Protein AF-A0ABC8XV97-F1 (afdb_monomer)

Organism: NCBI:txid240449

Structure (mmCIF, N/CA/C/O backbone):
data_AF-A0ABC8XV97-F1
#
_entry.id   AF-A0ABC8XV97-F1
#
loop_
_atom_site.group_PDB
_atom_site.id
_atom_site.type_symbol
_atom_site.label_atom_id
_atom_site.label_alt_id
_atom_site.label_comp_id
_atom_site.label_asym_id
_atom_site.label_entity_id
_atom_site.label_seq_id
_atom_site.pdbx_PDB_ins_code
_atom_site.Cartn_x
_atom_site.Cartn_y
_atom_site.Cartn_z
_atom_site.occupancy
_atom_site.B_iso_or_equiv
_atom_site.auth_seq_id
_atom_site.auth_comp_id
_atom_site.auth_asym_id
_atom_site.auth_atom_id
_atom_site.pdbx_PDB_model_num
ATOM 1 N N . MET A 1 1 ? -16.401 -17.917 51.707 1.00 35.47 1 MET A N 1
ATOM 2 C CA . MET A 1 1 ? -15.691 -17.675 50.434 1.00 35.47 1 MET A CA 1
ATOM 3 C C . MET A 1 1 ? -16.451 -18.401 49.339 1.00 35.47 1 MET A C 1
ATOM 5 O O . MET A 1 1 ? -16.433 -19.623 49.323 1.00 35.47 1 MET A O 1
ATOM 9 N N . ALA A 1 2 ? -17.210 -17.682 48.513 1.00 39.12 2 ALA A N 1
ATOM 10 C CA . ALA A 1 2 ? -17.847 -18.282 47.347 1.00 39.12 2 ALA A CA 1
ATOM 11 C C . ALA A 1 2 ? -16.773 -18.433 46.264 1.00 39.12 2 ALA A C 1
ATOM 13 O O . ALA A 1 2 ? -16.242 -17.433 45.787 1.00 39.12 2 ALA A O 1
ATOM 14 N N . ALA A 1 3 ? -16.410 -19.672 45.934 1.00 42.53 3 ALA A N 1
ATOM 15 C CA . ALA A 1 3 ? -15.600 -19.957 44.761 1.00 42.53 3 ALA A CA 1
ATOM 16 C C . ALA A 1 3 ? -16.414 -19.532 43.531 1.00 42.53 3 ALA A C 1
ATOM 18 O O . ALA A 1 3 ? -17.452 -20.130 43.238 1.00 42.53 3 ALA A O 1
ATOM 19 N N . GLY A 1 4 ? -15.996 -18.455 42.865 1.00 43.88 4 GLY A N 1
ATOM 20 C CA . GLY A 1 4 ? -16.580 -18.062 41.589 1.00 43.88 4 GLY A CA 1
ATOM 21 C C . GLY A 1 4 ? -16.416 -19.222 40.612 1.00 43.88 4 GLY A C 1
ATOM 22 O O . GLY A 1 4 ? -15.297 -19.654 40.355 1.00 43.88 4 GLY A O 1
ATOM 23 N N . ARG A 1 5 ? -17.527 -19.781 40.122 1.00 54.81 5 ARG A N 1
ATOM 24 C CA . ARG A 1 5 ? -17.497 -20.788 39.058 1.00 54.81 5 ARG A CA 1
ATOM 25 C C . ARG A 1 5 ? -16.953 -20.119 37.798 1.00 54.81 5 ARG A C 1
ATOM 27 O O . ARG A 1 5 ? -17.676 -19.368 37.150 1.00 54.81 5 ARG A O 1
ATOM 34 N N . GLU A 1 6 ? -15.695 -20.381 37.467 1.00 70.75 6 GLU A N 1
ATOM 35 C CA . GLU A 1 6 ? -15.144 -20.014 36.167 1.00 70.75 6 GLU A CA 1
ATOM 36 C C . GLU A 1 6 ? -15.858 -20.822 35.077 1.00 70.75 6 GLU A C 1
ATOM 38 O O . GLU A 1 6 ? -16.036 -22.039 35.187 1.00 70.75 6 GLU A O 1
ATOM 43 N N . LEU A 1 7 ? -16.331 -20.127 34.043 1.00 75.81 7 LEU A N 1
ATOM 44 C CA . LEU A 1 7 ? -16.922 -20.766 32.873 1.00 75.81 7 LEU A CA 1
ATOM 45 C C . LEU A 1 7 ? -15.839 -21.573 32.131 1.00 75.81 7 LEU A C 1
ATOM 47 O O . LEU A 1 7 ? -14.761 -21.036 31.872 1.00 75.81 7 LEU A O 1
ATOM 51 N N . PRO A 1 8 ? -16.117 -22.830 31.742 1.00 87.94 8 PRO A N 1
ATOM 52 C CA . PRO A 1 8 ? -15.232 -23.616 30.892 1.00 87.94 8 PRO A CA 1
ATOM 53 C C . PRO A 1 8 ? -14.835 -22.882 29.606 1.00 87.94 8 PRO A C 1
ATOM 55 O O . PRO A 1 8 ? -15.667 -22.245 28.955 1.00 87.94 8 PRO A O 1
ATOM 58 N N . ALA A 1 9 ? -13.575 -23.046 29.202 1.00 84.31 9 ALA A N 1
ATOM 59 C CA . ALA A 1 9 ? -12.997 -22.454 27.997 1.00 84.31 9 ALA A CA 1
ATOM 60 C C . ALA A 1 9 ? -13.810 -22.733 26.717 1.00 84.31 9 ALA A C 1
ATOM 62 O O . ALA A 1 9 ? -13.950 -21.847 25.875 1.00 84.31 9 ALA A O 1
ATOM 63 N N . ASP A 1 10 ? -14.379 -23.936 26.588 1.00 86.94 10 ASP A N 1
ATOM 64 C CA . ASP A 1 10 ? -15.240 -24.316 25.462 1.00 86.94 10 ASP A CA 1
ATOM 65 C C . ASP A 1 10 ? -16.514 -23.471 25.388 1.00 86.94 10 ASP A C 1
ATOM 67 O O . ASP A 1 10 ? -16.865 -22.976 24.320 1.00 86.94 10 ASP A O 1
ATOM 71 N N . LEU A 1 11 ? -17.167 -23.236 26.530 1.00 88.50 11 LEU A N 1
ATOM 72 C CA . LEU A 1 11 ? -18.388 -22.432 26.588 1.00 88.50 11 LEU A CA 1
ATOM 73 C C . LEU A 1 11 ? -18.099 -20.960 26.294 1.00 88.50 11 LEU A C 1
ATOM 75 O O . LEU A 1 11 ? -18.878 -20.309 25.602 1.00 88.50 11 LEU A O 1
ATOM 79 N N . ILE A 1 12 ? -16.963 -20.440 26.767 1.00 88.31 12 ILE A N 1
ATOM 80 C CA . ILE A 1 12 ? -16.524 -19.080 26.432 1.00 88.31 12 ILE A CA 1
ATOM 81 C C . ILE A 1 12 ? -16.258 -18.977 24.925 1.00 88.31 12 ILE A C 1
ATOM 83 O O . ILE A 1 12 ? -16.740 -18.044 24.289 1.00 88.31 12 ILE A O 1
ATOM 87 N N . ALA A 1 13 ? -15.560 -19.946 24.327 1.00 87.75 13 ALA A N 1
ATOM 88 C CA . ALA A 1 13 ? -15.324 -19.969 22.884 1.00 87.75 13 ALA A CA 1
ATOM 89 C C . ALA A 1 13 ? -16.632 -20.051 22.073 1.00 87.75 13 ALA A C 1
ATOM 91 O O . ALA A 1 13 ? -16.756 -19.377 21.052 1.00 87.75 13 ALA A O 1
ATOM 92 N N . ASP A 1 14 ? -17.624 -20.814 22.540 1.00 89.00 14 ASP A N 1
ATOM 93 C CA . ASP A 1 14 ? -18.950 -20.908 21.916 1.00 89.00 14 ASP A CA 1
ATOM 94 C C . ASP A 1 14 ? -19.776 -19.622 22.011 1.00 89.00 14 ASP A C 1
ATOM 96 O O . ASP A 1 14 ? -20.594 -19.345 21.130 1.00 89.00 14 ASP A O 1
ATOM 100 N N . VAL A 1 15 ? -19.572 -18.820 23.056 1.00 90.25 15 VAL A N 1
ATOM 101 C CA . VAL A 1 15 ? -20.148 -17.473 23.144 1.00 90.25 15 VAL A CA 1
ATOM 102 C C . VAL A 1 15 ? -19.411 -16.534 22.191 1.00 90.25 15 VAL A C 1
ATOM 104 O O . VAL A 1 15 ? -20.047 -15.859 21.383 1.00 90.25 15 VAL A O 1
ATOM 107 N N . LEU A 1 16 ? -18.076 -16.539 22.226 1.00 89.69 16 LEU A N 1
ATOM 108 C CA . LEU A 1 16 ? -17.238 -15.682 21.388 1.00 89.69 16 LEU A CA 1
ATOM 109 C C . LEU A 1 16 ? -17.473 -15.923 19.893 1.00 89.69 16 LEU A C 1
ATOM 111 O O . LEU A 1 16 ? -17.592 -14.967 19.137 1.00 89.69 16 LEU A O 1
ATOM 115 N N . ARG A 1 17 ? -17.626 -17.177 19.450 1.00 88.00 17 ARG A N 1
ATOM 116 C CA . ARG A 1 17 ? -17.840 -17.504 18.028 1.00 88.00 17 ARG A CA 1
ATOM 117 C C . ARG A 1 17 ? -19.176 -17.014 17.458 1.00 88.00 17 ARG A C 1
ATOM 119 O O . ARG A 1 17 ? -19.369 -17.074 16.250 1.00 88.00 17 ARG A O 1
ATOM 126 N N . ARG A 1 18 ? -20.118 -16.607 18.316 1.00 88.31 18 ARG A N 1
ATOM 127 C CA . ARG A 1 18 ? -21.407 -16.020 17.909 1.00 88.31 18 ARG A CA 1
ATOM 128 C C . ARG A 1 18 ? -21.340 -14.503 17.782 1.00 88.31 18 ARG A C 1
ATOM 130 O O . ARG A 1 18 ? -22.296 -13.902 17.301 1.00 88.31 18 ARG A O 1
ATOM 137 N N . LEU A 1 19 ? -20.256 -13.888 18.251 1.00 84.62 19 LEU A N 1
ATOM 138 C CA . LEU A 1 19 ? -20.059 -12.457 18.116 1.00 84.62 19 LEU A CA 1
ATOM 139 C C . LEU A 1 19 ? -19.790 -12.103 16.648 1.00 84.62 19 LEU A C 1
ATOM 141 O O . LEU A 1 19 ? -19.096 -12.856 15.958 1.00 84.62 19 LEU A O 1
ATOM 145 N N . PRO A 1 20 ? -20.267 -10.937 16.179 1.00 80.25 20 PRO A N 1
ATOM 146 C CA . PRO A 1 20 ? -19.823 -10.376 14.913 1.00 80.25 20 PRO A CA 1
ATOM 147 C C . PRO A 1 20 ? -18.288 -10.274 14.859 1.00 80.25 20 PRO A C 1
ATOM 149 O O . PRO A 1 20 ? -17.658 -10.086 15.910 1.00 80.25 20 PRO A O 1
ATOM 152 N N . PRO A 1 21 ? -17.671 -10.335 13.661 1.00 79.75 21 PRO A N 1
ATOM 153 C CA . PRO A 1 21 ? -16.215 -10.355 13.495 1.00 79.75 21 PRO A CA 1
ATOM 154 C C . PRO A 1 21 ? -15.473 -9.285 14.297 1.00 79.75 21 PRO A C 1
ATOM 156 O O . PRO A 1 21 ? -14.428 -9.545 14.893 1.00 79.75 21 PRO A O 1
ATOM 159 N N . ARG A 1 22 ? -16.046 -8.086 14.389 1.00 73.06 22 ARG A N 1
ATOM 160 C CA . ARG A 1 22 ? -15.429 -6.975 15.099 1.00 73.06 22 ARG A CA 1
ATOM 161 C C . ARG A 1 22 ? -15.587 -7.043 16.613 1.00 73.06 22 ARG A C 1
ATOM 163 O O . ARG A 1 22 ? -14.611 -6.841 17.328 1.00 73.06 22 ARG A O 1
ATOM 170 N N . SER A 1 23 ? -16.767 -7.390 17.125 1.00 79.88 23 SER A N 1
ATOM 171 C CA . SER A 1 23 ? -16.952 -7.655 18.561 1.00 79.88 23 SER A CA 1
ATOM 172 C C . SER A 1 23 ? -16.039 -8.786 19.037 1.00 79.88 23 SER A C 1
ATOM 174 O O . SER A 1 23 ? -15.520 -8.743 20.153 1.00 79.88 23 SER A O 1
ATOM 176 N N . LEU A 1 24 ? -15.788 -9.767 18.172 1.00 83.00 24 LEU A N 1
ATOM 177 C CA . LEU A 1 24 ? -14.825 -10.832 18.404 1.00 83.00 24 LEU A CA 1
ATOM 178 C C . LEU A 1 24 ? -13.371 -10.325 18.404 1.00 83.00 24 LEU A C 1
ATOM 180 O O . LEU A 1 24 ? -12.596 -10.697 19.287 1.00 83.00 24 LEU A O 1
ATOM 184 N N . ALA A 1 25 ? -13.008 -9.432 17.478 1.00 79.06 25 ALA A N 1
ATOM 185 C CA . ALA A 1 25 ? -11.697 -8.782 17.456 1.00 79.06 25 ALA A CA 1
ATOM 186 C C . ALA A 1 25 ? -11.445 -7.918 18.708 1.00 79.06 25 ALA A C 1
ATOM 188 O O . ALA A 1 25 ? -10.379 -8.011 19.309 1.00 79.06 25 ALA A O 1
ATOM 189 N N . VAL A 1 26 ? -12.448 -7.168 19.175 1.00 78.31 26 VAL A N 1
ATOM 190 C CA . VAL A 1 26 ? -12.370 -6.399 20.431 1.00 78.31 26 VAL A CA 1
ATOM 191 C C . VAL A 1 26 ? -12.275 -7.335 21.640 1.00 78.31 26 VAL A C 1
ATOM 193 O O . VAL A 1 26 ? -11.476 -7.107 22.546 1.00 78.31 26 VAL A O 1
ATOM 196 N N . SER A 1 27 ? -13.026 -8.440 21.637 1.00 82.69 27 SER A N 1
ATOM 197 C CA . SER A 1 27 ? -12.974 -9.466 22.690 1.00 82.69 27 SER A CA 1
ATOM 198 C C . SER A 1 27 ? -11.577 -10.085 22.831 1.00 82.69 27 SER A C 1
ATOM 200 O O . SER A 1 27 ? -11.112 -10.334 23.943 1.00 82.69 27 SER A O 1
ATOM 202 N N . ARG A 1 28 ? -10.853 -10.254 21.718 1.00 81.94 28 ARG A N 1
ATOM 203 C CA . ARG A 1 28 ? -9.447 -10.699 21.689 1.00 81.94 28 ARG A CA 1
ATOM 204 C C . ARG A 1 28 ? -8.492 -9.728 22.412 1.00 81.94 28 ARG A C 1
ATOM 206 O O . ARG A 1 28 ? -7.406 -10.134 22.829 1.00 81.94 28 ARG A O 1
ATOM 213 N N . CYS A 1 29 ? -8.880 -8.468 22.605 1.00 79.50 29 CYS A N 1
ATOM 214 C CA . CYS A 1 29 ? -8.087 -7.457 23.309 1.00 79.50 29 CYS A CA 1
ATOM 215 C C . CYS A 1 29 ? -8.378 -7.381 24.821 1.00 79.50 29 CYS A C 1
ATOM 217 O O . CYS A 1 29 ? -7.596 -6.765 25.541 1.00 79.50 29 CYS A O 1
ATOM 219 N N . VAL A 1 30 ? -9.439 -8.035 25.317 1.00 84.12 30 VAL A N 1
ATOM 220 C CA . VAL A 1 30 ? -9.899 -7.931 26.718 1.00 84.12 30 VAL A CA 1
ATOM 221 C C . VAL A 1 30 ? -8.912 -8.544 27.712 1.00 84.12 30 VAL A C 1
ATOM 223 O O . VAL A 1 30 ? -8.570 -7.920 28.714 1.00 84.12 30 VAL A O 1
ATOM 226 N N . CYS A 1 31 ? -8.455 -9.776 27.470 1.00 84.06 31 CYS A N 1
ATOM 227 C CA . CYS A 1 31 ? -7.478 -10.440 28.334 1.00 84.06 31 CYS A CA 1
ATOM 228 C C . CYS A 1 31 ? -6.698 -11.534 27.592 1.00 84.06 31 CYS A C 1
ATOM 230 O O . CYS A 1 31 ? -7.089 -11.985 26.514 1.00 84.06 31 CYS A O 1
ATOM 232 N N . VAL A 1 32 ? -5.598 -11.993 28.199 1.00 83.44 32 VAL A N 1
ATOM 233 C CA . VAL A 1 32 ? -4.721 -13.033 27.629 1.00 83.44 32 VAL A CA 1
ATOM 234 C C . VAL A 1 32 ? -5.477 -14.341 27.366 1.00 83.44 32 VAL A C 1
ATOM 236 O O . VAL A 1 32 ? -5.261 -14.961 26.330 1.00 83.44 32 VAL A O 1
ATOM 239 N N . ALA A 1 33 ? -6.398 -14.739 28.252 1.00 87.31 33 ALA A N 1
ATOM 240 C CA . ALA A 1 33 ? -7.172 -15.972 28.090 1.00 87.31 33 ALA A CA 1
ATOM 241 C C . ALA A 1 33 ? -8.121 -15.909 26.881 1.00 87.31 33 ALA A C 1
ATOM 243 O O . ALA A 1 33 ? -8.183 -16.847 26.089 1.00 87.31 33 ALA A O 1
ATOM 244 N N . TRP A 1 34 ? -8.823 -14.787 26.700 1.00 88.12 34 TRP A N 1
ATOM 245 C CA . TRP A 1 34 ? -9.723 -14.585 25.563 1.00 88.12 34 TRP A CA 1
ATOM 246 C C . TRP A 1 34 ? -8.949 -14.479 24.254 1.00 88.12 34 TRP A C 1
ATOM 248 O O . TRP A 1 34 ? -9.332 -15.112 23.274 1.00 88.12 34 TRP A O 1
ATOM 258 N N . ARG A 1 35 ? -7.814 -13.766 24.257 1.00 84.19 35 ARG A N 1
ATOM 259 C CA . ARG A 1 35 ? -6.888 -13.740 23.120 1.00 84.19 35 ARG A CA 1
ATOM 260 C C . ARG A 1 35 ? -6.452 -15.145 22.724 1.00 84.19 35 ARG A C 1
ATOM 262 O O . ARG A 1 35 ? -6.625 -15.535 21.576 1.00 84.19 35 ARG A O 1
ATOM 269 N N . GLY A 1 36 ? -5.976 -15.921 23.699 1.00 84.69 36 GLY A N 1
ATOM 270 C CA . GLY A 1 36 ? -5.561 -17.304 23.499 1.00 84.69 36 GLY A CA 1
ATOM 271 C C . GLY A 1 36 ? -6.675 -18.169 22.913 1.00 84.69 36 GLY A C 1
ATOM 272 O O . GLY A 1 36 ? -6.413 -18.931 21.990 1.00 84.69 36 GLY A O 1
ATOM 273 N N . LEU A 1 37 ? -7.921 -18.025 23.376 1.00 88.88 37 LEU A N 1
ATOM 274 C CA . LEU A 1 37 ? -9.068 -18.761 22.829 1.00 88.88 37 LEU A CA 1
ATOM 275 C C . LEU A 1 37 ? -9.403 -18.360 21.391 1.00 88.88 37 LEU A C 1
ATOM 277 O O . LEU A 1 37 ? -9.578 -19.242 20.549 1.00 88.88 37 LEU A O 1
ATOM 281 N N . VAL A 1 38 ? -9.479 -17.057 21.106 1.00 85.62 38 VAL A N 1
ATOM 282 C CA . VAL A 1 38 ? -9.771 -16.540 19.761 1.00 85.62 38 VAL A CA 1
ATOM 283 C C . VAL A 1 38 ? -8.698 -16.978 18.768 1.00 85.62 38 VAL A C 1
ATOM 285 O O . VAL A 1 38 ? -9.043 -17.466 17.692 1.00 85.62 38 VAL A O 1
ATOM 288 N N . ASP A 1 39 ? -7.422 -16.860 19.140 1.00 82.56 39 ASP A N 1
ATOM 289 C CA . ASP A 1 39 ? -6.290 -17.183 18.270 1.00 82.56 39 ASP A CA 1
ATOM 290 C C . ASP A 1 39 ? -6.159 -18.704 18.072 1.00 82.56 39 ASP A C 1
ATOM 292 O O . ASP A 1 39 ? -6.067 -19.182 16.940 1.00 82.56 39 ASP A O 1
ATOM 296 N N . THR A 1 40 ? -6.238 -19.488 19.156 1.00 85.31 40 THR A N 1
ATOM 297 C CA . THR A 1 40 ? -6.079 -20.956 19.111 1.00 85.31 40 THR A CA 1
ATOM 298 C C . THR A 1 40 ? -7.212 -21.619 18.334 1.00 85.31 40 THR A C 1
ATOM 300 O O . THR A 1 40 ? -6.981 -22.574 17.595 1.00 85.31 40 THR A O 1
ATOM 303 N N . ARG A 1 41 ? -8.444 -21.110 18.468 1.00 85.19 41 ARG A N 1
ATOM 304 C CA . ARG A 1 41 ? -9.608 -21.630 17.734 1.00 85.19 41 ARG A CA 1
ATOM 305 C C . ARG A 1 41 ? -9.881 -20.901 16.423 1.00 85.19 41 ARG A C 1
ATOM 307 O O . ARG A 1 41 ? -10.877 -21.212 15.777 1.00 85.19 41 ARG A O 1
ATOM 314 N N . ARG A 1 42 ? -9.014 -19.958 16.031 1.00 83.50 42 ARG A N 1
ATOM 315 C CA . ARG A 1 42 ? -9.123 -19.164 14.795 1.00 83.50 42 ARG A CA 1
ATOM 316 C C . ARG A 1 42 ? -10.521 -18.568 14.603 1.00 83.50 42 ARG A C 1
ATOM 318 O O . ARG A 1 42 ? -11.065 -18.588 13.504 1.00 83.50 42 ARG A O 1
ATOM 325 N N . LEU A 1 43 ? -11.118 -18.073 15.690 1.00 84.00 43 LEU A N 1
ATOM 326 C CA . LEU A 1 43 ? -12.497 -17.579 15.657 1.00 84.00 43 LEU A CA 1
ATOM 327 C C . LEU A 1 43 ? -12.598 -16.305 14.806 1.00 84.00 43 LEU A C 1
ATOM 329 O O . LEU A 1 43 ? -13.613 -16.075 14.153 1.00 84.00 43 LEU A O 1
ATOM 333 N N . LEU A 1 44 ? -11.547 -15.476 14.810 1.00 80.81 44 LEU A N 1
ATOM 334 C CA . LEU A 1 44 ? -11.475 -14.281 13.979 1.00 80.81 44 LEU A CA 1
ATOM 335 C C . LEU A 1 44 ? -11.064 -14.661 12.554 1.00 80.81 44 LEU A C 1
ATOM 337 O O . LEU A 1 44 ? -9.935 -15.091 12.311 1.00 80.81 44 LEU A O 1
ATOM 341 N N . ARG A 1 45 ? -11.996 -14.473 11.620 1.00 77.06 45 ARG A N 1
ATOM 342 C CA . ARG A 1 45 ? -11.800 -14.722 10.191 1.00 77.06 45 ARG A CA 1
ATOM 343 C C . ARG A 1 45 ? -10.684 -13.847 9.623 1.00 77.06 45 ARG A C 1
ATOM 345 O O . ARG A 1 45 ? -10.743 -12.622 9.695 1.00 77.06 45 ARG A O 1
ATOM 352 N N . ALA A 1 46 ? -9.657 -14.494 9.078 1.00 69.75 46 ALA A N 1
ATOM 353 C CA . ALA A 1 46 ? -8.485 -13.823 8.522 1.00 69.75 46 ALA A CA 1
ATOM 354 C C . ALA A 1 46 ? -8.808 -13.037 7.244 1.00 69.75 46 ALA A C 1
ATOM 356 O O . ALA A 1 46 ? -8.198 -12.003 7.011 1.00 69.75 46 ALA A O 1
ATOM 357 N N . ASP A 1 47 ? -9.779 -13.509 6.467 1.00 70.44 47 ASP A N 1
ATOM 358 C CA . ASP A 1 47 ? -10.233 -12.916 5.207 1.00 70.44 47 ASP A CA 1
ATOM 359 C C . ASP A 1 47 ? -10.972 -11.579 5.380 1.00 70.44 47 ASP A C 1
ATOM 361 O O . ASP A 1 47 ? -11.100 -10.815 4.431 1.00 70.44 47 ASP A O 1
ATOM 365 N N . LEU A 1 48 ? -11.420 -11.262 6.600 1.00 74.94 48 LEU A N 1
ATOM 366 C CA . LEU A 1 48 ? -12.048 -9.973 6.900 1.00 74.94 48 LEU A CA 1
ATOM 367 C C . LEU A 1 48 ? -11.040 -8.881 7.260 1.00 74.94 48 LEU A C 1
ATOM 369 O O . LEU A 1 48 ? -11.392 -7.702 7.321 1.00 74.94 48 LEU A O 1
ATOM 373 N N . LEU A 1 49 ? -9.803 -9.279 7.550 1.00 77.19 49 LEU A N 1
ATOM 374 C CA . LEU A 1 49 ? -8.749 -8.388 7.995 1.00 77.19 49 LEU A CA 1
ATOM 375 C C . LEU A 1 49 ? -7.886 -7.953 6.810 1.00 77.19 49 LEU A C 1
ATOM 377 O O . LEU A 1 49 ? -7.663 -8.749 5.898 1.00 77.19 49 LEU A O 1
ATOM 381 N N . PRO A 1 50 ? -7.319 -6.739 6.869 1.00 73.00 50 PRO A N 1
ATOM 382 C CA . PRO A 1 50 ? -6.419 -6.234 5.843 1.00 73.00 50 PRO A CA 1
ATOM 383 C C . PRO A 1 50 ? -5.092 -6.995 5.894 1.00 73.00 50 PRO A C 1
ATOM 385 O O . PRO A 1 50 ? -4.153 -6.517 6.501 1.00 73.00 50 PRO A O 1
ATOM 388 N N . ARG A 1 51 ? -5.008 -8.210 5.340 1.00 76.38 51 ARG A N 1
ATOM 389 C CA . ARG A 1 51 ? -3.822 -9.091 5.447 1.00 76.38 51 ARG A CA 1
ATOM 390 C C . ARG A 1 51 ? -3.111 -9.342 4.124 1.00 76.38 51 ARG A C 1
ATOM 392 O O . ARG A 1 51 ? -1.908 -9.591 4.125 1.00 76.38 51 ARG A O 1
ATOM 399 N N . SER A 1 52 ? -3.841 -9.288 3.018 1.00 77.62 52 SER A N 1
ATOM 400 C CA . SER A 1 52 ? -3.304 -9.375 1.663 1.00 77.62 52 SER A CA 1
ATOM 401 C C . SER A 1 52 ? -3.306 -7.996 1.021 1.00 77.62 52 SER A C 1
ATOM 403 O O . SER A 1 52 ? -4.162 -7.163 1.320 1.00 77.62 52 SER A O 1
ATOM 405 N N . VAL A 1 53 ? -2.330 -7.741 0.154 1.00 82.75 53 VAL A N 1
ATOM 406 C CA . VAL A 1 53 ? -2.324 -6.539 -0.680 1.00 82.75 53 VAL A CA 1
ATOM 407 C C . VAL A 1 53 ? -3.287 -6.767 -1.843 1.00 82.75 53 VAL A C 1
ATOM 409 O O . VAL A 1 53 ? -3.118 -7.719 -2.597 1.00 82.75 53 VAL A O 1
ATOM 412 N N . GLY A 1 54 ? -4.307 -5.915 -1.951 1.00 77.75 54 GLY A N 1
ATOM 413 C CA . GLY A 1 54 ? -5.343 -5.993 -2.989 1.00 77.75 54 GLY A CA 1
ATOM 414 C C . GLY A 1 54 ? -5.142 -5.009 -4.144 1.00 77.75 54 GLY A C 1
ATOM 415 O O . GLY A 1 54 ? -5.808 -5.126 -5.171 1.00 77.75 54 GLY A O 1
ATOM 416 N N . GLY A 1 55 ? -4.235 -4.044 -3.989 1.00 82.06 55 GLY A N 1
ATOM 417 C CA . GLY A 1 55 ? -3.886 -3.079 -5.029 1.00 82.06 55 GLY A CA 1
ATOM 418 C C . GLY A 1 55 ? -2.957 -1.983 -4.514 1.00 82.06 55 GLY A C 1
ATOM 419 O O . GLY A 1 55 ? -2.573 -1.975 -3.342 1.00 82.06 55 GLY A O 1
ATOM 420 N N . ILE A 1 56 ? -2.604 -1.043 -5.387 1.00 84.25 56 ILE A N 1
ATOM 421 C CA . ILE A 1 56 ? -1.852 0.173 -5.039 1.00 84.25 56 ILE A CA 1
ATOM 422 C C . ILE A 1 56 ? -2.632 1.368 -5.565 1.00 84.25 56 ILE A C 1
ATOM 424 O O . ILE A 1 56 ? -2.941 1.398 -6.746 1.00 84.25 56 ILE A O 1
ATOM 428 N N . PHE A 1 57 ? -2.954 2.357 -4.740 1.00 83.69 57 PHE A N 1
ATOM 429 C CA . PHE A 1 57 ? -3.505 3.618 -5.247 1.00 83.69 57 PHE A CA 1
ATOM 430 C C . PHE A 1 57 ? -2.362 4.531 -5.675 1.00 83.69 57 PHE A C 1
ATOM 432 O O . PHE A 1 57 ? -1.409 4.707 -4.920 1.00 83.69 57 PHE A O 1
ATOM 439 N N . LEU A 1 58 ? -2.452 5.080 -6.882 1.00 83.62 58 LEU A N 1
ATOM 440 C CA . LEU A 1 58 ? -1.427 5.875 -7.543 1.00 83.62 58 LEU A CA 1
ATOM 441 C C . LEU A 1 58 ? -1.995 7.262 -7.849 1.00 83.62 58 LEU A C 1
ATOM 443 O O . LEU A 1 58 ? -2.967 7.399 -8.593 1.00 83.62 58 LEU A O 1
ATOM 447 N N . ASN A 1 59 ? -1.370 8.298 -7.293 1.00 81.56 59 ASN A N 1
ATOM 448 C CA . ASN A 1 59 ? -1.683 9.679 -7.645 1.00 81.56 59 ASN A CA 1
ATOM 449 C C . ASN A 1 59 ? -0.760 10.125 -8.773 1.00 81.56 59 ASN A C 1
ATOM 451 O O . ASN A 1 59 ? 0.449 10.251 -8.574 1.00 81.56 59 ASN A O 1
ATOM 455 N N . TYR A 1 60 ? -1.326 10.425 -9.933 1.00 79.00 60 TYR A N 1
ATOM 456 C CA . TYR A 1 60 ? -0.601 10.993 -11.065 1.00 79.00 60 TYR A CA 1
ATOM 457 C C . TYR A 1 60 ? -0.784 12.505 -11.111 1.00 79.00 60 TYR A C 1
ATOM 459 O O . TYR A 1 60 ? -1.877 13.017 -10.869 1.00 79.00 60 TYR A O 1
ATOM 467 N N . CYS A 1 61 ? 0.261 13.249 -11.475 1.00 74.94 61 CYS A N 1
ATOM 468 C CA . CYS A 1 61 ? 0.087 14.682 -11.695 1.00 74.94 61 CYS A CA 1
ATOM 469 C C . CYS A 1 61 ? -0.857 14.922 -12.881 1.00 74.94 61 CYS A C 1
ATOM 471 O O . CYS A 1 61 ? -0.868 14.135 -13.824 1.00 74.94 61 CYS A O 1
ATOM 473 N N . ALA A 1 62 ? -1.589 16.035 -12.890 1.00 66.94 62 ALA A N 1
ATOM 474 C CA . ALA A 1 62 ? -2.523 16.394 -13.967 1.00 66.94 62 ALA A CA 1
ATOM 475 C C . ALA A 1 62 ? -3.682 15.398 -14.204 1.00 66.94 62 ALA A C 1
ATOM 477 O O . ALA A 1 62 ? -4.501 15.630 -15.094 1.00 66.94 62 ALA A O 1
ATOM 478 N N . LEU A 1 63 ? -3.802 14.344 -13.388 1.00 64.44 63 LEU A N 1
ATOM 479 C CA . LEU A 1 63 ? -5.010 13.536 -13.271 1.00 64.44 63 LEU A CA 1
ATOM 480 C C . LEU A 1 63 ? -5.728 13.913 -11.974 1.00 64.44 63 LEU A C 1
ATOM 482 O O . LEU A 1 63 ? -5.114 14.074 -10.924 1.00 64.44 63 LEU A O 1
ATOM 486 N N . TYR A 1 64 ? -7.042 14.106 -12.065 1.00 56.22 64 TYR A N 1
ATOM 487 C CA . TYR A 1 64 ? -7.879 14.584 -10.960 1.00 56.22 64 TYR A CA 1
ATOM 488 C C . TYR A 1 64 ? -8.489 13.429 -10.143 1.00 56.22 64 TYR A C 1
ATOM 490 O O . TYR A 1 64 ? -9.440 13.626 -9.388 1.00 56.22 64 TYR A O 1
ATOM 498 N N . SER A 1 65 ? -8.028 12.193 -10.330 1.00 54.34 65 SER A N 1
ATOM 499 C CA . SER A 1 65 ? -8.452 11.027 -9.549 1.00 54.34 65 SER A CA 1
ATOM 500 C C . SER A 1 65 ? -7.311 10.002 -9.490 1.00 54.34 65 SER A C 1
ATOM 502 O O . SER A 1 65 ? -6.578 9.881 -10.474 1.00 54.34 65 SER A O 1
ATOM 504 N N . PRO A 1 66 ? -7.113 9.295 -8.364 1.00 52.66 66 PRO A N 1
ATOM 505 C CA . PRO A 1 66 ? -6.127 8.231 -8.260 1.00 52.66 66 PRO A CA 1
ATOM 506 C C . PRO A 1 66 ? -6.514 7.082 -9.187 1.00 52.66 66 PRO A C 1
ATOM 508 O O . PRO A 1 66 ? -7.681 6.694 -9.238 1.00 52.66 66 PRO A O 1
ATOM 511 N N . ASP A 1 67 ? -5.532 6.509 -9.871 1.00 56.12 67 ASP A N 1
ATOM 512 C CA . ASP A 1 67 ? -5.703 5.227 -10.552 1.00 56.12 67 ASP A CA 1
ATOM 513 C C . ASP A 1 67 ? -5.173 4.115 -9.640 1.00 56.12 67 ASP A C 1
ATOM 515 O O . ASP A 1 67 ? -4.316 4.350 -8.788 1.00 56.12 67 ASP A O 1
ATOM 519 N N . SER A 1 68 ? -5.676 2.888 -9.771 1.00 48.38 68 SER A N 1
ATOM 520 C CA . SER A 1 68 ? -5.138 1.763 -8.999 1.00 48.38 68 SER A CA 1
ATOM 521 C C . SER A 1 68 ? -4.967 0.525 -9.870 1.00 48.38 68 SER A C 1
ATOM 523 O O . SER A 1 68 ? -5.936 0.096 -10.508 1.00 48.38 68 SER A O 1
ATOM 525 N N . PRO A 1 69 ? -3.763 -0.081 -9.918 1.00 52.50 69 PRO A N 1
ATOM 526 C CA . PRO A 1 69 ? -3.602 -1.433 -10.395 1.00 52.50 69 PRO A CA 1
ATOM 527 C C . PRO A 1 69 ? -4.110 -2.376 -9.311 1.00 52.50 69 PRO A C 1
ATOM 529 O O . PRO A 1 69 ? -3.676 -2.326 -8.157 1.00 52.50 69 PRO A O 1
ATOM 532 N N . THR A 1 70 ? -5.076 -3.203 -9.689 1.00 52.41 70 THR A N 1
ATOM 533 C CA . THR A 1 70 ? -5.805 -4.077 -8.763 1.00 52.41 70 THR A CA 1
ATOM 534 C C . THR A 1 70 ? -5.449 -5.520 -9.023 1.00 52.41 70 THR A C 1
ATOM 536 O O . THR A 1 70 ? -5.418 -5.955 -10.173 1.00 52.41 70 THR A O 1
ATOM 539 N N . ALA A 1 71 ? -5.208 -6.245 -7.937 1.00 45.12 71 ALA A N 1
ATOM 540 C CA . ALA A 1 71 ? -4.825 -7.643 -7.927 1.00 45.12 71 ALA A CA 1
ATOM 541 C C . ALA A 1 71 ? -6.006 -8.601 -8.204 1.00 45.12 71 ALA A C 1
ATOM 543 O O . ALA A 1 71 ? -5.982 -9.699 -7.666 1.00 45.12 71 ALA A O 1
ATOM 544 N N . GLY A 1 72 ? -7.078 -8.158 -8.882 1.00 48.97 72 GLY A N 1
ATOM 545 C CA . GLY A 1 72 ? -8.326 -8.908 -9.107 1.00 48.97 72 GLY A CA 1
ATOM 546 C C . GLY A 1 72 ? -9.606 -8.043 -9.123 1.00 48.97 72 GLY A C 1
ATOM 547 O O . GLY A 1 72 ? -9.562 -6.871 -8.748 1.00 48.97 72 GLY A O 1
ATOM 548 N N . PRO A 1 73 ? -10.771 -8.598 -9.527 1.00 43.66 73 PRO A N 1
ATOM 549 C CA . PRO A 1 73 ? -12.028 -7.851 -9.726 1.00 43.66 73 PRO A CA 1
ATOM 550 C C . PRO A 1 73 ? -12.708 -7.383 -8.427 1.00 43.66 73 PRO A C 1
ATOM 552 O O . PRO A 1 73 ? -13.643 -6.587 -8.455 1.00 43.66 73 PRO A O 1
ATOM 555 N N . THR A 1 74 ? -12.263 -7.870 -7.267 1.00 48.97 74 THR A N 1
ATOM 556 C CA . THR A 1 74 ? -12.966 -7.694 -5.986 1.00 48.97 74 THR A CA 1
ATOM 557 C C . THR A 1 74 ? -12.932 -6.255 -5.456 1.00 48.97 74 THR A C 1
ATOM 559 O O . THR A 1 74 ? -13.685 -5.916 -4.544 1.00 48.97 74 THR A O 1
ATOM 562 N N . ILE A 1 75 ? -12.054 -5.400 -5.988 1.00 54.22 75 ILE A N 1
ATOM 563 C CA . ILE A 1 75 ? -11.850 -4.033 -5.502 1.00 54.22 75 ILE A CA 1
ATOM 564 C C . ILE A 1 75 ? -11.811 -3.128 -6.713 1.00 54.22 75 ILE A C 1
ATOM 566 O O . ILE A 1 75 ? -10.912 -3.216 -7.545 1.00 54.22 75 ILE A O 1
ATOM 570 N N . SER A 1 76 ? -12.811 -2.265 -6.822 1.00 57.09 76 SER A N 1
ATOM 571 C CA . SER A 1 76 ? -12.780 -1.230 -7.838 1.00 57.09 76 SER A CA 1
ATOM 572 C C . SER A 1 76 ? -11.836 -0.129 -7.374 1.00 57.09 76 SER A C 1
ATOM 574 O O . SER A 1 76 ? -11.922 0.316 -6.227 1.00 57.09 76 SER A O 1
ATOM 576 N N . SER A 1 77 ? -10.945 0.310 -8.259 1.00 58.66 77 SER A N 1
ATOM 577 C CA . SER A 1 77 ? -10.171 1.536 -8.054 1.00 58.66 77 SER A CA 1
ATOM 578 C C . SER A 1 77 ? -11.087 2.763 -7.986 1.00 58.66 77 SER A C 1
ATOM 580 O O . SER A 1 77 ? -10.675 3.818 -7.509 1.00 58.66 77 SER A O 1
ATOM 582 N N . ASP A 1 78 ? -12.318 2.627 -8.491 1.00 65.81 78 ASP A N 1
ATOM 583 C CA . ASP A 1 78 ? -13.301 3.682 -8.653 1.00 65.81 78 ASP A CA 1
ATOM 584 C C . ASP A 1 78 ? -13.779 4.231 -7.303 1.00 65.81 78 ASP A C 1
ATOM 586 O O . ASP A 1 78 ? -14.567 3.608 -6.580 1.00 65.81 78 ASP A O 1
ATOM 590 N N . LEU A 1 79 ? -13.309 5.437 -6.985 1.00 74.56 79 LEU A N 1
ATOM 591 C CA . LEU A 1 79 ? -13.735 6.210 -5.825 1.00 74.56 79 LEU A CA 1
ATOM 592 C C . LEU A 1 79 ? -14.969 7.089 -6.111 1.00 74.56 79 LEU A C 1
ATOM 594 O O . LEU A 1 79 ? -15.277 7.943 -5.290 1.00 74.56 79 LEU A O 1
ATOM 598 N N . GLU A 1 80 ? -15.733 6.874 -7.197 1.00 73.69 80 GLU A N 1
ATOM 599 C CA . GLU A 1 80 ? -16.987 7.607 -7.503 1.00 73.69 80 GLU A CA 1
ATOM 600 C C . GLU A 1 80 ? -18.034 7.553 -6.377 1.00 73.69 80 GLU A C 1
ATOM 602 O O . GLU A 1 80 ? -18.941 8.385 -6.315 1.00 73.69 80 GLU A O 1
ATOM 607 N N . PHE A 1 81 ? -17.943 6.566 -5.480 1.00 77.31 81 PHE A N 1
ATOM 608 C CA . PHE A 1 81 ? -18.816 6.484 -4.310 1.00 77.31 81 PHE A CA 1
ATOM 609 C C . PHE A 1 81 ? -18.481 7.535 -3.239 1.00 77.31 81 PHE A C 1
ATOM 611 O O . PHE A 1 81 ? -19.318 7.778 -2.371 1.00 77.31 81 PHE A O 1
ATOM 618 N N . VAL A 1 82 ? -17.293 8.146 -3.294 1.00 78.00 82 VAL A N 1
ATOM 619 C CA . VAL A 1 82 ? -16.874 9.280 -2.466 1.00 78.00 82 VAL A CA 1
ATOM 620 C C . VAL A 1 82 ? -17.271 10.579 -3.183 1.00 78.00 82 VAL A C 1
ATOM 622 O O . VAL A 1 82 ? -17.042 10.704 -4.387 1.00 78.00 82 VAL A O 1
ATOM 625 N N . PRO A 1 83 ? -17.877 11.561 -2.495 1.00 76.81 83 PRO A N 1
ATOM 626 C CA . PRO A 1 83 ? -18.183 12.848 -3.110 1.00 76.81 83 PRO A CA 1
ATOM 627 C C . PRO A 1 83 ? -16.904 13.565 -3.565 1.00 76.81 83 PRO A C 1
ATOM 629 O O . PRO A 1 83 ? -15.974 13.692 -2.774 1.00 76.81 83 PRO A O 1
ATOM 632 N N . GLY A 1 84 ? -16.888 14.070 -4.805 1.00 67.06 84 GLY A N 1
ATOM 633 C CA . GLY A 1 84 ? -15.924 15.092 -5.213 1.00 67.06 84 GLY A CA 1
ATOM 634 C C . GLY A 1 84 ? -14.695 14.667 -6.022 1.00 67.06 84 GLY A C 1
ATOM 635 O O . GLY A 1 84 ? -14.539 13.516 -6.429 1.00 67.06 84 GLY A O 1
ATOM 636 N N . ILE A 1 85 ? -13.830 15.642 -6.323 1.00 58.06 85 ILE A N 1
ATOM 637 C CA . ILE A 1 85 ? -12.510 15.405 -6.939 1.00 58.06 85 ILE A CA 1
ATOM 638 C C . ILE A 1 85 ? -11.552 14.954 -5.835 1.00 58.06 85 ILE A C 1
ATOM 640 O O . ILE A 1 85 ? -11.325 15.704 -4.894 1.00 58.06 85 ILE A O 1
ATOM 644 N N . SER A 1 86 ? -11.001 13.747 -5.959 1.00 69.06 86 SER A N 1
ATOM 645 C CA . SER A 1 86 ? -10.398 13.006 -4.849 1.00 69.06 86 SER A CA 1
ATOM 646 C C . SER A 1 86 ? -8.943 12.680 -5.160 1.00 69.06 86 SER A C 1
ATOM 648 O O . SER A 1 86 ? -8.693 11.961 -6.120 1.00 69.06 86 SER A O 1
ATOM 650 N N . GLU A 1 87 ? -8.007 13.145 -4.339 1.00 77.62 87 GLU A N 1
ATOM 651 C CA . GLU A 1 87 ? -6.624 12.657 -4.281 1.00 77.62 87 GLU A CA 1
ATOM 652 C C . GLU A 1 87 ? -6.450 11.785 -3.025 1.00 77.62 87 GLU A C 1
ATOM 654 O O . GLU A 1 87 ? -6.958 12.142 -1.961 1.00 77.62 87 GLU A O 1
ATOM 659 N N . VAL A 1 88 ? -5.738 10.651 -3.106 1.00 83.75 88 VAL A N 1
ATOM 660 C CA . VAL A 1 88 ? -5.407 9.877 -1.892 1.00 83.75 88 VAL A CA 1
ATOM 661 C C . VAL A 1 88 ? -4.268 10.570 -1.156 1.00 83.75 88 VAL A C 1
ATOM 663 O O . VAL A 1 88 ? -3.219 10.826 -1.733 1.00 83.75 88 VAL A O 1
ATOM 666 N N . VAL A 1 89 ? -4.447 10.852 0.127 1.00 85.31 89 VAL A N 1
ATOM 667 C CA . VAL A 1 89 ? -3.431 11.516 0.957 1.00 85.31 89 VAL A CA 1
ATOM 668 C C . VAL A 1 89 ? -2.698 10.523 1.844 1.00 85.31 89 VAL A C 1
ATOM 670 O O . VAL A 1 89 ? -1.494 10.652 2.055 1.00 85.31 89 VAL A O 1
ATOM 673 N N . ASP A 1 90 ? -3.420 9.539 2.377 1.00 86.19 90 ASP A N 1
ATOM 674 C CA . ASP A 1 90 ? -2.845 8.490 3.210 1.00 86.19 90 ASP A CA 1
ATOM 675 C C . ASP A 1 90 ? -3.724 7.233 3.203 1.00 86.19 90 ASP A C 1
ATOM 677 O O . ASP A 1 90 ? -4.859 7.237 2.724 1.00 86.19 90 ASP A O 1
ATOM 681 N N . HIS A 1 91 ? -3.219 6.145 3.772 1.00 87.06 91 HIS A N 1
ATOM 682 C CA . HIS A 1 91 ? -3.940 4.893 3.943 1.00 87.06 91 HIS A CA 1
ATOM 683 C C . HIS A 1 91 ? -3.566 4.228 5.267 1.00 87.06 91 HIS A C 1
ATOM 685 O O . HIS A 1 91 ? -2.446 4.345 5.760 1.00 87.06 91 HIS A O 1
ATOM 691 N N . CYS A 1 92 ? -4.500 3.479 5.849 1.00 86.25 92 CYS A N 1
ATOM 692 C CA . CYS A 1 92 ? -4.221 2.695 7.045 1.00 86.25 92 CYS A CA 1
ATOM 693 C C . CYS A 1 92 ? -5.173 1.504 7.144 1.00 86.25 92 CYS A C 1
ATOM 695 O O . CYS A 1 92 ? -6.385 1.694 7.167 1.00 86.25 92 CYS A O 1
ATOM 697 N N . ASN A 1 93 ? -4.645 0.276 7.227 1.00 84.75 93 ASN A N 1
ATOM 698 C CA . ASN A 1 93 ? -5.417 -0.945 7.518 1.00 84.75 93 ASN A CA 1
ATOM 699 C C . ASN A 1 93 ? -6.750 -1.065 6.737 1.00 84.75 93 ASN A C 1
ATOM 701 O O . ASN A 1 93 ? -7.794 -1.406 7.298 1.00 84.75 93 ASN A O 1
ATOM 705 N N . GLY A 1 94 ? -6.699 -0.772 5.435 1.00 85.94 94 GLY A N 1
ATOM 706 C CA . GLY A 1 94 ? -7.815 -0.927 4.499 1.00 85.94 94 GLY A CA 1
ATOM 707 C C . GLY A 1 94 ? -8.796 0.229 4.383 1.00 85.94 94 GLY A C 1
ATOM 708 O O . GLY A 1 94 ? -9.798 0.090 3.678 1.00 85.94 94 GLY A O 1
ATOM 709 N N . ILE A 1 95 ? -8.492 1.372 4.994 1.00 88.56 95 ILE A N 1
ATOM 710 C CA . ILE A 1 95 ? -9.154 2.644 4.697 1.00 88.56 95 ILE A CA 1
ATOM 711 C C . ILE A 1 95 ? -8.173 3.642 4.075 1.00 88.56 95 ILE A C 1
ATOM 713 O O . ILE A 1 95 ? -6.968 3.579 4.328 1.00 88.56 95 ILE A O 1
ATOM 717 N N . LEU A 1 96 ? -8.702 4.556 3.267 1.00 88.88 96 LEU A N 1
ATOM 718 C CA . LEU A 1 96 ? -7.976 5.644 2.618 1.00 88.88 96 LEU A CA 1
ATOM 719 C C . LEU A 1 96 ? -8.437 6.982 3.188 1.00 88.88 96 LEU A C 1
ATOM 721 O O . LEU A 1 96 ? -9.634 7.171 3.406 1.00 88.88 96 LEU A O 1
ATOM 725 N N . LEU A 1 97 ? -7.497 7.902 3.380 1.00 88.25 97 LEU A N 1
ATOM 726 C CA . LEU A 1 97 ? -7.761 9.323 3.554 1.00 88.25 97 LEU A CA 1
ATOM 727 C C . LEU A 1 97 ? -7.682 9.981 2.181 1.00 88.25 97 LEU A C 1
ATOM 729 O O . LEU A 1 97 ? -6.682 9.849 1.478 1.00 88.25 97 LEU A O 1
ATOM 733 N N . VAL A 1 98 ? -8.740 10.686 1.825 1.00 86.00 98 VAL A N 1
ATOM 734 C CA . VAL A 1 98 ? -8.939 11.329 0.537 1.00 86.00 98 VAL A CA 1
ATOM 735 C C . VAL A 1 98 ? -9.172 12.814 0.772 1.00 86.00 98 VAL A C 1
ATOM 737 O O . VAL A 1 98 ? -9.972 13.176 1.633 1.00 86.00 98 VAL A O 1
ATOM 740 N N . GLU A 1 99 ? -8.492 13.662 0.010 1.00 79.12 99 GLU A N 1
ATOM 741 C CA . GLU A 1 99 ? -8.693 15.111 0.038 1.00 79.12 99 GLU A CA 1
ATOM 742 C C . GLU A 1 99 ? -9.428 15.570 -1.221 1.00 79.12 99 GLU A C 1
ATOM 744 O O . GLU A 1 99 ? -9.054 15.232 -2.347 1.00 79.12 99 GLU A O 1
ATOM 749 N N . GLU A 1 100 ? -10.470 16.369 -1.003 1.00 71.44 100 GLU A N 1
ATOM 750 C CA . GLU A 1 100 ? -11.089 17.235 -1.994 1.00 71.44 100 GLU A CA 1
ATOM 751 C C . GLU A 1 100 ? -10.745 18.700 -1.675 1.00 71.44 100 GLU A C 1
ATOM 753 O O . GLU A 1 100 ? -10.472 19.075 -0.537 1.00 71.44 100 GLU A O 1
ATOM 758 N N . THR A 1 101 ? -10.808 19.567 -2.690 1.00 63.88 101 THR A N 1
ATOM 759 C CA . THR A 1 101 ? -10.532 21.014 -2.601 1.00 63.88 101 THR A CA 1
ATOM 760 C C . THR A 1 101 ? -11.157 21.753 -1.406 1.00 63.88 101 THR A C 1
ATOM 762 O O . THR A 1 101 ? -10.633 22.796 -1.011 1.00 63.88 101 THR A O 1
ATOM 765 N N . THR A 1 102 ? -12.258 21.254 -0.833 1.00 64.81 102 THR A N 1
ATOM 766 C CA . THR A 1 102 ? -12.931 21.859 0.326 1.00 64.81 102 THR A CA 1
ATOM 767 C C . THR A 1 102 ? -13.067 20.943 1.534 1.00 64.81 102 THR A C 1
ATOM 769 O O . THR A 1 102 ? -13.267 21.454 2.636 1.00 64.81 102 THR A O 1
ATOM 772 N N . ASP A 1 103 ? -12.985 19.626 1.351 1.00 76.69 103 ASP A N 1
ATOM 773 C CA . ASP A 1 103 ? -13.379 18.635 2.347 1.00 76.69 103 ASP A CA 1
ATOM 774 C C . ASP A 1 103 ? -12.488 17.397 2.313 1.00 76.69 103 ASP A C 1
ATOM 776 O O . ASP A 1 103 ? -12.045 16.958 1.260 1.00 76.69 103 ASP A O 1
ATOM 780 N N . ASP A 1 104 ? -12.267 16.811 3.487 1.00 84.94 104 ASP A N 1
ATOM 781 C CA . ASP A 1 104 ? -11.543 15.553 3.630 1.00 84.94 104 ASP A CA 1
ATOM 782 C C . ASP A 1 104 ? -12.531 14.406 3.871 1.00 84.94 104 ASP A C 1
ATOM 784 O O . ASP A 1 104 ? -13.507 14.538 4.622 1.00 84.94 104 ASP A O 1
ATOM 788 N N . TYR A 1 105 ? -12.250 13.248 3.282 1.00 86.31 105 TYR A N 1
ATOM 789 C CA . TYR A 1 105 ? -13.051 12.037 3.401 1.00 86.31 105 TYR A CA 1
ATOM 790 C C . TYR A 1 105 ? -12.185 10.851 3.804 1.00 86.31 105 TYR A C 1
ATOM 792 O O . TYR A 1 105 ? -11.035 10.721 3.401 1.00 86.31 105 TYR A O 1
ATOM 800 N N . VAL A 1 106 ? -12.761 9.940 4.579 1.00 89.00 106 VAL A N 1
ATOM 801 C CA . VAL A 1 106 ? -12.205 8.605 4.787 1.00 89.00 106 VAL A CA 1
ATOM 802 C C . VAL A 1 106 ? -13.099 7.611 4.071 1.00 89.00 106 VAL A C 1
ATOM 804 O O . VAL A 1 106 ? -14.319 7.665 4.222 1.00 89.00 106 VAL A O 1
ATOM 807 N N . CYS A 1 107 ? -12.516 6.692 3.308 1.00 87.12 107 CYS A N 1
ATOM 808 C CA . CYS A 1 107 ? -13.272 5.680 2.579 1.00 87.12 107 CYS A CA 1
ATOM 809 C C . CYS A 1 107 ? -12.665 4.281 2.704 1.00 87.12 107 CYS A C 1
ATOM 811 O O . CYS A 1 107 ? -11.478 4.111 2.968 1.00 87.12 107 CYS A O 1
ATOM 813 N N . ASN A 1 108 ? -13.505 3.264 2.524 1.00 87.31 108 ASN A N 1
ATOM 814 C CA . ASN A 1 108 ? -13.111 1.865 2.429 1.00 87.31 108 ASN A CA 1
ATOM 815 C C . ASN A 1 108 ? -13.533 1.361 1.043 1.00 87.31 108 ASN A C 1
ATOM 817 O O . ASN A 1 108 ? -14.710 1.026 0.864 1.00 87.31 108 ASN A O 1
ATOM 821 N N . PRO A 1 109 ? -12.598 1.301 0.078 1.00 84.62 109 PRO A N 1
ATOM 822 C CA . PRO A 1 109 ? -12.858 0.776 -1.260 1.00 84.62 109 PRO A CA 1
ATOM 823 C C . PRO A 1 109 ? -13.478 -0.627 -1.269 1.00 84.62 109 PRO A C 1
ATOM 825 O O . PRO A 1 109 ? -14.405 -0.871 -2.036 1.00 84.62 109 PRO A O 1
ATOM 828 N N . ALA A 1 110 ? -13.046 -1.525 -0.373 1.00 82.44 110 ALA A N 1
ATOM 829 C CA . ALA A 1 110 ? -13.563 -2.894 -0.305 1.00 82.44 110 ALA A CA 1
ATOM 830 C C . ALA A 1 110 ? -15.066 -2.936 0.023 1.00 82.44 110 ALA A C 1
ATOM 832 O O . ALA A 1 110 ? -15.820 -3.697 -0.572 1.00 82.44 110 ALA A O 1
ATOM 833 N N . THR A 1 111 ? -15.533 -2.078 0.935 1.00 81.75 111 THR A N 1
ATOM 834 C CA . THR A 1 111 ? -16.954 -2.042 1.335 1.00 81.75 111 THR A CA 1
ATOM 835 C C . THR A 1 111 ? -17.768 -0.948 0.641 1.00 81.75 111 THR A C 1
ATOM 837 O O . THR A 1 111 ? -18.976 -0.866 0.866 1.00 81.75 111 THR A O 1
ATOM 840 N N . ARG A 1 112 ? -17.133 -0.112 -0.196 1.00 83.12 112 ARG A N 1
ATOM 841 C CA . ARG A 1 112 ? -17.719 1.071 -0.859 1.00 83.12 112 ARG A CA 1
ATOM 842 C C . ARG A 1 112 ? -18.438 2.020 0.107 1.00 83.12 112 ARG A C 1
ATOM 844 O O . ARG A 1 112 ? -19.501 2.557 -0.203 1.00 83.12 112 ARG A O 1
ATOM 851 N N . ARG A 1 113 ? -17.873 2.218 1.298 1.00 84.00 113 ARG A N 1
ATOM 852 C CA . ARG A 1 113 ? -18.405 3.141 2.314 1.00 84.00 113 ARG A CA 1
ATOM 853 C C . ARG A 1 113 ? -17.427 4.276 2.579 1.00 84.00 113 ARG A C 1
ATOM 855 O O . ARG A 1 113 ? -16.219 4.113 2.406 1.00 84.00 113 ARG A O 1
ATOM 862 N N . TRP A 1 114 ? -17.955 5.423 2.987 1.00 87.69 114 TRP A N 1
ATOM 863 C CA . TRP A 1 114 ? -17.177 6.624 3.268 1.00 87.69 114 TRP A CA 1
ATOM 864 C C . TRP A 1 114 ? -17.783 7.426 4.421 1.00 87.69 114 TRP A C 1
ATOM 866 O O . TRP A 1 114 ? -18.961 7.278 4.745 1.00 87.69 114 TRP A O 1
ATOM 876 N N . ALA A 1 115 ? -16.967 8.278 5.035 1.00 86.75 115 ALA A N 1
ATOM 877 C CA . ALA A 1 115 ? -17.376 9.273 6.017 1.00 86.75 115 ALA A CA 1
ATOM 878 C C . ALA A 1 115 ? -16.594 10.570 5.793 1.00 86.75 115 ALA A C 1
ATOM 880 O O . ALA A 1 115 ? -15.417 10.546 5.434 1.00 86.75 115 ALA A O 1
ATOM 881 N N . ARG A 1 116 ? -17.245 11.710 6.029 1.00 85.75 116 ARG A N 1
ATOM 882 C CA . ARG A 1 116 ? -16.585 13.019 6.011 1.00 85.75 116 ARG A CA 1
ATOM 883 C C . ARG A 1 116 ? -15.729 13.174 7.267 1.00 85.75 116 ARG A C 1
ATOM 885 O O . ARG A 1 116 ? -16.182 12.872 8.376 1.00 85.75 116 ARG A O 1
ATOM 892 N N . VAL A 1 117 ? -14.503 13.646 7.092 1.00 84.50 117 VAL A N 1
ATOM 893 C CA . VAL A 1 117 ? -13.608 14.033 8.185 1.00 84.50 117 VAL A CA 1
ATOM 894 C C . VAL A 1 117 ? -14.082 15.384 8.730 1.00 84.50 117 VAL A C 1
ATOM 896 O O . VAL A 1 117 ? -14.513 16.236 7.951 1.00 84.50 117 VAL A O 1
ATOM 899 N N . PRO A 1 118 ? -14.054 15.616 10.054 1.00 75.75 118 PRO A N 1
ATOM 900 C CA . PRO A 1 118 ? -14.523 16.876 10.602 1.00 75.75 118 PRO A CA 1
ATOM 901 C C . PRO A 1 118 ? -13.628 18.010 10.086 1.00 75.75 118 PRO A C 1
ATOM 903 O O . PRO A 1 118 ? -12.417 17.802 9.944 1.00 75.75 118 PRO A O 1
ATOM 906 N N . PRO A 1 119 ? -14.184 19.209 9.837 1.00 70.62 119 PRO A N 1
ATOM 907 C CA . PRO A 1 119 ? -13.397 20.343 9.387 1.00 70.62 119 PRO A CA 1
ATOM 908 C C . PRO A 1 119 ? -12.215 20.581 10.318 1.00 70.62 119 PRO A C 1
ATOM 910 O O . PRO A 1 119 ? -12.342 20.505 11.544 1.00 70.62 119 PRO A O 1
ATOM 913 N N . CYS A 1 120 ? -11.065 20.893 9.728 1.00 66.88 120 CYS A N 1
ATOM 914 C CA . CYS A 1 120 ? -9.871 21.191 10.493 1.00 66.88 120 CYS A CA 1
ATOM 915 C C . CYS A 1 120 ? -10.167 22.333 11.490 1.00 66.88 120 CYS A C 1
ATOM 917 O O . CYS A 1 120 ? -10.544 23.426 11.058 1.00 66.88 120 CYS A O 1
ATOM 919 N N . PRO A 1 121 ? -9.986 22.132 12.811 1.00 59.50 121 PRO A N 1
ATOM 920 C CA . PRO A 1 121 ? -10.327 23.148 13.811 1.00 59.50 121 PRO A CA 1
ATOM 921 C C . PRO A 1 121 ? -9.419 24.387 13.747 1.00 59.50 121 PRO A C 1
ATOM 923 O O . PRO A 1 121 ? -9.690 25.389 14.405 1.00 59.50 121 PRO A O 1
ATOM 926 N N . VAL A 1 122 ? -8.340 24.344 12.957 1.00 57.50 122 VAL A N 1
ATOM 927 C CA . VAL A 1 122 ? -7.424 25.469 12.759 1.00 57.50 122 VAL A CA 1
ATOM 928 C C . VAL A 1 122 ? -7.692 26.154 11.409 1.00 57.50 122 VAL A C 1
ATOM 930 O O . VAL A 1 122 ? -7.619 25.494 10.372 1.00 57.50 122 VAL A O 1
ATOM 933 N N . PRO A 1 123 ? -7.948 27.479 11.381 1.00 52.91 123 PRO A N 1
ATOM 934 C CA . PRO A 1 123 ? -8.185 28.207 10.138 1.00 52.91 123 PRO A CA 1
ATOM 935 C C . PRO A 1 123 ? -7.015 28.072 9.162 1.00 52.91 123 PRO A C 1
ATOM 937 O O . PRO A 1 123 ? -5.850 28.177 9.562 1.00 52.91 123 PRO A O 1
ATOM 940 N N . TRP A 1 124 ? -7.337 27.921 7.877 1.00 51.12 124 TRP A N 1
ATOM 941 C CA . TRP A 1 124 ? -6.387 27.962 6.768 1.00 51.12 124 TRP A CA 1
ATOM 942 C C . TRP A 1 124 ? -5.567 29.263 6.816 1.00 51.12 124 TRP A C 1
ATOM 944 O O . TRP A 1 124 ? -6.028 30.329 6.408 1.00 51.12 124 TRP A O 1
ATOM 954 N N . ARG A 1 125 ? -4.329 29.211 7.320 1.00 50.72 125 ARG A N 1
ATOM 955 C CA . ARG A 1 125 ? -3.353 30.294 7.117 1.00 50.72 125 ARG A CA 1
ATOM 956 C C . ARG A 1 125 ? -2.629 30.074 5.790 1.00 50.72 125 ARG A C 1
ATOM 958 O O . ARG A 1 125 ? -2.531 28.952 5.308 1.00 50.72 125 ARG A O 1
ATOM 965 N N . LYS A 1 126 ? -2.064 31.122 5.191 1.00 44.03 126 LYS A N 1
ATOM 966 C CA . LYS A 1 126 ? -1.313 31.012 3.919 1.00 44.03 126 LYS A CA 1
ATOM 967 C C . LYS A 1 126 ? -0.116 30.036 3.973 1.00 44.03 126 LYS A C 1
ATOM 969 O O . LYS A 1 126 ? 0.367 29.624 2.923 1.00 44.03 126 LYS A O 1
ATOM 974 N N . ASP A 1 127 ? 0.302 29.637 5.176 1.00 44.78 127 ASP A N 1
ATOM 975 C CA . ASP A 1 127 ? 1.374 28.672 5.459 1.00 44.78 127 ASP A CA 1
ATOM 976 C C . ASP A 1 127 ? 0.884 27.211 5.626 1.00 44.78 127 ASP A C 1
ATOM 978 O O . ASP A 1 127 ? 1.653 26.303 5.915 1.00 44.78 127 ASP A O 1
ATOM 982 N N . SER A 1 128 ? -0.419 26.951 5.433 1.00 48.47 128 SER A N 1
ATOM 983 C CA . SER A 1 128 ? -1.038 25.616 5.596 1.00 48.47 128 SER A CA 1
ATOM 984 C C . SER A 1 128 ? -0.667 24.614 4.502 1.00 48.47 128 SER A C 1
ATOM 986 O O . SER A 1 128 ? -1.041 23.452 4.607 1.00 48.47 128 SER A O 1
ATOM 988 N N . ARG A 1 129 ? 0.049 25.048 3.457 1.00 46.56 129 ARG A N 1
ATOM 989 C CA . ARG A 1 129 ? 0.441 24.208 2.308 1.00 46.56 129 ARG A CA 1
ATOM 990 C C . ARG A 1 129 ? 1.487 23.145 2.651 1.00 46.56 129 ARG A C 1
ATOM 992 O O . ARG A 1 129 ? 1.842 22.341 1.802 1.00 46.56 129 ARG A O 1
ATOM 999 N N . TYR A 1 130 ? 1.975 23.150 3.886 1.00 53.62 130 TYR A N 1
ATOM 1000 C CA . TYR A 1 130 ? 3.026 22.275 4.375 1.00 53.62 130 TYR A CA 1
ATOM 1001 C C . TYR A 1 130 ? 2.513 21.523 5.607 1.00 53.62 130 TYR A C 1
ATOM 1003 O O . TYR A 1 130 ? 3.079 21.637 6.687 1.00 53.62 130 TYR A O 1
ATOM 1011 N N . ARG A 1 131 ? 1.394 20.803 5.502 1.00 63.75 131 ARG A N 1
ATOM 1012 C CA . ARG A 1 131 ? 0.922 19.911 6.570 1.00 63.75 131 ARG A CA 1
ATOM 1013 C C . ARG A 1 131 ? 0.739 18.515 6.005 1.00 63.75 131 ARG A C 1
ATOM 1015 O O . ARG A 1 131 ? 0.018 18.342 5.034 1.00 63.75 131 ARG A O 1
ATOM 1022 N N . ILE A 1 132 ? 1.389 17.541 6.625 1.00 70.88 132 ILE A N 1
ATOM 1023 C CA . ILE A 1 132 ? 1.202 16.127 6.320 1.00 70.88 132 ILE A CA 1
ATOM 1024 C C . ILE A 1 132 ? -0.020 15.663 7.115 1.00 70.88 132 ILE A C 1
ATOM 1026 O O . ILE A 1 132 ? -0.068 15.848 8.336 1.00 70.88 132 ILE A O 1
ATOM 1030 N N . LYS A 1 133 ? -1.012 15.091 6.430 1.00 78.06 133 LYS A N 1
ATOM 1031 C CA . LYS A 1 133 ? -2.139 14.412 7.076 1.00 78.06 133 LYS A CA 1
ATOM 1032 C C . LYS A 1 133 ? -1.784 12.936 7.216 1.00 78.06 133 LYS A C 1
ATOM 1034 O O . LYS A 1 133 ? -1.320 12.338 6.253 1.00 78.06 133 LYS A O 1
ATOM 1039 N N . CYS A 1 134 ? -1.990 12.365 8.396 1.00 81.31 134 CYS A N 1
ATOM 1040 C CA . CYS A 1 134 ? -1.755 10.943 8.636 1.00 81.31 134 CYS A CA 1
ATOM 1041 C C . CYS A 1 134 ? -3.010 10.279 9.191 1.00 81.31 134 CYS A C 1
ATOM 1043 O O . CYS A 1 134 ? -3.634 10.806 10.112 1.00 81.31 134 CYS A O 1
ATOM 1045 N N . LEU A 1 135 ? -3.345 9.106 8.672 1.00 84.88 135 LEU A N 1
ATOM 1046 C CA . LEU A 1 135 ? -4.473 8.295 9.096 1.00 84.88 135 LEU A CA 1
ATOM 1047 C C . LEU A 1 135 ? -3.998 7.198 10.051 1.00 84.88 135 LEU A C 1
ATOM 1049 O O . LEU A 1 135 ? -3.092 6.427 9.741 1.00 84.88 135 LEU A O 1
ATOM 1053 N N . ALA A 1 136 ? -4.644 7.084 11.208 1.00 83.81 136 ALA A N 1
ATOM 1054 C CA . ALA A 1 136 ? -4.466 5.948 12.099 1.00 83.81 136 ALA A CA 1
ATOM 1055 C C . ALA A 1 136 ? -5.788 5.223 12.300 1.00 83.81 136 ALA A C 1
ATOM 1057 O O . ALA A 1 136 ? -6.790 5.802 12.721 1.00 83.81 136 ALA A O 1
ATOM 1058 N N . TYR A 1 137 ? -5.772 3.926 12.027 1.00 82.94 137 TYR A N 1
ATOM 1059 C CA . TYR A 1 137 ? -6.927 3.067 12.200 1.00 82.94 137 TYR A CA 1
ATOM 1060 C C . TYR A 1 137 ? -6.474 1.636 12.440 1.00 82.94 137 TYR A C 1
ATOM 1062 O O . TYR A 1 137 ? -5.619 1.124 11.725 1.00 82.94 137 TYR A O 1
ATOM 1070 N N . ASP A 1 138 ? -7.049 0.981 13.443 1.00 82.75 138 ASP A N 1
ATOM 1071 C CA . ASP A 1 138 ? -6.921 -0.461 13.631 1.00 82.75 138 ASP A CA 1
ATOM 1072 C C . ASP A 1 138 ? -8.329 -1.046 13.790 1.00 82.75 138 ASP A C 1
ATOM 1074 O O . ASP A 1 138 ? -8.958 -0.856 14.843 1.00 82.75 138 ASP A O 1
ATOM 1078 N N . PRO A 1 139 ? -8.830 -1.771 12.771 1.00 77.88 139 PRO A N 1
ATOM 1079 C CA . PRO A 1 139 ? -10.187 -2.299 12.782 1.00 77.88 139 PRO A CA 1
ATOM 1080 C C . PRO A 1 139 ? -10.398 -3.295 13.937 1.00 77.88 139 PRO A C 1
ATOM 1082 O O . PRO A 1 139 ? -11.523 -3.475 14.410 1.00 77.88 139 PRO A O 1
ATOM 1085 N N . THR A 1 140 ? -9.326 -3.914 14.449 1.00 76.75 140 THR A N 1
ATOM 1086 C CA . THR A 1 140 ? -9.380 -4.872 15.562 1.00 76.75 140 THR A CA 1
ATOM 1087 C C . THR A 1 140 ? -9.438 -4.216 16.941 1.00 76.75 140 THR A C 1
ATOM 1089 O O . THR A 1 140 ? -9.754 -4.893 17.921 1.00 76.75 140 THR A O 1
ATOM 1092 N N . VAL A 1 141 ? -9.170 -2.909 17.025 1.00 75.75 141 VAL A N 1
ATOM 1093 C CA . VAL A 1 141 ? -9.111 -2.154 18.285 1.00 75.75 141 VAL A CA 1
ATOM 1094 C C . VAL A 1 141 ? -10.291 -1.193 18.425 1.00 75.75 141 VAL A C 1
ATOM 1096 O O . VAL A 1 141 ? -10.915 -1.149 19.484 1.00 75.75 141 VAL A O 1
ATOM 1099 N N . SER A 1 142 ? -10.624 -0.431 17.379 1.00 74.19 142 SER A N 1
ATOM 1100 C CA . SER A 1 142 ? -11.586 0.679 17.451 1.00 74.19 142 SER A CA 1
ATOM 1101 C C . SER A 1 142 ? -12.425 0.786 16.171 1.00 74.19 142 SER A C 1
ATOM 1103 O O . SER A 1 142 ? -11.929 0.453 15.098 1.00 74.19 142 SER A O 1
ATOM 1105 N N . PRO A 1 143 ? -13.698 1.242 16.234 1.00 72.94 143 PRO A N 1
ATOM 1106 C CA . PRO A 1 143 ? -14.422 1.642 15.029 1.00 72.94 143 PRO A CA 1
ATOM 1107 C C . PRO A 1 143 ? -13.953 3.001 14.550 1.00 72.94 143 PRO A C 1
ATOM 1109 O O . PRO A 1 143 ? -14.378 3.426 13.503 1.00 72.94 143 PRO A O 1
ATOM 1112 N N . HIS A 1 144 ? -13.196 3.746 15.339 1.00 78.56 144 HIS A N 1
ATOM 1113 C CA . HIS A 1 144 ? -12.895 5.130 15.031 1.00 78.56 144 HIS A CA 1
ATOM 1114 C C . HIS A 1 144 ? -11.513 5.204 14.409 1.00 78.56 144 HIS A C 1
ATOM 1116 O O . HIS A 1 144 ? -10.585 4.538 14.875 1.00 78.56 144 HIS A O 1
ATOM 1122 N N . PHE A 1 145 ? -11.404 6.004 13.357 1.00 82.75 145 PHE A N 1
ATOM 1123 C CA . PHE A 1 145 ? -10.122 6.458 12.851 1.00 82.75 145 PHE A CA 1
ATOM 1124 C C . PHE A 1 145 ? -9.731 7.760 13.549 1.00 82.75 145 PHE A C 1
ATOM 1126 O O . PHE A 1 145 ? -10.578 8.501 14.052 1.00 82.75 145 PHE A O 1
ATOM 1133 N N . GLU A 1 146 ? -8.439 8.047 13.531 1.00 81.75 146 GLU A N 1
ATOM 1134 C CA . GLU A 1 146 ? -7.882 9.330 13.934 1.00 81.75 146 GLU A CA 1
ATOM 1135 C C . GLU A 1 146 ? -7.112 9.913 12.748 1.00 81.75 146 GLU A C 1
ATOM 1137 O O . GLU A 1 146 ? -6.383 9.195 12.060 1.00 81.75 146 GLU A O 1
ATOM 1142 N N . VAL A 1 147 ? -7.288 11.212 12.496 1.00 79.00 147 VAL A N 1
ATOM 1143 C CA . VAL A 1 147 ? -6.506 11.954 11.500 1.00 79.00 147 VAL A CA 1
ATOM 1144 C C . VAL A 1 147 ? -5.588 12.913 12.241 1.00 79.00 147 VAL A C 1
ATOM 1146 O O . VAL A 1 147 ? -6.038 13.767 13.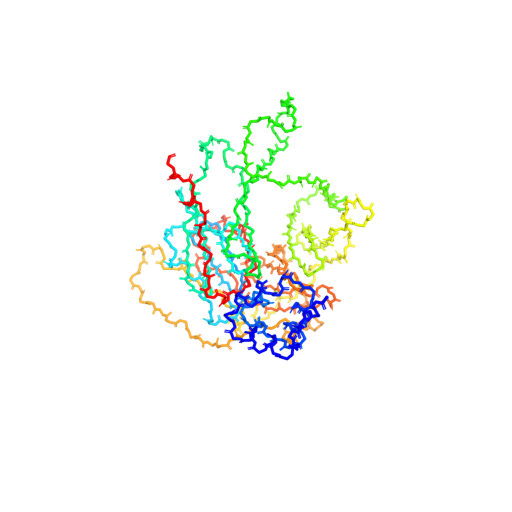006 1.00 79.00 147 VAL A O 1
ATOM 1149 N N . PHE A 1 148 ? -4.291 12.773 12.003 1.00 75.62 148 PHE A N 1
ATOM 1150 C CA . PHE A 1 148 ? -3.258 13.622 12.571 1.00 75.62 148 PHE A CA 1
ATOM 1151 C C . PHE A 1 148 ? -2.798 14.651 11.550 1.00 75.62 148 PHE A C 1
ATOM 1153 O O . PHE A 1 148 ? -2.661 14.355 10.367 1.00 75.62 148 PHE A O 1
ATOM 1160 N N . LEU A 1 149 ? -2.517 15.858 12.033 1.00 71.06 149 LEU A N 1
ATOM 1161 C CA . LEU A 1 149 ? -1.945 16.939 11.243 1.00 71.06 149 LEU A CA 1
ATOM 1162 C C . LEU A 1 149 ? -0.538 17.214 11.746 1.00 71.06 149 LEU A C 1
ATOM 1164 O O . LEU A 1 149 ? -0.355 17.686 12.868 1.00 71.06 149 LEU A O 1
ATOM 1168 N N . ILE A 1 150 ? 0.446 16.925 10.904 1.00 67.94 150 ILE A N 1
ATOM 1169 C CA . ILE A 1 150 ? 1.858 17.118 11.208 1.00 67.94 150 ILE A CA 1
ATOM 1170 C C . ILE A 1 150 ? 2.354 18.329 10.410 1.00 67.94 150 ILE A C 1
ATOM 1172 O O . ILE A 1 150 ? 2.233 18.338 9.184 1.00 67.94 150 ILE A O 1
ATOM 1176 N N . PRO A 1 151 ? 2.917 19.366 11.054 1.00 60.03 151 PRO A N 1
ATOM 1177 C CA . PRO A 1 151 ? 3.574 20.453 10.338 1.00 60.03 151 PRO A CA 1
ATOM 1178 C C . PRO A 1 151 ? 4.748 19.897 9.525 1.00 60.03 151 PRO A C 1
ATOM 1180 O O . PRO A 1 151 ? 5.646 19.266 10.081 1.00 60.03 151 PRO A O 1
ATOM 1183 N N . SER A 1 152 ? 4.762 20.135 8.219 1.00 53.50 152 SER A N 1
ATOM 1184 C CA . SER A 1 152 ? 5.953 19.913 7.409 1.00 53.50 152 SER A CA 1
ATOM 1185 C C . SER A 1 152 ? 6.966 20.992 7.768 1.00 53.50 152 SER A C 1
ATOM 1187 O O . SER A 1 152 ? 6.651 22.182 7.824 1.00 53.50 152 SER A O 1
ATOM 1189 N N . LEU A 1 153 ? 8.192 20.560 8.051 1.00 48.81 153 LEU A N 1
ATOM 1190 C CA . LEU A 1 153 ? 9.289 21.465 8.358 1.00 48.81 153 LEU A CA 1
ATOM 1191 C C . LEU A 1 153 ? 9.548 22.375 7.144 1.00 48.81 153 LEU A C 1
ATOM 1193 O O . LEU A 1 153 ? 9.485 21.893 6.007 1.00 48.81 153 LEU A O 1
ATOM 1197 N N . PRO A 1 154 ? 9.833 23.674 7.349 1.00 41.69 154 PRO A N 1
ATOM 1198 C CA . PRO A 1 154 ? 10.208 24.546 6.250 1.00 41.69 154 PRO A CA 1
ATOM 1199 C C . PRO A 1 154 ? 11.485 24.023 5.585 1.00 41.69 154 PRO A C 1
ATOM 1201 O O . PRO A 1 154 ? 12.403 23.529 6.245 1.00 41.69 154 PRO A O 1
ATOM 1204 N N . HIS A 1 155 ? 11.532 24.123 4.258 1.00 37.91 155 HIS A N 1
ATOM 1205 C CA . HIS A 1 155 ? 12.712 23.761 3.484 1.00 37.91 155 HIS A CA 1
ATOM 1206 C C . HIS A 1 155 ? 13.913 24.617 3.952 1.00 37.91 155 HIS A C 1
ATOM 1208 O O . HIS A 1 155 ? 13.728 25.815 4.184 1.00 37.91 155 HIS A O 1
ATOM 1214 N N . PRO A 1 156 ? 15.142 24.069 4.064 1.00 36.91 156 PRO A N 1
ATOM 1215 C CA . PRO A 1 156 ? 16.304 24.778 4.628 1.00 36.91 156 PRO A CA 1
ATOM 1216 C C . PRO A 1 156 ? 16.699 26.085 3.914 1.00 36.91 156 PRO A C 1
ATOM 1218 O O . PRO A 1 156 ? 17.595 26.792 4.366 1.00 36.91 156 PRO A O 1
ATOM 1221 N N . SER A 1 157 ? 16.065 26.411 2.786 1.00 37.69 157 SER A N 1
ATOM 1222 C CA . SER A 1 157 ? 16.278 27.637 2.020 1.00 37.69 157 SER A CA 1
ATOM 1223 C C . SER A 1 157 ? 15.622 28.890 2.618 1.00 37.69 157 SER A C 1
ATOM 1225 O O . SER A 1 157 ? 15.877 29.985 2.124 1.00 37.69 157 SER A O 1
ATOM 1227 N N . SER A 1 158 ? 14.788 28.781 3.659 1.00 37.03 158 SER A N 1
ATOM 1228 C CA . SER A 1 158 ? 14.286 29.950 4.397 1.00 37.03 158 SER A CA 1
ATOM 1229 C C . SER A 1 158 ? 15.182 30.253 5.600 1.00 37.03 158 SER A C 1
ATOM 1231 O O . SER A 1 158 ? 15.374 29.393 6.457 1.00 37.03 158 SER A O 1
ATOM 1233 N N . HIS A 1 159 ? 15.729 31.472 5.662 1.00 35.16 159 HIS A N 1
ATOM 1234 C CA . HIS A 1 159 ? 16.602 31.933 6.745 1.00 35.16 159 HIS A CA 1
ATOM 1235 C C . HIS A 1 159 ? 16.036 31.612 8.143 1.00 35.16 159 HIS A C 1
ATOM 1237 O O . HIS A 1 159 ? 14.847 31.838 8.375 1.00 35.16 159 HIS A O 1
ATOM 1243 N N . PRO A 1 160 ? 16.870 31.146 9.092 1.00 35.78 160 PRO A N 1
ATOM 1244 C CA . PRO A 1 160 ? 16.415 30.838 10.438 1.00 35.78 160 PRO A CA 1
ATOM 1245 C C . PRO A 1 160 ? 16.139 32.143 11.193 1.00 35.78 160 PRO A C 1
ATOM 1247 O O . PRO A 1 160 ? 17.060 32.796 11.684 1.00 35.78 160 PRO A O 1
ATOM 1250 N N . GLN A 1 161 ? 14.869 32.533 11.301 1.00 37.38 161 GLN A N 1
ATOM 1251 C CA . GLN A 1 161 ? 14.453 33.350 12.434 1.00 37.38 161 GLN A CA 1
ATOM 1252 C C . GLN A 1 161 ? 14.385 32.426 13.647 1.00 37.38 161 GLN A C 1
ATOM 1254 O O . GLN A 1 161 ? 13.602 31.483 13.703 1.00 37.38 161 GLN A O 1
ATOM 1259 N N . SER A 1 162 ? 15.321 32.670 14.559 1.00 43.59 162 SER A N 1
ATOM 1260 C CA . SER A 1 162 ? 15.379 32.107 15.899 1.00 43.59 162 SER A CA 1
ATOM 1261 C C . SER A 1 162 ? 14.073 32.406 16.628 1.00 43.59 162 SER A C 1
ATOM 1263 O O . SER A 1 162 ? 13.932 33.508 17.140 1.00 43.59 162 SER A O 1
ATOM 1265 N N . ASP A 1 163 ? 13.187 31.423 16.722 1.00 37.88 163 ASP A N 1
ATOM 1266 C CA . ASP A 1 163 ? 12.179 31.345 17.774 1.00 37.88 163 ASP A CA 1
ATOM 1267 C C . ASP A 1 163 ? 12.084 29.883 18.229 1.00 37.88 163 ASP A C 1
ATOM 1269 O O . ASP A 1 163 ? 12.059 28.956 17.414 1.00 37.88 163 ASP A O 1
ATOM 1273 N N . GLU A 1 164 ? 12.146 29.693 19.547 1.00 39.78 164 GLU A N 1
ATOM 1274 C CA . GLU A 1 164 ? 12.226 28.404 20.234 1.00 39.78 164 GLU A CA 1
ATOM 1275 C C . GLU A 1 164 ? 11.207 27.391 19.706 1.00 39.78 164 GLU A C 1
ATOM 1277 O O . GLU A 1 164 ? 9.999 27.629 19.639 1.00 39.78 164 GLU A O 1
ATOM 1282 N N . TRP A 1 165 ? 11.719 26.213 19.363 1.00 40.06 165 TRP A N 1
ATOM 1283 C CA . TRP A 1 165 ? 10.900 25.068 19.012 1.00 40.06 165 TRP A CA 1
ATOM 1284 C C . TRP A 1 165 ? 10.533 24.280 20.283 1.00 40.06 165 TRP A C 1
ATOM 1286 O O . TRP A 1 165 ? 11.436 23.998 21.076 1.00 40.06 165 TRP A O 1
ATOM 1296 N N . PRO A 1 166 ? 9.269 23.846 20.474 1.00 40.94 166 PRO A N 1
ATOM 1297 C CA . PRO A 1 166 ? 8.084 24.112 19.653 1.00 40.94 166 PRO A CA 1
ATOM 1298 C C . PRO A 1 166 ? 7.349 25.414 20.062 1.00 40.94 166 PRO A C 1
ATOM 1300 O O . PRO A 1 166 ? 7.234 25.694 21.257 1.00 40.94 166 PRO A O 1
ATOM 1303 N N . PRO A 1 167 ? 6.778 26.183 19.109 1.00 35.56 167 PRO A N 1
ATOM 1304 C CA . PRO A 1 167 ? 5.982 27.367 19.431 1.00 35.56 167 PRO A CA 1
ATOM 1305 C C . PRO A 1 167 ? 4.732 26.994 20.242 1.00 35.56 167 PRO A C 1
ATOM 1307 O O . PRO A 1 167 ? 3.988 26.073 19.904 1.00 35.56 167 PRO A O 1
ATOM 1310 N N . SER A 1 168 ? 4.482 27.753 21.306 1.00 31.45 168 SER A N 1
ATOM 1311 C CA . SER A 1 168 ? 3.503 27.503 22.375 1.00 31.45 168 SER A CA 1
ATOM 1312 C C . SER A 1 168 ? 2.023 27.703 22.004 1.00 31.45 168 SER A C 1
ATOM 1314 O O . SER A 1 168 ? 1.190 27.878 22.889 1.00 31.45 168 SER A O 1
ATOM 1316 N N . TYR A 1 169 ? 1.660 27.686 20.720 1.00 33.62 169 TYR A N 1
ATOM 1317 C CA . TYR A 1 169 ? 0.325 28.108 20.277 1.00 33.62 169 TYR A CA 1
ATOM 1318 C C . TYR A 1 169 ? -0.271 27.257 19.152 1.00 33.62 169 TYR A C 1
ATOM 1320 O O . TYR A 1 169 ? -0.815 27.795 18.193 1.00 33.62 169 TYR A O 1
ATOM 1328 N N . ILE A 1 170 ? -0.223 25.927 19.252 1.00 36.94 170 ILE A N 1
ATOM 1329 C CA . ILE A 1 170 ? -1.197 25.089 18.538 1.00 36.94 170 ILE A CA 1
ATOM 1330 C C . ILE A 1 170 ? -1.592 23.919 19.439 1.00 36.94 170 ILE A C 1
ATOM 1332 O O . ILE A 1 170 ? -0.871 22.931 19.551 1.00 36.94 170 ILE A O 1
ATOM 1336 N N . ASP A 1 171 ? -2.761 24.045 20.062 1.00 30.61 171 ASP A N 1
ATOM 1337 C CA . ASP A 1 171 ? -3.437 22.976 20.796 1.00 30.61 171 ASP A CA 1
ATOM 1338 C C . ASP A 1 171 ? -4.043 21.994 19.773 1.00 30.61 171 ASP A C 1
ATOM 1340 O O . ASP A 1 171 ? -5.243 21.953 19.503 1.00 30.61 171 ASP A O 1
ATOM 1344 N N . ILE A 1 172 ? -3.171 21.256 19.084 1.00 39.44 172 ILE A N 1
ATOM 1345 C CA . ILE A 1 172 ? -3.577 20.04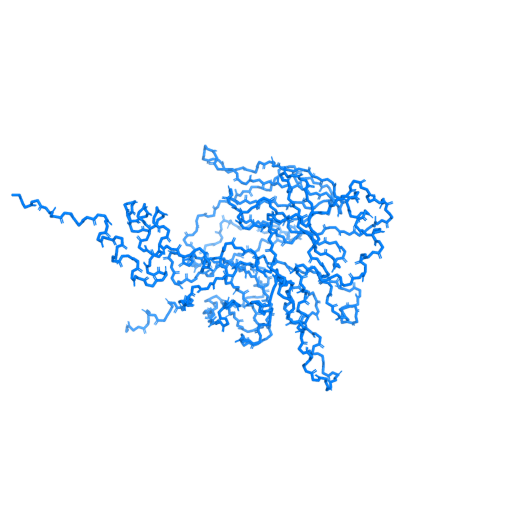7 18.371 1.00 39.44 172 ILE A CA 1
ATOM 1346 C C . ILE A 1 172 ? -3.810 19.009 19.474 1.00 39.44 172 ILE A C 1
ATOM 1348 O O . ILE A 1 172 ? -2.982 18.905 20.377 1.00 39.44 172 ILE A O 1
ATOM 1352 N N . HIS A 1 173 ? -4.888 18.217 19.409 1.00 36.75 173 HIS A N 1
ATOM 1353 C CA . HIS A 1 173 ? -5.161 17.082 20.316 1.00 36.75 173 HIS A CA 1
ATOM 1354 C C . HIS A 1 173 ? -4.132 15.937 20.165 1.00 36.75 173 HIS A C 1
ATOM 1356 O O . HIS A 1 173 ? -4.438 14.750 20.243 1.00 36.75 173 HIS A O 1
ATOM 1362 N N . VAL A 1 174 ? -2.873 16.280 19.931 1.00 37.47 174 VAL A N 1
ATOM 1363 C CA . VAL A 1 174 ? -1.764 15.374 19.778 1.00 37.47 174 VAL A CA 1
ATOM 1364 C C . VAL A 1 174 ? -1.252 15.066 21.170 1.00 37.47 174 VAL A C 1
ATOM 1366 O O . VAL A 1 174 ? -0.315 15.675 21.679 1.00 37.47 174 VAL A O 1
ATOM 1369 N N . LYS A 1 175 ? -1.820 14.027 21.775 1.00 31.72 175 LYS A N 1
ATOM 1370 C CA . LYS A 1 175 ? -1.148 13.310 22.859 1.00 31.72 175 LYS A CA 1
ATOM 1371 C C . LYS A 1 175 ? -0.010 12.444 22.288 1.00 31.72 175 LYS A C 1
ATOM 1373 O O . LYS A 1 175 ? 0.140 11.293 22.681 1.00 31.72 175 LYS A O 1
ATOM 1378 N N . ALA A 1 176 ? 0.768 12.961 21.330 1.00 37.25 176 ALA A N 1
ATOM 1379 C CA . ALA A 1 176 ? 1.910 12.251 20.768 1.00 37.25 176 ALA A CA 1
ATOM 1380 C C . ALA A 1 176 ? 3.200 12.754 21.399 1.00 37.25 176 ALA A C 1
ATOM 1382 O O . ALA A 1 176 ? 3.511 13.945 21.435 1.00 37.25 176 ALA A O 1
ATOM 1383 N N . LYS A 1 177 ? 3.982 11.793 21.873 1.00 37.75 177 LYS A N 1
ATOM 1384 C CA . LYS A 1 177 ? 5.377 11.995 22.215 1.00 37.75 177 LYS A CA 1
ATOM 1385 C C . LYS A 1 177 ? 6.171 11.929 20.912 1.00 37.75 177 LYS A C 1
ATOM 1387 O O . LYS A 1 177 ?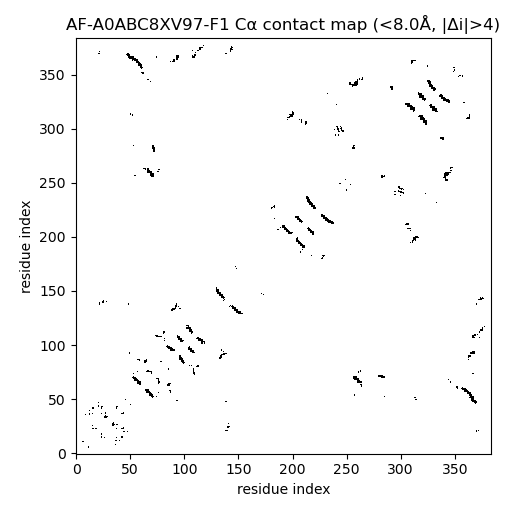 6.449 10.842 20.414 1.00 37.75 177 LYS A O 1
ATOM 1392 N N . TYR A 1 178 ? 6.507 13.083 20.347 1.00 42.78 178 TYR A N 1
ATOM 1393 C CA . TYR A 1 178 ? 7.384 13.141 19.182 1.00 42.78 178 TYR A CA 1
ATOM 1394 C C . TYR A 1 178 ? 8.781 12.684 19.584 1.00 42.78 178 TYR A C 1
ATOM 1396 O O . TYR A 1 178 ? 9.365 13.214 20.531 1.00 42.78 178 TYR A O 1
ATOM 1404 N N . THR A 1 179 ? 9.320 11.706 18.864 1.00 46.81 179 THR A N 1
ATOM 1405 C CA . THR A 1 179 ? 10.726 11.335 19.004 1.00 46.81 179 THR A CA 1
ATOM 1406 C C . THR A 1 179 ? 11.409 11.605 17.680 1.00 46.81 179 THR A C 1
ATOM 1408 O O . THR A 1 179 ? 11.054 11.022 16.659 1.00 46.81 179 THR A O 1
ATOM 1411 N N . MET A 1 180 ? 12.357 12.539 17.691 1.00 53.16 180 MET A N 1
ATOM 1412 C CA . MET A 1 180 ? 13.147 12.847 16.511 1.00 53.16 180 MET A CA 1
ATOM 1413 C C . MET A 1 180 ? 14.110 11.690 16.266 1.00 53.16 180 MET A C 1
ATOM 1415 O O . MET A 1 180 ? 14.969 11.404 17.101 1.00 53.16 180 MET A O 1
ATOM 1419 N N . VAL A 1 181 ? 13.963 11.033 15.121 1.00 59.97 181 VAL A N 1
ATOM 1420 C CA . VAL A 1 181 ? 14.941 10.063 14.639 1.00 59.97 181 VAL A CA 1
ATOM 1421 C C . VAL A 1 181 ? 15.724 10.744 13.520 1.00 59.97 181 VAL A C 1
ATOM 1423 O O . VAL A 1 181 ? 15.108 11.193 12.551 1.00 59.97 181 VAL A O 1
ATOM 1426 N N . PRO A 1 182 ? 17.057 10.880 13.634 1.00 64.44 182 PRO A N 1
ATOM 1427 C CA . PRO A 1 182 ? 17.854 11.451 12.556 1.00 64.44 182 PRO A CA 1
ATOM 1428 C C . PRO A 1 182 ? 17.730 10.584 11.300 1.00 64.44 182 PRO A C 1
ATOM 1430 O O . PRO A 1 182 ? 17.469 9.385 11.394 1.00 64.44 182 PRO A O 1
ATOM 1433 N N . LYS A 1 183 ? 17.943 11.170 10.117 1.00 64.75 183 LYS A N 1
ATOM 1434 C CA . LYS A 1 183 ? 18.060 10.396 8.872 1.00 64.75 183 LYS A CA 1
ATOM 1435 C C . LYS A 1 183 ? 19.142 9.308 9.019 1.00 64.75 183 LYS A C 1
ATOM 1437 O O . LYS A 1 183 ? 20.102 9.531 9.763 1.00 64.75 183 LYS A O 1
ATOM 1442 N N . PRO A 1 184 ? 19.038 8.167 8.315 1.00 68.19 184 PRO A N 1
ATOM 1443 C CA . PRO A 1 184 ? 20.117 7.186 8.298 1.00 68.19 184 PRO A CA 1
ATOM 1444 C C . PRO A 1 184 ? 21.428 7.865 7.881 1.00 68.19 184 PRO A C 1
ATOM 1446 O O . PRO A 1 184 ? 21.465 8.574 6.875 1.00 68.19 184 PRO A O 1
ATOM 1449 N N . SER A 1 185 ? 22.501 7.687 8.656 1.00 63.56 185 SER A N 1
ATOM 1450 C CA . SER A 1 185 ? 23.803 8.327 8.400 1.00 63.56 185 SER A CA 1
ATOM 1451 C C . SER A 1 185 ? 24.352 7.952 7.020 1.00 63.56 185 SER A C 1
ATOM 1453 O O . SER A 1 185 ? 24.935 8.771 6.324 1.00 63.56 185 SER A O 1
ATOM 1455 N N . GLU A 1 186 ? 24.081 6.721 6.584 1.00 59.62 186 GLU A N 1
ATOM 1456 C CA . GLU A 1 186 ? 24.466 6.193 5.273 1.00 59.62 186 GLU A CA 1
ATOM 1457 C C . GLU A 1 186 ? 23.571 6.687 4.124 1.00 59.62 186 GLU A C 1
ATOM 1459 O O . GLU A 1 186 ? 23.850 6.382 2.970 1.00 59.62 186 GLU A O 1
ATOM 1464 N N . ALA A 1 187 ? 22.514 7.461 4.395 1.00 56.06 187 ALA A N 1
ATOM 1465 C CA . ALA A 1 187 ? 21.738 8.163 3.366 1.00 56.06 187 ALA A CA 1
ATOM 1466 C C . ALA A 1 187 ? 22.391 9.500 2.944 1.00 56.06 187 ALA A C 1
ATOM 1468 O O . ALA A 1 187 ? 21.783 10.300 2.236 1.00 56.06 187 ALA A O 1
ATOM 1469 N N . GLU A 1 188 ? 23.628 9.770 3.377 1.00 49.38 188 GLU A N 1
ATOM 1470 C CA . GLU A 1 188 ? 24.460 10.881 2.896 1.00 49.38 188 GLU A CA 1
ATOM 1471 C C . GLU A 1 188 ? 25.014 10.567 1.508 1.00 49.38 188 GLU A C 1
ATOM 1473 O O . GLU A 1 188 ? 26.183 10.236 1.341 1.00 49.38 188 GLU A O 1
ATOM 1478 N N . CYS A 1 189 ? 24.153 10.636 0.495 1.00 45.19 189 CYS A N 1
ATOM 1479 C CA . CYS A 1 189 ? 24.599 10.687 -0.890 1.00 45.19 189 CYS A CA 1
ATOM 1480 C C . CYS A 1 189 ? 24.491 12.126 -1.404 1.00 45.19 189 CYS A C 1
ATOM 1482 O O . CYS A 1 189 ? 23.476 12.793 -1.211 1.00 45.19 189 CYS A O 1
ATOM 1484 N N . GLU A 1 190 ? 25.548 12.608 -2.058 1.00 46.75 190 GLU A N 1
ATOM 1485 C CA . GLU A 1 190 ? 25.689 13.994 -2.524 1.00 46.75 190 GLU A CA 1
ATOM 1486 C C . GLU A 1 190 ? 24.743 14.361 -3.685 1.00 46.75 190 GLU A C 1
ATOM 1488 O O . GLU A 1 190 ? 24.732 15.517 -4.113 1.00 46.75 190 GLU A O 1
ATOM 1493 N N . ARG A 1 191 ? 23.947 13.422 -4.228 1.00 44.22 191 ARG A N 1
ATOM 1494 C CA . ARG A 1 191 ? 23.015 13.689 -5.339 1.00 44.22 191 ARG A CA 1
ATOM 1495 C C . ARG A 1 191 ? 21.732 12.854 -5.250 1.00 44.22 191 ARG A C 1
ATOM 1497 O O . ARG A 1 191 ? 21.792 11.641 -5.132 1.00 44.22 191 ARG A O 1
ATOM 1504 N N . HIS A 1 192 ? 20.599 13.555 -5.369 1.00 52.94 192 HIS A N 1
ATOM 1505 C CA . HIS A 1 192 ? 19.264 13.092 -5.780 1.00 52.94 192 HIS A CA 1
ATOM 1506 C C . HIS A 1 192 ? 18.855 11.685 -5.306 1.00 52.94 192 HIS A C 1
ATOM 1508 O O . HIS A 1 192 ? 18.990 10.706 -6.037 1.00 52.94 192 HIS A O 1
ATOM 1514 N N . GLY A 1 193 ? 18.285 11.612 -4.103 1.00 56.22 193 GLY A N 1
ATOM 1515 C CA . GLY A 1 193 ? 17.584 10.428 -3.621 1.00 56.22 193 GLY A CA 1
ATOM 1516 C C . GLY A 1 193 ? 16.309 10.794 -2.869 1.00 56.22 193 GLY A C 1
ATOM 1517 O O . GLY A 1 193 ? 16.217 11.882 -2.294 1.00 56.22 193 GLY A O 1
ATOM 1518 N N . PHE A 1 194 ? 15.332 9.890 -2.880 1.00 65.44 194 PHE A N 1
ATOM 1519 C CA . PHE A 1 194 ? 14.052 10.058 -2.191 1.00 65.44 194 PHE A CA 1
ATOM 1520 C C . PHE A 1 194 ? 13.958 9.075 -1.030 1.00 65.44 194 PHE A C 1
ATOM 1522 O O . PHE A 1 194 ? 14.291 7.896 -1.164 1.00 65.44 194 PHE A O 1
ATOM 1529 N N . LEU A 1 195 ? 13.527 9.586 0.122 1.00 72.12 195 LEU A N 1
ATOM 1530 C CA . LEU A 1 195 ? 13.346 8.809 1.338 1.00 72.12 195 LEU A CA 1
ATOM 1531 C C . LEU A 1 195 ? 11.859 8.513 1.519 1.00 72.12 195 LEU A C 1
ATOM 1533 O O . LEU A 1 195 ? 11.059 9.440 1.615 1.00 72.12 195 LEU A O 1
ATOM 1537 N N . SER A 1 196 ? 11.514 7.233 1.595 1.00 78.12 196 SER A N 1
ATOM 1538 C CA . SER A 1 196 ? 10.140 6.769 1.788 1.00 78.12 196 SER A CA 1
ATOM 1539 C C . SER A 1 196 ? 10.042 5.952 3.066 1.00 78.12 196 SER A C 1
ATOM 1541 O O . SER A 1 196 ? 10.884 5.095 3.332 1.00 78.12 196 SER A O 1
ATOM 1543 N N . LEU A 1 197 ? 9.013 6.205 3.867 1.00 78.62 197 LEU A N 1
ATOM 1544 C CA . LEU A 1 197 ? 8.739 5.449 5.086 1.00 78.62 19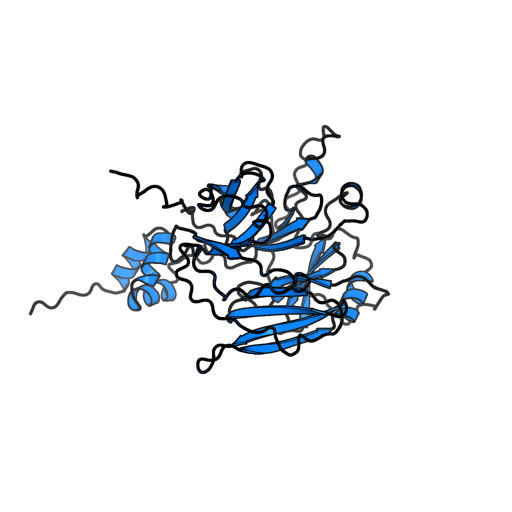7 LEU A CA 1
ATOM 1545 C C . LEU A 1 197 ? 7.568 4.503 4.854 1.00 78.62 197 LEU A C 1
ATOM 1547 O O . LEU A 1 197 ? 6.609 4.844 4.170 1.00 78.62 197 LEU A O 1
ATOM 1551 N N . GLY A 1 198 ? 7.611 3.334 5.479 1.00 75.38 198 GLY A N 1
ATOM 1552 C CA . GLY A 1 198 ? 6.452 2.455 5.528 1.00 75.38 198 GLY A CA 1
ATOM 1553 C C . GLY A 1 198 ? 6.580 1.418 6.626 1.00 75.38 198 GLY A C 1
ATOM 1554 O O . GLY A 1 198 ? 7.669 1.126 7.117 1.00 75.38 198 GLY A O 1
ATOM 1555 N N . ARG A 1 199 ? 5.444 0.883 7.061 1.00 75.75 199 ARG A N 1
ATOM 1556 C CA . ARG A 1 199 ? 5.403 -0.160 8.086 1.00 75.75 199 ARG A CA 1
ATOM 1557 C C . ARG A 1 199 ? 5.320 -1.526 7.423 1.00 75.75 199 ARG A C 1
ATOM 1559 O O . ARG A 1 199 ? 4.591 -1.701 6.454 1.00 75.75 199 ARG A O 1
ATOM 1566 N N . SER A 1 200 ? 6.042 -2.483 7.988 1.00 80.75 200 SER A N 1
ATOM 1567 C CA . SER A 1 200 ? 5.886 -3.902 7.681 1.00 80.75 200 SER A CA 1
ATOM 1568 C C . SER A 1 200 ? 5.867 -4.713 8.986 1.00 80.75 200 SER A C 1
ATOM 1570 O O . SER A 1 200 ? 5.893 -4.136 10.077 1.00 80.75 200 SER A O 1
ATOM 1572 N N . GLU A 1 201 ? 5.836 -6.043 8.899 1.00 76.50 201 GLU A N 1
ATOM 1573 C CA . GLU A 1 201 ? 5.677 -6.956 10.043 1.00 76.50 201 GLU A CA 1
ATOM 1574 C C . GLU A 1 201 ? 6.690 -6.685 11.168 1.00 76.50 201 GLU A C 1
ATOM 1576 O O . GLU A 1 201 ? 6.343 -6.686 12.349 1.00 76.50 201 GLU A O 1
ATOM 1581 N N . LYS A 1 202 ? 7.945 -6.404 10.802 1.00 81.00 202 LYS A N 1
ATOM 1582 C CA . LYS A 1 202 ? 9.053 -6.220 11.752 1.00 81.00 202 LYS A CA 1
ATOM 1583 C C . LYS A 1 202 ? 9.160 -4.807 12.333 1.00 81.00 202 LYS A C 1
ATOM 1585 O O . LYS A 1 202 ? 9.987 -4.594 13.216 1.00 81.00 202 LYS A O 1
ATOM 1590 N N . GLY A 1 203 ? 8.357 -3.849 11.863 1.00 83.38 203 GLY A N 1
ATOM 1591 C CA . GLY A 1 203 ? 8.366 -2.474 12.365 1.00 83.38 203 GLY A CA 1
ATOM 1592 C C . GLY A 1 203 ? 8.360 -1.409 11.271 1.00 83.38 203 GLY A C 1
ATOM 1593 O O . GLY A 1 203 ? 7.817 -1.606 10.182 1.00 83.38 203 GLY A O 1
ATOM 1594 N N . LEU A 1 204 ? 8.924 -0.243 11.596 1.00 84.00 204 LEU A N 1
ATOM 1595 C CA . LEU A 1 204 ? 9.022 0.889 10.678 1.00 84.00 204 LEU A CA 1
ATOM 1596 C C . LEU A 1 204 ? 10.270 0.753 9.808 1.00 84.00 204 LEU A C 1
ATOM 1598 O O . LEU A 1 204 ? 11.392 0.740 10.313 1.00 84.00 204 LEU A O 1
ATOM 1602 N N . TYR A 1 205 ? 10.058 0.703 8.503 1.00 87.31 205 TYR A N 1
ATOM 1603 C CA . TYR A 1 205 ? 11.104 0.685 7.503 1.00 87.31 205 TYR A CA 1
ATOM 1604 C C . TYR A 1 205 ? 11.255 2.045 6.831 1.00 87.31 205 TYR A C 1
ATOM 1606 O O . TYR A 1 205 ? 10.315 2.836 6.726 1.00 87.31 205 TYR A O 1
ATOM 1614 N N . CYS A 1 206 ? 12.464 2.282 6.346 1.00 85.38 206 CYS A N 1
ATOM 1615 C CA . CYS A 1 206 ? 12.836 3.428 5.543 1.00 85.38 206 CYS A CA 1
ATOM 1616 C C . CYS A 1 206 ? 13.541 2.928 4.280 1.00 85.38 206 CYS A C 1
ATOM 1618 O O . CYS A 1 206 ? 14.549 2.228 4.371 1.00 85.38 206 CYS A O 1
ATOM 1620 N N . ALA A 1 207 ? 12.994 3.259 3.114 1.00 87.75 207 ALA A N 1
ATOM 1621 C CA . ALA A 1 207 ? 13.608 3.028 1.816 1.00 87.75 207 ALA A CA 1
ATOM 1622 C C . ALA A 1 207 ? 14.299 4.305 1.339 1.00 87.75 207 ALA A C 1
ATOM 1624 O O . ALA A 1 207 ? 13.746 5.401 1.438 1.00 87.75 207 ALA A O 1
ATOM 1625 N N . PHE A 1 208 ? 15.500 4.152 0.794 1.00 84.81 208 PHE A N 1
ATOM 1626 C CA . PHE A 1 208 ? 16.240 5.222 0.145 1.00 84.81 208 PHE A CA 1
ATOM 1627 C C . PHE A 1 208 ? 16.621 4.796 -1.272 1.00 84.81 208 PHE A C 1
ATOM 1629 O O . PHE A 1 208 ? 17.473 3.918 -1.459 1.00 84.81 208 PHE A O 1
ATOM 1636 N N . ASN A 1 209 ? 15.983 5.426 -2.258 1.00 83.00 209 ASN A N 1
ATOM 1637 C CA . ASN A 1 209 ? 16.331 5.287 -3.669 1.00 83.00 209 ASN A CA 1
ATOM 1638 C C . ASN A 1 209 ? 17.415 6.305 -4.016 1.00 83.00 209 ASN A C 1
ATOM 1640 O O . ASN A 1 209 ? 17.248 7.490 -3.743 1.00 83.00 209 ASN A O 1
ATOM 1644 N N . HIS A 1 210 ? 18.513 5.848 -4.612 1.00 79.19 210 HIS A N 1
ATOM 1645 C CA . HIS A 1 210 ? 19.660 6.670 -5.004 1.00 79.19 210 HIS A CA 1
ATOM 1646 C C . HIS A 1 210 ? 20.212 6.218 -6.351 1.00 79.19 210 HIS A C 1
ATOM 1648 O O . HIS A 1 210 ? 19.948 5.098 -6.787 1.00 79.19 210 HIS A O 1
ATOM 1654 N N . ASP A 1 211 ? 20.973 7.087 -7.016 1.00 75.38 211 ASP A N 1
ATOM 1655 C CA . ASP A 1 211 ? 21.681 6.765 -8.262 1.00 75.38 211 ASP A CA 1
ATOM 1656 C C . ASP A 1 211 ? 20.780 6.115 -9.336 1.00 75.38 211 ASP A C 1
ATOM 1658 O O . ASP A 1 211 ? 21.206 5.269 -10.120 1.00 75.38 211 ASP A O 1
ATOM 1662 N N . SER A 1 212 ? 19.504 6.515 -9.376 1.00 80.12 212 SER A N 1
ATOM 1663 C CA . SER A 1 212 ? 18.441 6.029 -10.281 1.00 80.12 212 SER A CA 1
ATOM 1664 C C . SER A 1 212 ? 18.016 4.558 -10.124 1.00 80.12 212 SER A C 1
ATOM 1666 O O . SER A 1 212 ? 16.873 4.243 -10.440 1.00 80.12 212 SER A O 1
ATOM 1668 N N . HIS A 1 213 ? 18.883 3.671 -9.621 1.00 87.12 213 HIS A N 1
ATOM 1669 C CA . HIS A 1 213 ? 18.630 2.221 -9.530 1.00 87.12 213 HIS A CA 1
ATOM 1670 C C . HIS A 1 213 ? 19.037 1.588 -8.190 1.00 87.12 213 HIS A C 1
ATOM 1672 O O . HIS A 1 213 ? 18.799 0.402 -7.957 1.00 87.12 213 HIS A O 1
ATOM 1678 N N . GLY A 1 214 ? 19.694 2.340 -7.309 1.00 88.75 214 GLY A N 1
ATOM 1679 C CA . GLY A 1 214 ? 20.128 1.853 -6.009 1.00 88.75 214 GLY A CA 1
ATOM 1680 C C . GLY A 1 214 ? 19.000 1.927 -4.987 1.00 88.75 214 GLY A C 1
ATOM 1681 O O . GLY A 1 214 ? 18.385 2.977 -4.816 1.00 88.75 214 GLY A O 1
ATOM 1682 N N . LEU A 1 215 ? 18.780 0.848 -4.239 1.00 90.75 215 LEU A N 1
ATOM 1683 C CA . LEU A 1 215 ? 17.821 0.794 -3.137 1.00 90.75 215 LEU A CA 1
ATOM 1684 C C . LEU A 1 215 ? 18.531 0.385 -1.845 1.00 90.75 215 LEU A C 1
ATOM 1686 O O . LEU A 1 215 ? 19.211 -0.642 -1.794 1.00 90.75 215 LEU A O 1
ATOM 1690 N N . ARG A 1 216 ? 18.353 1.185 -0.789 1.00 90.69 216 ARG A N 1
ATOM 1691 C CA . ARG A 1 216 ? 18.753 0.840 0.583 1.00 90.69 216 ARG A CA 1
ATOM 1692 C C . ARG A 1 216 ? 17.521 0.762 1.465 1.00 90.69 216 ARG A C 1
ATOM 1694 O O . ARG A 1 216 ? 16.665 1.638 1.390 1.00 90.69 216 ARG A O 1
ATOM 1701 N N . ILE A 1 217 ? 17.448 -0.264 2.303 1.00 90.81 217 ILE A N 1
ATOM 1702 C CA . ILE A 1 217 ? 16.341 -0.467 3.239 1.00 90.81 217 ILE A CA 1
ATOM 1703 C C . ILE A 1 217 ? 16.904 -0.469 4.655 1.00 90.81 217 ILE A C 1
ATOM 1705 O O . ILE A 1 217 ? 17.800 -1.253 4.976 1.00 90.81 217 ILE A O 1
ATOM 1709 N N . PHE A 1 218 ? 16.353 0.391 5.503 1.00 88.50 218 PHE A N 1
ATOM 1710 C CA . PHE A 1 218 ? 16.685 0.512 6.916 1.00 88.50 218 PHE A CA 1
ATOM 1711 C C . PHE A 1 218 ? 15.478 0.116 7.766 1.00 88.50 218 PHE A C 1
ATOM 1713 O O . PHE A 1 218 ? 14.347 0.458 7.430 1.00 88.50 218 PHE A O 1
ATOM 1720 N N . LEU A 1 219 ? 15.714 -0.565 8.884 1.00 88.75 219 LEU A N 1
ATOM 1721 C CA . LEU A 1 219 ? 14.712 -0.833 9.915 1.00 88.75 219 LEU A CA 1
ATOM 1722 C C . LEU A 1 219 ? 14.968 0.092 11.103 1.00 88.75 219 LEU A C 1
ATOM 1724 O O . LEU A 1 219 ? 16.109 0.227 11.550 1.00 88.75 219 LEU A O 1
ATOM 1728 N N . LEU A 1 220 ? 13.916 0.709 11.634 1.00 85.38 220 LEU A N 1
ATOM 1729 C CA . LEU A 1 220 ? 14.009 1.442 12.887 1.00 85.38 220 LEU A CA 1
ATOM 1730 C C . LEU A 1 220 ? 14.130 0.446 14.042 1.00 85.38 220 LEU A C 1
ATOM 1732 O O . LEU A 1 220 ? 13.209 -0.324 14.310 1.00 85.38 220 LEU A O 1
ATOM 1736 N N . ASN A 1 221 ? 15.268 0.471 14.727 1.00 83.69 221 ASN A N 1
ATOM 1737 C CA . ASN A 1 221 ? 15.527 -0.353 15.895 1.00 83.69 221 ASN A CA 1
ATOM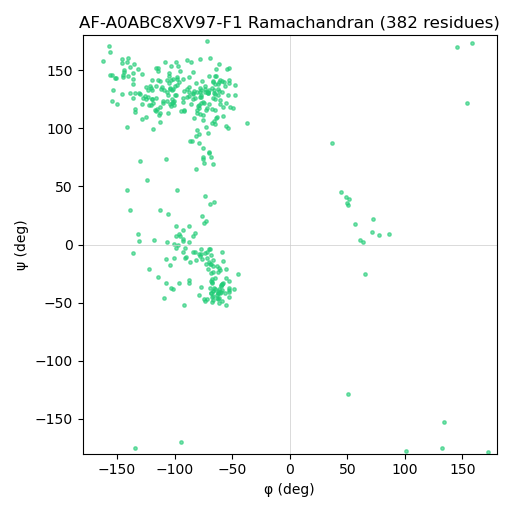 1738 C C . ASN A 1 221 ? 15.361 0.482 17.175 1.00 83.69 221 ASN A C 1
ATOM 1740 O O . ASN A 1 221 ? 15.886 1.593 17.281 1.00 83.69 221 ASN A O 1
ATOM 1744 N N . GLU A 1 222 ? 14.644 -0.077 18.152 1.00 78.69 222 GLU A N 1
ATOM 1745 C CA . GLU A 1 222 ? 14.381 0.529 19.464 1.00 78.69 222 GLU A CA 1
ATOM 1746 C C . GLU A 1 222 ? 15.078 -0.223 20.617 1.00 78.69 222 GLU A C 1
ATOM 1748 O O . GLU A 1 222 ? 14.591 -0.275 21.749 1.00 78.69 222 GLU A O 1
ATOM 1753 N N . SER A 1 223 ? 16.224 -0.855 20.362 1.00 72.69 223 SER A N 1
ATOM 1754 C CA . SER A 1 223 ? 16.959 -1.579 21.402 1.00 72.69 223 SER A CA 1
ATOM 1755 C C . SER A 1 223 ? 17.606 -0.633 22.426 1.00 72.69 223 SER A C 1
ATOM 1757 O O . SER A 1 223 ? 18.316 0.306 22.067 1.00 72.69 223 SER A O 1
ATOM 1759 N N . GLY A 1 224 ? 17.413 -0.908 23.720 1.00 60.78 224 GLY A N 1
ATOM 1760 C CA . GLY A 1 224 ? 18.137 -0.225 24.802 1.00 60.78 224 GLY A CA 1
ATOM 1761 C C . GLY A 1 224 ? 17.723 1.231 25.055 1.00 60.78 224 GLY A C 1
ATOM 1762 O O . GLY A 1 224 ? 18.509 1.994 25.609 1.00 60.78 224 GLY A O 1
ATOM 1763 N N . GLY A 1 225 ? 16.512 1.632 24.650 1.00 65.44 225 GLY A N 1
ATOM 1764 C CA . GLY A 1 225 ? 15.982 2.983 24.881 1.00 65.44 225 GLY A CA 1
ATOM 1765 C C . GLY A 1 225 ? 16.533 4.059 23.936 1.00 65.44 225 GLY A C 1
ATOM 1766 O O . GLY A 1 225 ? 16.248 5.240 24.133 1.00 65.44 225 GLY A O 1
ATOM 1767 N N . ARG A 1 226 ? 17.299 3.669 22.909 1.00 67.06 226 ARG A N 1
ATOM 1768 C CA . ARG A 1 226 ? 17.801 4.558 21.857 1.00 67.06 226 ARG A CA 1
ATOM 1769 C C . ARG A 1 226 ? 17.202 4.146 20.515 1.00 67.06 226 ARG A C 1
ATOM 1771 O O . ARG A 1 226 ? 17.324 2.992 20.122 1.00 67.06 226 ARG A O 1
ATOM 1778 N N . LEU A 1 227 ? 16.585 5.100 19.822 1.00 78.00 227 LEU A N 1
ATOM 1779 C CA . LEU A 1 227 ? 16.113 4.911 18.451 1.00 78.00 227 LEU A CA 1
ATOM 1780 C C . LEU A 1 227 ? 17.281 5.069 17.478 1.00 78.00 227 LEU A C 1
ATOM 1782 O O . LEU A 1 227 ? 18.032 6.046 17.562 1.00 78.00 227 LEU A O 1
ATOM 1786 N N . GLY A 1 228 ? 17.425 4.128 16.552 1.00 79.31 228 GLY A N 1
ATOM 1787 C CA . GLY A 1 228 ? 18.438 4.193 15.505 1.00 79.31 228 GLY A CA 1
ATOM 1788 C C . GLY A 1 228 ? 18.034 3.404 14.268 1.00 79.31 228 GLY A C 1
ATOM 1789 O O . GLY A 1 228 ? 17.381 2.368 14.368 1.00 79.31 228 GLY A O 1
ATOM 1790 N N . TRP A 1 229 ? 18.428 3.901 13.098 1.00 84.00 229 TRP A N 1
ATOM 1791 C CA . TRP A 1 229 ? 18.272 3.170 11.846 1.00 84.00 229 TRP A CA 1
ATOM 1792 C C . TRP A 1 229 ? 19.340 2.090 11.733 1.00 84.00 229 TRP A C 1
ATOM 1794 O O . TRP A 1 229 ? 20.530 2.368 11.871 1.00 84.00 229 TRP A O 1
ATOM 1804 N N . GLU A 1 230 ? 18.907 0.871 11.449 1.00 88.81 230 GLU A N 1
ATOM 1805 C CA . GLU A 1 230 ? 19.773 -0.257 11.143 1.00 88.81 230 GLU A CA 1
ATOM 1806 C C . GLU A 1 230 ? 19.625 -0.599 9.661 1.00 88.81 230 GLU A C 1
ATOM 1808 O O . GLU A 1 230 ? 18.516 -0.867 9.195 1.00 88.81 230 GLU A O 1
ATOM 1813 N N . LEU A 1 231 ? 20.727 -0.594 8.912 1.00 89.31 231 LEU A N 1
ATOM 1814 C CA . LEU A 1 231 ? 20.724 -1.031 7.520 1.00 89.31 231 LEU A CA 1
ATOM 1815 C C . LEU A 1 231 ? 20.379 -2.525 7.449 1.00 89.31 231 LEU A C 1
ATOM 1817 O O . LEU A 1 231 ? 21.042 -3.353 8.071 1.00 89.31 231 LEU A O 1
ATOM 1821 N N . LYS A 1 232 ? 19.351 -2.866 6.671 1.00 91.44 232 LYS A N 1
ATOM 1822 C CA . LYS A 1 232 ? 18.914 -4.249 6.448 1.00 91.44 232 LYS A CA 1
ATOM 1823 C C . LYS A 1 232 ? 19.245 -4.768 5.062 1.00 91.44 232 LYS A C 1
ATOM 1825 O O . LYS A 1 232 ? 19.510 -5.956 4.932 1.00 91.44 232 LYS A O 1
ATOM 1830 N N . HIS A 1 233 ? 19.231 -3.906 4.047 1.00 91.88 233 HIS A N 1
ATOM 1831 C CA . HIS A 1 233 ? 19.426 -4.343 2.667 1.00 91.88 233 HIS A CA 1
ATOM 1832 C C . HIS A 1 233 ? 20.036 -3.255 1.786 1.00 91.88 233 HIS A C 1
ATOM 1834 O O . HIS A 1 233 ? 19.684 -2.083 1.926 1.00 91.88 233 HIS A O 1
ATOM 1840 N N . ILE A 1 234 ? 20.903 -3.655 0.852 1.00 91.75 234 ILE A N 1
ATOM 1841 C CA . ILE A 1 234 ? 21.437 -2.813 -0.228 1.00 91.75 234 ILE A CA 1
ATOM 1842 C C . ILE A 1 234 ? 21.369 -3.612 -1.526 1.00 91.75 234 ILE A C 1
ATOM 1844 O O . ILE A 1 234 ? 21.864 -4.736 -1.588 1.00 91.75 234 ILE A O 1
ATOM 1848 N N . VAL A 1 235 ? 20.814 -3.013 -2.577 1.00 92.06 235 VAL A N 1
ATOM 1849 C CA . VAL A 1 235 ? 20.784 -3.613 -3.913 1.00 92.06 235 VAL A CA 1
ATOM 1850 C C . VAL A 1 235 ? 20.931 -2.549 -5.001 1.00 92.06 235 VAL A C 1
ATOM 1852 O O . VAL A 1 235 ? 20.421 -1.438 -4.862 1.00 92.06 235 VAL A O 1
ATOM 1855 N N . ASN A 1 236 ? 21.629 -2.893 -6.087 1.00 91.62 236 ASN A N 1
ATOM 1856 C CA . ASN A 1 236 ? 21.592 -2.147 -7.345 1.00 91.62 236 ASN A CA 1
ATOM 1857 C C . ASN A 1 236 ? 20.703 -2.909 -8.336 1.00 91.62 236 ASN A C 1
ATOM 1859 O O . ASN A 1 236 ? 20.987 -4.055 -8.682 1.00 91.62 236 ASN A O 1
ATOM 1863 N N . LEU A 1 237 ? 19.627 -2.264 -8.771 1.00 91.69 237 LEU A N 1
ATOM 1864 C CA . LEU A 1 237 ? 18.593 -2.839 -9.625 1.00 91.69 237 LEU A CA 1
ATOM 1865 C C . LEU A 1 237 ? 18.812 -2.543 -11.122 1.00 91.69 237 LEU A C 1
ATOM 1867 O O . LEU A 1 237 ? 17.960 -2.874 -11.940 1.00 91.69 237 LEU A O 1
ATOM 1871 N N . GLU A 1 238 ? 19.945 -1.946 -11.505 1.00 90.25 238 GLU A N 1
ATOM 1872 C CA . GLU A 1 238 ? 20.245 -1.521 -12.882 1.00 90.25 238 GLU A CA 1
ATOM 1873 C C . GLU A 1 238 ? 20.219 -2.682 -13.886 1.00 90.25 238 GLU A C 1
ATOM 1875 O O . GLU A 1 238 ? 19.544 -2.597 -14.913 1.00 90.25 238 GLU A O 1
ATOM 1880 N N . SER A 1 239 ? 20.900 -3.793 -13.579 1.00 90.31 239 SER A N 1
ATOM 1881 C CA . SER A 1 239 ? 20.905 -4.972 -14.462 1.00 90.31 239 SER A CA 1
ATOM 1882 C C . SER A 1 239 ? 19.505 -5.585 -14.575 1.00 90.31 239 SER A C 1
ATOM 1884 O O . SER A 1 239 ? 19.082 -5.956 -15.669 1.00 90.31 239 SER A O 1
ATOM 1886 N N . PHE A 1 240 ? 18.739 -5.620 -13.475 1.00 91.12 240 PHE A N 1
ATOM 1887 C CA . PHE A 1 240 ? 17.349 -6.083 -13.500 1.00 91.12 240 PHE A CA 1
ATOM 1888 C C . PHE A 1 240 ? 16.481 -5.211 -14.416 1.00 91.12 240 PHE A C 1
ATOM 1890 O O . PHE A 1 240 ? 15.812 -5.739 -15.301 1.00 91.12 240 PHE A O 1
ATOM 1897 N N . ALA A 1 241 ? 16.533 -3.887 -14.257 1.00 90.06 241 ALA A N 1
ATOM 1898 C CA . ALA A 1 241 ? 15.741 -2.964 -15.063 1.00 90.06 241 ALA A CA 1
ATOM 1899 C C . ALA A 1 241 ? 16.069 -3.062 -16.560 1.00 90.06 241 ALA A C 1
ATOM 1901 O O . ALA A 1 241 ? 15.168 -3.112 -17.395 1.00 90.06 241 ALA A O 1
ATOM 1902 N N . ARG A 1 242 ? 17.356 -3.187 -16.907 1.00 89.62 242 ARG A N 1
ATOM 1903 C CA . ARG A 1 242 ? 17.801 -3.408 -18.291 1.00 89.62 242 ARG A CA 1
ATOM 1904 C C . ARG A 1 242 ? 1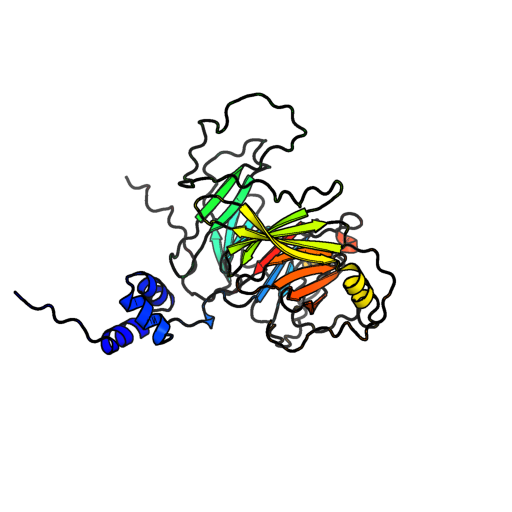7.295 -4.710 -18.889 1.00 89.62 242 ARG A C 1
ATOM 1906 O O . ARG A 1 242 ? 16.921 -4.725 -20.059 1.00 89.62 242 ARG A O 1
ATOM 1913 N N . LYS A 1 243 ? 17.307 -5.792 -18.111 1.00 90.44 243 LYS A N 1
ATOM 1914 C CA . LYS A 1 243 ? 16.800 -7.102 -18.533 1.00 90.44 243 LYS A CA 1
ATOM 1915 C C . LYS A 1 243 ? 15.290 -7.081 -18.732 1.00 90.44 243 LYS A C 1
ATOM 1917 O O . LYS A 1 243 ? 14.811 -7.555 -19.757 1.00 90.44 243 LYS A O 1
ATOM 1922 N N . LEU A 1 244 ? 14.552 -6.486 -17.793 1.00 87.44 244 LEU A N 1
ATOM 1923 C CA . LEU A 1 244 ? 13.098 -6.389 -17.885 1.00 87.44 244 LEU A CA 1
ATOM 1924 C C . LEU A 1 244 ? 12.677 -5.564 -19.107 1.00 87.44 244 LEU A C 1
ATOM 1926 O O . LEU A 1 244 ? 11.852 -6.023 -19.889 1.00 87.44 244 LEU A O 1
ATOM 1930 N N . HIS A 1 245 ? 13.296 -4.400 -19.322 1.00 85.88 245 HIS A N 1
ATOM 1931 C CA . HIS A 1 245 ? 13.000 -3.530 -20.466 1.00 85.88 245 HIS A CA 1
ATOM 1932 C C . HIS A 1 245 ? 13.363 -4.161 -21.823 1.00 85.88 245 HIS A C 1
ATOM 1934 O O . HIS A 1 245 ? 12.756 -3.851 -22.844 1.00 85.88 245 HIS A O 1
ATOM 1940 N N . ALA A 1 246 ? 14.364 -5.044 -21.863 1.00 85.94 246 ALA A N 1
ATOM 1941 C CA . ALA A 1 246 ? 14.772 -5.738 -23.085 1.00 85.94 246 ALA A CA 1
ATOM 1942 C C . ALA A 1 246 ? 13.852 -6.905 -23.473 1.00 85.94 246 ALA A C 1
ATOM 1944 O O . ALA A 1 246 ? 14.007 -7.467 -24.558 1.00 85.94 246 ALA A O 1
ATOM 1945 N N . ARG A 1 247 ? 12.924 -7.297 -22.594 1.00 83.88 247 ARG A N 1
ATOM 1946 C CA . ARG A 1 247 ? 12.000 -8.403 -22.835 1.00 83.88 247 ARG A CA 1
ATOM 1947 C C . ARG A 1 247 ? 11.120 -8.065 -24.043 1.00 83.88 247 ARG A C 1
ATOM 1949 O O . ARG A 1 247 ? 10.510 -7.000 -24.091 1.00 83.88 247 ARG A O 1
ATOM 1956 N N . GLU A 1 248 ? 11.032 -8.978 -25.014 1.00 71.06 248 GLU A N 1
ATOM 1957 C CA . GLU A 1 248 ? 10.253 -8.769 -26.254 1.00 71.06 248 GLU A CA 1
ATOM 1958 C C . GLU A 1 248 ? 8.792 -8.406 -25.976 1.00 71.06 248 GLU A C 1
ATOM 1960 O O . GLU A 1 248 ? 8.134 -7.697 -26.739 1.00 71.06 248 GLU A O 1
ATOM 1965 N N . ASP A 1 249 ? 8.291 -8.888 -24.848 1.00 70.56 249 ASP A N 1
ATOM 1966 C CA . ASP A 1 249 ? 6.919 -8.725 -24.446 1.00 70.56 249 ASP A CA 1
ATOM 1967 C C . ASP A 1 249 ? 6.707 -7.575 -23.433 1.00 70.56 249 ASP A C 1
ATOM 1969 O O . ASP A 1 249 ? 5.590 -7.397 -22.966 1.00 70.56 249 ASP A O 1
ATOM 1973 N N . TYR A 1 250 ? 7.723 -6.754 -23.132 1.00 71.44 250 TYR A N 1
ATOM 1974 C CA . TYR A 1 250 ? 7.639 -5.664 -22.143 1.00 71.44 250 TYR A CA 1
ATOM 1975 C C . TYR A 1 250 ? 6.454 -4.718 -22.395 1.00 71.44 250 TYR A C 1
ATOM 1977 O O . TYR A 1 250 ? 5.693 -4.395 -21.485 1.00 71.44 250 TYR A O 1
ATOM 1985 N N . ASN A 1 251 ? 6.266 -4.334 -23.663 1.00 66.62 251 ASN A N 1
ATOM 1986 C CA . ASN A 1 251 ? 5.177 -3.459 -24.110 1.00 66.62 251 ASN A CA 1
ATOM 1987 C C . ASN A 1 251 ? 3.852 -4.195 -24.335 1.00 66.62 251 ASN A C 1
ATOM 1989 O O . ASN A 1 251 ? 2.843 -3.563 -24.650 1.00 66.62 251 ASN A O 1
ATOM 1993 N N . HIS A 1 252 ? 3.835 -5.526 -24.249 1.00 64.50 252 HIS A N 1
ATOM 1994 C CA . HIS A 1 252 ? 2.570 -6.236 -24.292 1.00 64.50 252 HIS A CA 1
ATOM 1995 C C . HIS A 1 252 ? 1.865 -5.979 -22.965 1.00 64.50 252 HIS A C 1
ATOM 1997 O O . HIS A 1 252 ? 2.443 -6.126 -21.883 1.00 64.50 252 HIS A O 1
ATOM 2003 N N . GLN A 1 253 ? 0.591 -5.598 -23.060 1.00 56.97 253 GLN A N 1
ATOM 2004 C CA . GLN A 1 253 ? -0.309 -5.554 -21.920 1.00 56.97 253 GLN A CA 1
ATOM 2005 C C . GLN A 1 253 ? -0.568 -7.000 -21.491 1.00 56.97 253 GLN A C 1
ATOM 2007 O O . GLN A 1 253 ? -1.586 -7.608 -21.821 1.00 56.97 253 GLN A O 1
ATOM 2012 N N . HIS A 1 254 ? 0.428 -7.597 -20.841 1.00 51.88 254 HIS A N 1
ATOM 2013 C CA . HIS A 1 254 ? 0.281 -8.881 -20.191 1.00 51.88 254 HIS A CA 1
ATOM 2014 C C . HIS A 1 254 ? -0.867 -8.751 -19.212 1.00 51.88 254 HIS A C 1
ATOM 2016 O O . HIS A 1 254 ? -0.954 -7.763 -18.480 1.00 51.88 254 HIS A O 1
ATOM 2022 N N . LYS A 1 255 ? -1.730 -9.763 -19.197 1.00 51.88 255 LYS A N 1
ATOM 2023 C CA . LYS A 1 255 ? -2.675 -10.002 -18.110 1.00 51.88 255 LYS A CA 1
ATOM 2024 C C . LYS A 1 255 ? -1.863 -10.380 -16.866 1.00 51.88 255 LYS A C 1
ATOM 2026 O O . LYS A 1 255 ? -1.789 -11.546 -16.501 1.00 51.88 255 LYS A O 1
ATOM 2031 N N . GLY A 1 256 ? -1.133 -9.410 -16.322 1.00 53.53 256 GLY A N 1
ATOM 2032 C CA . GLY A 1 256 ? -0.466 -9.526 -15.040 1.00 53.53 256 GLY A CA 1
ATOM 2033 C C . GLY A 1 256 ? -1.522 -9.559 -13.941 1.00 53.53 256 GLY A C 1
ATOM 2034 O O . GLY A 1 256 ? -2.657 -9.124 -14.167 1.00 53.53 256 GLY A O 1
ATOM 2035 N N . PRO A 1 257 ? -1.171 -10.055 -12.749 1.00 54.34 257 PRO A N 1
ATOM 2036 C CA . PRO A 1 257 ? -2.124 -10.134 -11.658 1.00 54.34 257 PRO A CA 1
ATOM 2037 C C . PRO A 1 257 ? -2.649 -8.750 -11.268 1.00 54.34 257 PRO A C 1
ATOM 2039 O O . PRO A 1 257 ? -3.733 -8.670 -10.707 1.00 54.34 257 PRO A O 1
ATOM 2042 N N . TRP A 1 258 ? -1.919 -7.671 -11.584 1.00 64.38 258 TRP A N 1
ATOM 2043 C CA . TRP A 1 258 ? -2.320 -6.304 -11.295 1.00 64.38 258 TRP A CA 1
ATOM 2044 C C . TRP A 1 258 ? -2.620 -5.535 -12.580 1.00 64.38 258 TRP A C 1
ATOM 2046 O O . TRP A 1 258 ? -1.720 -5.121 -13.307 1.00 64.38 258 TRP A O 1
ATOM 2056 N N . MET A 1 259 ? -3.903 -5.306 -12.850 1.00 56.56 259 MET A N 1
ATOM 2057 C CA . MET A 1 259 ? -4.331 -4.477 -13.978 1.00 56.56 259 MET A CA 1
ATOM 2058 C C . MET A 1 259 ? -4.696 -3.081 -13.487 1.00 56.56 259 MET A C 1
ATOM 2060 O O . MET A 1 259 ? -5.565 -2.949 -12.618 1.00 56.56 259 MET A O 1
ATOM 2064 N N . LEU A 1 260 ? -4.054 -2.048 -14.052 1.00 58.31 260 LEU A N 1
ATOM 2065 C CA . LEU A 1 260 ? -4.464 -0.654 -13.875 1.00 58.31 260 LEU A CA 1
ATOM 2066 C C . LEU A 1 260 ? -5.911 -0.491 -14.349 1.00 58.31 260 LEU A C 1
ATOM 2068 O O . LEU A 1 260 ? -6.212 -0.581 -15.542 1.00 58.31 260 LEU A O 1
ATOM 2072 N N . GLN A 1 261 ? -6.816 -0.258 -13.403 1.00 55.84 261 GLN A N 1
ATOM 2073 C CA . GLN A 1 261 ? -8.175 0.160 -13.708 1.00 55.84 261 GLN A CA 1
ATOM 2074 C C . GLN A 1 261 ? -8.128 1.663 -14.018 1.00 55.84 261 GLN A C 1
ATOM 2076 O O . GLN A 1 261 ? -8.112 2.487 -13.108 1.00 55.84 261 GLN A O 1
ATOM 2081 N N . ASP A 1 262 ? -8.035 1.991 -15.305 1.00 54.22 262 ASP A N 1
ATOM 2082 C CA . ASP A 1 262 ? -7.966 3.358 -15.833 1.00 54.22 262 ASP A CA 1
ATOM 2083 C C . ASP A 1 262 ? -9.320 4.073 -15.679 1.00 54.22 262 ASP A C 1
ATOM 2085 O O . ASP A 1 262 ? -10.238 3.887 -16.488 1.00 54.22 262 ASP A O 1
ATOM 2089 N N . ILE A 1 263 ? -9.467 4.850 -14.601 1.00 49.78 263 ILE A N 1
ATOM 2090 C CA . ILE A 1 263 ? -10.698 5.602 -14.296 1.00 49.78 263 ILE A CA 1
ATOM 2091 C C . ILE A 1 263 ? -10.664 6.970 -14.980 1.00 49.78 263 ILE A C 1
ATOM 2093 O O . ILE A 1 263 ? -11.700 7.520 -15.365 1.00 49.78 263 ILE A O 1
ATOM 2097 N N . ASN A 1 264 ? -9.466 7.529 -15.157 1.00 46.75 264 ASN A N 1
ATOM 2098 C CA . ASN A 1 264 ? -9.280 8.880 -15.673 1.00 46.75 264 ASN A CA 1
ATOM 2099 C C . ASN A 1 264 ? -9.620 9.033 -17.164 1.00 46.75 264 ASN A C 1
ATOM 2101 O O . ASN A 1 264 ? -9.948 10.144 -17.594 1.00 46.75 264 ASN A O 1
ATOM 2105 N N . TYR A 1 265 ? -9.629 7.945 -17.942 1.00 45.25 265 TYR A N 1
ATOM 2106 C CA . TYR A 1 265 ? -9.950 7.975 -19.374 1.00 45.25 265 TYR A CA 1
ATOM 2107 C C . TYR A 1 265 ? -11.285 8.670 -19.717 1.00 45.25 265 TYR A C 1
ATOM 2109 O O . TYR A 1 265 ? -11.401 9.299 -20.769 1.00 45.25 265 TYR A O 1
ATOM 2117 N N . TYR A 1 266 ? -12.295 8.617 -18.841 1.00 46.19 266 TYR A N 1
ATOM 2118 C CA . TYR A 1 266 ? -13.647 9.108 -19.157 1.00 46.19 266 TYR A CA 1
ATOM 2119 C C . TYR A 1 266 ? -13.985 10.500 -18.598 1.00 46.19 266 TYR A C 1
ATOM 2121 O O . TYR A 1 266 ? -15.092 10.990 -18.828 1.00 46.19 266 TYR A O 1
ATOM 2129 N N . LYS A 1 267 ? -13.062 11.168 -17.886 1.00 46.59 267 LYS A N 1
ATOM 2130 C CA . LYS A 1 267 ? -13.332 12.481 -17.261 1.00 46.59 267 LYS A CA 1
ATOM 2131 C C . LYS A 1 267 ? -12.951 13.689 -18.129 1.00 46.59 267 LYS A C 1
ATOM 2133 O O . LYS A 1 267 ? -13.293 14.818 -17.779 1.00 46.59 267 LYS A O 1
ATOM 2138 N N . TYR A 1 268 ? -12.312 13.475 -19.283 1.00 44.22 268 TYR A N 1
ATOM 2139 C CA . TYR A 1 268 ? -12.133 14.517 -20.299 1.00 44.22 268 TYR A CA 1
ATOM 2140 C C . TYR A 1 268 ? -13.404 14.633 -21.167 1.00 44.22 268 TYR A C 1
ATOM 2142 O O . TYR A 1 268 ? -13.839 13.638 -21.742 1.00 44.22 268 TYR A O 1
ATOM 2150 N N . PRO A 1 269 ? -14.016 15.825 -21.324 1.00 40.75 269 PRO A N 1
ATOM 2151 C CA . PRO A 1 269 ? -15.361 15.989 -21.895 1.00 40.75 269 PRO A CA 1
ATOM 2152 C C . PRO A 1 269 ? -15.458 15.802 -23.424 1.00 40.75 269 PRO A C 1
ATOM 2154 O O . PRO A 1 269 ? -16.437 16.226 -24.038 1.00 40.75 269 PRO A O 1
ATOM 2157 N N . TYR A 1 270 ? -14.481 15.158 -24.066 1.00 40.81 270 TYR A N 1
ATOM 2158 C CA . TYR A 1 270 ? -14.500 14.900 -25.506 1.00 40.81 270 TYR A CA 1
ATOM 2159 C C . TYR A 1 270 ? -14.758 13.424 -25.807 1.00 40.81 270 TYR A C 1
ATOM 2161 O O . TYR A 1 270 ? -13.877 12.704 -26.263 1.00 40.81 270 TYR A O 1
ATOM 2169 N N . GLY A 1 271 ? -16.002 12.981 -25.620 1.00 41.25 271 GLY A N 1
ATOM 2170 C CA . GLY A 1 271 ? -16.462 11.752 -26.267 1.00 41.25 271 GLY A CA 1
ATOM 2171 C C . GLY A 1 271 ? -17.589 11.023 -25.553 1.00 41.25 271 GLY A C 1
ATOM 2172 O O . GLY A 1 271 ? -17.453 10.572 -24.425 1.00 41.25 271 GLY A O 1
ATOM 2173 N N . ASN A 1 272 ? -18.696 10.835 -26.269 1.00 38.44 272 ASN A N 1
ATOM 2174 C CA . ASN A 1 272 ? -19.786 9.938 -25.897 1.00 38.44 272 ASN A CA 1
ATOM 2175 C C . ASN A 1 272 ? -19.345 8.481 -26.153 1.00 38.44 272 ASN A C 1
ATOM 2177 O O . ASN A 1 272 ? -19.632 7.924 -27.215 1.00 38.44 272 ASN A O 1
ATOM 2181 N N . SER A 1 273 ? -18.621 7.850 -25.228 1.00 41.78 273 SER A N 1
ATOM 2182 C CA . SER A 1 273 ? -18.294 6.421 -25.319 1.00 41.78 273 SER A CA 1
ATOM 2183 C C . SER A 1 273 ? -18.869 5.662 -24.122 1.00 41.78 273 SER A C 1
ATOM 2185 O O . SER A 1 273 ? -18.633 5.974 -22.960 1.00 41.78 273 SER A O 1
ATOM 2187 N N . LYS A 1 274 ? -19.717 4.673 -24.428 1.00 39.53 274 LYS A N 1
ATOM 2188 C CA . LYS A 1 274 ? -20.344 3.790 -23.440 1.00 39.53 274 LYS A CA 1
ATOM 2189 C C . LYS A 1 274 ? -19.269 2.994 -22.696 1.00 39.53 274 LYS A C 1
ATOM 2191 O O . LYS A 1 274 ? -18.375 2.449 -23.341 1.00 39.53 274 LYS A O 1
ATOM 2196 N N . ARG A 1 275 ? -19.446 2.878 -21.374 1.00 40.44 275 ARG A N 1
ATOM 2197 C CA . ARG A 1 275 ? -18.731 1.989 -20.443 1.00 40.44 275 ARG A CA 1
ATOM 2198 C C . ARG A 1 275 ? -18.451 0.640 -21.124 1.00 40.44 275 ARG A C 1
ATOM 2200 O O . ARG A 1 275 ? -19.377 -0.142 -21.338 1.00 40.44 275 ARG A O 1
ATOM 2207 N N . ARG A 1 276 ? -17.208 0.385 -21.539 1.00 37.41 276 ARG A N 1
ATOM 2208 C CA . ARG A 1 276 ? -16.789 -0.963 -21.945 1.00 37.41 276 ARG A CA 1
ATOM 2209 C C . ARG A 1 276 ? -16.426 -1.688 -20.660 1.00 37.41 276 ARG A C 1
ATOM 2211 O O . ARG A 1 276 ? -15.444 -1.323 -20.025 1.00 37.41 276 ARG A O 1
ATOM 2218 N N . GLU A 1 277 ? -17.261 -2.643 -20.264 1.00 36.06 277 GLU A N 1
ATOM 2219 C CA . GLU A 1 277 ? -16.964 -3.562 -19.166 1.00 36.06 277 GLU A CA 1
ATOM 2220 C C . GLU A 1 277 ? -15.594 -4.195 -19.434 1.00 36.06 277 GLU A C 1
ATOM 2222 O O . GLU A 1 277 ? -15.375 -4.807 -20.485 1.00 36.06 277 GLU A O 1
ATOM 2227 N N . ALA A 1 278 ? -14.646 -3.960 -18.524 1.00 40.56 278 ALA A N 1
ATOM 2228 C CA . ALA A 1 278 ? -13.403 -4.707 -18.511 1.00 40.56 278 ALA A CA 1
ATOM 2229 C C . ALA A 1 278 ? -13.775 -6.184 -18.347 1.00 40.56 278 ALA A C 1
ATOM 2231 O O . ALA A 1 278 ? -14.604 -6.525 -17.508 1.00 40.56 278 ALA A O 1
ATOM 2232 N N . VAL A 1 279 ? -13.213 -7.050 -19.187 1.00 36.78 279 VAL A N 1
ATOM 2233 C CA . VAL A 1 279 ? -13.375 -8.495 -19.019 1.00 36.78 279 VAL A CA 1
ATOM 2234 C C . VAL A 1 279 ? -12.704 -8.856 -17.695 1.00 36.78 279 VAL A C 1
ATOM 2236 O O . VAL A 1 279 ? -11.484 -8.757 -17.576 1.00 36.78 279 VAL A O 1
ATOM 2239 N N . GLU A 1 280 ? -13.521 -9.193 -16.698 1.00 41.88 280 GLU A N 1
ATOM 2240 C CA . GLU A 1 280 ? -13.106 -9.628 -15.364 1.00 41.88 280 GLU A CA 1
ATOM 2241 C C . GLU A 1 280 ? -12.484 -11.027 -15.450 1.00 41.88 280 GLU A C 1
ATOM 2243 O O . GLU A 1 280 ? -13.124 -12.033 -15.147 1.00 41.88 280 GLU A O 1
ATOM 2248 N N . ASP A 1 281 ? -11.228 -11.114 -15.881 1.00 40.34 281 ASP A N 1
ATOM 2249 C CA . ASP A 1 281 ? -10.442 -12.307 -15.588 1.00 40.34 281 ASP A CA 1
ATOM 2250 C C . ASP A 1 281 ? -10.033 -12.249 -14.106 1.00 40.34 281 ASP A C 1
ATOM 2252 O O . ASP A 1 281 ? -9.401 -11.293 -13.650 1.00 40.34 281 ASP A O 1
ATOM 2256 N N . SER A 1 282 ? -10.425 -13.265 -13.335 1.00 45.97 282 SER A N 1
ATOM 2257 C CA . SER A 1 282 ? -10.136 -13.384 -11.905 1.00 45.97 282 SER A CA 1
ATOM 2258 C C . SER A 1 282 ? -8.675 -13.783 -11.674 1.00 45.97 282 SER A C 1
ATOM 2260 O O . SER A 1 282 ? -8.381 -14.942 -11.382 1.00 45.97 282 SER A O 1
ATOM 2262 N N . PHE A 1 283 ? -7.751 -12.843 -11.839 1.00 50.41 283 PHE A N 1
ATOM 2263 C CA . PHE A 1 283 ? -6.376 -13.011 -11.380 1.00 50.41 283 PHE A CA 1
ATOM 2264 C C . PHE A 1 283 ? -6.279 -12.457 -9.968 1.00 50.41 283 PHE A C 1
ATOM 2266 O O . PHE A 1 283 ? -6.509 -11.271 -9.791 1.00 50.41 283 PHE A O 1
ATOM 2273 N N . GLU A 1 284 ? -6.001 -13.313 -8.982 1.00 59.03 284 GLU A N 1
ATOM 2274 C CA . GLU A 1 284 ? -5.727 -12.916 -7.598 1.00 59.03 284 GLU A CA 1
ATOM 2275 C C . GLU A 1 284 ? -4.212 -12.939 -7.375 1.00 59.03 284 GLU A C 1
ATOM 2277 O O . GLU A 1 284 ? -3.582 -13.981 -7.551 1.00 59.03 284 GLU A O 1
ATOM 2282 N N . TRP A 1 285 ? -3.600 -11.805 -7.019 1.00 73.94 285 TRP A N 1
ATOM 2283 C CA . TRP A 1 285 ? -2.160 -11.791 -6.738 1.00 73.94 285 TRP A CA 1
ATOM 2284 C C . TRP A 1 285 ? -1.826 -12.524 -5.441 1.00 73.94 285 TRP A C 1
ATOM 2286 O O . TRP A 1 285 ? -2.378 -12.224 -4.379 1.00 73.94 285 TRP A O 1
ATOM 2296 N N . ASN A 1 286 ? -0.816 -13.389 -5.504 1.00 72.25 286 ASN A N 1
ATOM 2297 C CA . ASN A 1 286 ? -0.228 -14.028 -4.340 1.00 72.25 286 ASN A CA 1
ATOM 2298 C C . ASN A 1 286 ? 1.293 -13.805 -4.308 1.00 72.25 286 ASN A C 1
ATOM 2300 O O . ASN A 1 286 ? 2.023 -14.103 -5.250 1.00 72.25 286 ASN A O 1
ATOM 2304 N N . SER A 1 287 ? 1.797 -13.307 -3.180 1.00 71.88 287 SER A N 1
ATOM 2305 C CA . SER A 1 287 ? 3.242 -13.125 -2.974 1.00 71.88 287 SER A CA 1
ATOM 2306 C C . SER A 1 287 ? 4.004 -14.442 -2.864 1.00 71.88 287 SER A C 1
ATOM 2308 O O . SER A 1 287 ? 5.204 -14.451 -3.105 1.00 71.88 287 SER A O 1
ATOM 2310 N N . ASP A 1 288 ? 3.342 -15.527 -2.465 1.00 76.31 288 ASP A N 1
ATOM 2311 C CA . ASP A 1 288 ? 3.979 -16.840 -2.317 1.00 76.31 288 ASP A CA 1
ATOM 2312 C C . ASP A 1 288 ? 3.965 -17.653 -3.623 1.00 76.31 288 ASP A C 1
ATOM 2314 O O . ASP A 1 288 ? 4.399 -18.802 -3.614 1.00 76.31 288 ASP A O 1
ATOM 2318 N N . ASP A 1 289 ? 3.447 -17.082 -4.715 1.00 70.44 289 ASP A N 1
ATOM 2319 C CA . ASP A 1 289 ? 3.317 -17.763 -6.004 1.00 70.44 289 ASP A CA 1
ATOM 2320 C C . ASP A 1 289 ? 4.638 -17.851 -6.785 1.00 70.44 289 ASP A C 1
ATOM 2322 O O . ASP A 1 289 ? 5.567 -17.057 -6.593 1.00 70.44 289 ASP A O 1
ATOM 2326 N N . ASP A 1 290 ? 4.682 -18.798 -7.720 1.00 59.56 290 ASP A N 1
ATOM 2327 C CA . ASP A 1 290 ? 5.834 -19.132 -8.557 1.00 59.56 290 ASP A CA 1
ATOM 2328 C C . ASP A 1 290 ? 5.974 -18.231 -9.802 1.00 59.56 290 ASP A C 1
ATOM 2330 O O . ASP A 1 290 ? 6.888 -18.446 -10.599 1.00 59.56 290 ASP A O 1
ATOM 2334 N N . ASP A 1 291 ? 5.163 -17.170 -9.940 1.00 69.38 291 ASP A N 1
ATOM 2335 C CA . ASP A 1 291 ? 5.239 -16.132 -10.998 1.00 69.38 291 ASP A CA 1
ATOM 2336 C C . ASP A 1 291 ? 6.480 -15.213 -10.874 1.00 69.38 291 ASP A C 1
ATOM 2338 O O . ASP A 1 291 ? 6.473 -14.004 -11.131 1.00 69.38 291 ASP A O 1
ATOM 2342 N N . VAL A 1 292 ? 7.583 -15.790 -10.420 1.00 79.94 292 VAL A N 1
ATOM 2343 C CA . VAL A 1 292 ? 8.869 -15.146 -10.223 1.00 79.94 292 VAL A CA 1
ATOM 2344 C C . VAL A 1 292 ? 9.570 -15.004 -11.570 1.00 79.94 292 VAL A C 1
ATOM 2346 O O . VAL A 1 292 ? 9.733 -15.959 -12.325 1.00 79.94 292 VAL A O 1
ATOM 2349 N N . LEU A 1 293 ? 10.068 -13.805 -11.853 1.00 82.00 293 LEU A N 1
ATOM 2350 C CA . LEU A 1 293 ? 10.878 -13.541 -13.032 1.00 82.00 293 LEU A CA 1
ATOM 2351 C C . LEU A 1 293 ? 12.226 -14.267 -12.941 1.00 82.00 293 LEU A C 1
ATOM 2353 O O . LEU A 1 293 ? 13.079 -13.945 -12.107 1.00 82.00 293 LEU A O 1
ATOM 2357 N N . HIS A 1 294 ? 12.455 -15.197 -13.866 1.00 80.88 294 HIS A N 1
ATOM 2358 C CA . HIS A 1 294 ? 13.747 -15.848 -14.066 1.00 80.88 294 HIS A CA 1
ATOM 2359 C C . HIS A 1 294 ? 14.694 -14.926 -14.845 1.00 80.88 294 HIS A C 1
ATOM 2361 O O . HIS A 1 294 ? 14.766 -14.949 -16.069 1.00 80.88 294 HIS A O 1
ATOM 2367 N N . THR A 1 295 ? 15.411 -14.068 -14.120 1.00 80.06 295 THR A N 1
ATOM 2368 C CA . THR A 1 295 ? 16.283 -13.034 -14.716 1.00 80.06 295 THR A CA 1
ATOM 2369 C C . THR A 1 295 ? 17.636 -13.558 -15.208 1.00 80.06 295 THR A C 1
ATOM 2371 O O . THR A 1 295 ? 18.389 -12.818 -15.845 1.00 80.06 295 THR A O 1
ATOM 2374 N N . GLU A 1 296 ? 17.970 -14.813 -14.908 1.00 80.50 296 GLU A N 1
ATOM 2375 C CA . GLU A 1 296 ? 19.256 -15.439 -15.242 1.00 80.50 296 GLU A CA 1
ATOM 2376 C C . GLU A 1 296 ? 19.432 -15.596 -16.757 1.00 80.50 296 GLU A C 1
ATOM 2378 O O . GLU A 1 296 ? 20.495 -15.264 -17.280 1.00 80.50 296 GLU A O 1
ATOM 2383 N N . ASP A 1 297 ? 18.360 -15.968 -17.459 1.00 78.31 297 ASP A N 1
ATOM 2384 C CA . ASP A 1 297 ? 18.358 -16.203 -18.909 1.00 78.31 297 ASP A CA 1
ATOM 2385 C C . ASP A 1 297 ? 18.010 -14.949 -19.734 1.00 78.31 297 ASP A C 1
ATOM 2387 O O . ASP A 1 297 ? 18.010 -14.977 -20.966 1.00 78.31 297 ASP A O 1
ATOM 2391 N N . MET A 1 298 ? 17.700 -13.830 -19.071 1.00 84.62 298 MET A N 1
ATOM 2392 C CA . MET A 1 298 ? 17.315 -12.591 -19.747 1.00 84.62 298 MET A CA 1
ATOM 2393 C C . MET A 1 298 ? 18.532 -11.859 -20.318 1.00 84.62 298 MET A C 1
ATOM 2395 O O . MET A 1 298 ? 19.537 -11.644 -19.633 1.00 84.62 298 MET A O 1
ATOM 2399 N N . VAL A 1 299 ? 18.400 -11.399 -21.563 1.00 84.38 299 VAL A N 1
ATOM 2400 C CA . VAL A 1 299 ? 19.403 -10.558 -22.223 1.00 84.38 299 VAL A CA 1
ATOM 2401 C C . VAL A 1 299 ? 19.361 -9.153 -21.630 1.00 84.38 299 VAL A C 1
ATOM 2403 O O . VAL A 1 299 ? 18.300 -8.544 -21.511 1.00 84.38 299 VAL A O 1
ATOM 2406 N N . GLU A 1 300 ? 20.524 -8.621 -21.264 1.00 85.88 300 GLU A N 1
ATOM 2407 C CA . GLU A 1 300 ? 20.628 -7.249 -20.775 1.00 85.88 300 GLU A CA 1
ATOM 2408 C C . GLU A 1 300 ? 20.594 -6.265 -21.953 1.00 85.88 300 GLU A C 1
ATOM 2410 O O . GLU A 1 300 ? 21.461 -6.293 -22.829 1.00 85.88 300 GLU A O 1
ATOM 2415 N N . GLY A 1 301 ? 19.577 -5.403 -21.987 1.00 83.12 301 GLY A N 1
ATOM 2416 C CA . GLY A 1 301 ? 19.459 -4.344 -22.984 1.00 83.12 301 GLY A CA 1
ATOM 2417 C C . GLY A 1 301 ? 20.012 -3.002 -22.517 1.00 83.12 301 GLY A C 1
ATOM 2418 O O . GLY A 1 301 ? 20.637 -2.866 -21.465 1.00 83.12 301 GLY A O 1
ATOM 2419 N N . PHE A 1 302 ? 19.742 -1.969 -23.312 1.00 77.00 302 PHE A N 1
ATOM 2420 C CA . PHE A 1 302 ? 20.036 -0.593 -22.937 1.00 77.00 302 PHE A CA 1
ATOM 2421 C C . PHE A 1 302 ? 18.801 0.050 -22.303 1.00 77.00 302 PHE A C 1
ATOM 2423 O O . PHE A 1 302 ? 17.791 0.252 -22.972 1.00 77.00 302 PHE A O 1
ATOM 2430 N N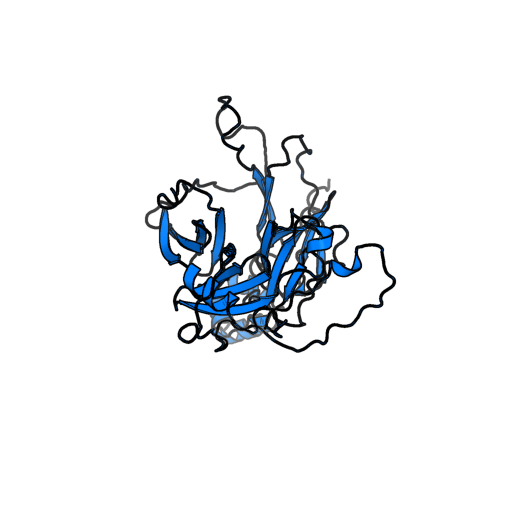 . TYR A 1 303 ? 18.906 0.396 -21.023 1.00 74.25 303 TYR A N 1
ATOM 2431 C CA . TYR A 1 303 ? 17.885 1.115 -20.265 1.00 74.25 303 TYR A CA 1
ATOM 2432 C C . TYR A 1 303 ? 18.553 2.205 -19.425 1.00 74.25 303 TYR A C 1
ATOM 2434 O O . TYR A 1 303 ? 19.636 1.996 -18.866 1.00 74.25 303 TYR A O 1
ATOM 2442 N N . LYS A 1 304 ? 17.920 3.380 -19.394 1.00 73.00 304 LYS A N 1
ATOM 2443 C CA . LYS A 1 304 ? 18.362 4.577 -18.661 1.00 73.00 304 LYS A CA 1
ATOM 2444 C C . LYS A 1 304 ? 17.238 5.211 -17.829 1.00 73.00 304 LYS A C 1
ATOM 2446 O O . LYS A 1 304 ? 17.420 6.330 -17.358 1.00 73.00 304 LYS A O 1
ATOM 2451 N N . GLY A 1 305 ? 16.094 4.538 -17.707 1.00 79.81 305 GLY A N 1
ATOM 2452 C CA . GLY A 1 305 ? 14.976 5.034 -16.911 1.00 79.81 305 GLY A CA 1
ATOM 2453 C C . GLY A 1 305 ? 15.267 4.952 -15.414 1.00 79.81 305 GLY A C 1
ATOM 2454 O O . GLY A 1 305 ? 16.304 4.440 -14.986 1.00 79.81 305 GLY A O 1
ATOM 2455 N N . TYR A 1 306 ? 14.346 5.474 -14.617 1.00 82.50 306 TYR A N 1
ATOM 2456 C CA . TYR A 1 306 ? 14.470 5.512 -13.163 1.00 82.50 306 TYR A CA 1
ATOM 2457 C C . TYR A 1 306 ? 13.682 4.375 -12.520 1.00 82.50 306 TYR A C 1
ATOM 2459 O O . TYR A 1 306 ? 12.751 3.833 -13.118 1.00 82.50 306 TYR A O 1
ATOM 2467 N N . ILE A 1 307 ? 14.075 4.014 -11.299 1.00 87.56 307 ILE A N 1
ATOM 2468 C CA . ILE A 1 307 ? 13.295 3.144 -10.426 1.00 87.56 307 ILE A CA 1
ATOM 2469 C C . ILE A 1 307 ? 12.813 3.964 -9.241 1.00 87.56 307 ILE A C 1
ATOM 2471 O O . ILE A 1 307 ? 13.626 4.422 -8.426 1.00 87.56 307 ILE A O 1
ATOM 2475 N N . THR A 1 308 ? 11.498 4.075 -9.100 1.00 86.81 308 THR A N 1
ATOM 2476 C CA . THR A 1 308 ? 10.881 4.754 -7.959 1.00 86.81 308 THR A CA 1
ATOM 2477 C C . THR A 1 308 ? 10.274 3.733 -7.012 1.00 86.81 308 THR A C 1
ATOM 2479 O O . THR A 1 308 ? 9.731 2.706 -7.415 1.00 86.81 308 THR A O 1
ATOM 2482 N N . PHE A 1 309 ? 10.393 3.992 -5.716 1.00 89.31 309 PHE A N 1
ATOM 2483 C CA . PHE A 1 309 ? 9.786 3.159 -4.690 1.00 89.31 309 PHE A CA 1
ATOM 2484 C C . PHE A 1 309 ? 8.327 3.548 -4.469 1.00 89.31 309 PHE A C 1
ATOM 2486 O O . PHE A 1 309 ? 8.022 4.717 -4.254 1.00 89.31 309 PHE A O 1
ATOM 2493 N N . LEU A 1 310 ? 7.443 2.551 -4.501 1.00 88.75 310 LEU A N 1
ATOM 2494 C CA . LEU A 1 310 ? 6.001 2.720 -4.324 1.00 88.75 310 LEU A CA 1
ATOM 2495 C C . LEU A 1 310 ? 5.558 2.463 -2.882 1.00 88.75 310 LEU A C 1
ATOM 2497 O O . LEU A 1 310 ? 4.605 3.069 -2.408 1.00 88.75 310 LEU A O 1
ATOM 2501 N N . GLY A 1 311 ? 6.215 1.540 -2.176 1.00 89.38 311 GLY A N 1
ATOM 2502 C CA . GLY A 1 311 ? 5.830 1.191 -0.811 1.00 89.38 311 GLY A CA 1
ATOM 2503 C C . GLY A 1 311 ? 6.304 -0.186 -0.361 1.00 89.38 311 GLY A C 1
ATOM 2504 O O . GLY A 1 311 ? 6.850 -0.975 -1.131 1.00 89.38 311 GLY A O 1
ATOM 2505 N N . PHE A 1 312 ? 6.081 -0.482 0.917 1.00 89.94 312 PHE A N 1
ATOM 2506 C CA . PHE A 1 312 ? 6.376 -1.785 1.513 1.00 89.94 312 PHE A CA 1
ATOM 2507 C C . PHE A 1 312 ? 5.122 -2.652 1.589 1.00 89.94 312 PHE A C 1
ATOM 2509 O O . PHE A 1 312 ? 4.038 -2.160 1.901 1.00 89.94 312 PHE A O 1
ATOM 2516 N N . HIS A 1 313 ? 5.275 -3.962 1.398 1.00 88.31 313 HIS A N 1
ATOM 2517 C CA . HIS A 1 313 ? 4.220 -4.899 1.759 1.00 88.31 313 HIS A CA 1
ATOM 2518 C C . HIS A 1 313 ? 4.005 -4.881 3.288 1.00 88.31 313 HIS A C 1
ATOM 2520 O O . HIS A 1 313 ? 4.970 -5.069 4.039 1.00 88.31 313 HIS A O 1
ATOM 2526 N N . PRO A 1 314 ? 2.763 -4.723 3.788 1.00 82.06 314 PRO A N 1
ATOM 2527 C CA . PRO A 1 314 ? 2.525 -4.487 5.220 1.00 82.06 314 PRO A CA 1
ATOM 2528 C C . PRO A 1 314 ? 2.882 -5.655 6.151 1.00 82.06 314 PRO A C 1
ATOM 2530 O O . PRO A 1 314 ? 3.055 -5.459 7.351 1.00 82.06 314 PRO A O 1
ATOM 2533 N N . TYR A 1 315 ? 3.002 -6.869 5.605 1.00 80.31 315 TYR A N 1
ATOM 2534 C CA . TYR A 1 315 ? 3.250 -8.096 6.382 1.00 80.31 315 TYR A CA 1
ATOM 2535 C C . TYR A 1 315 ? 4.385 -8.974 5.853 1.00 80.31 315 TYR A C 1
ATOM 2537 O O . TYR A 1 315 ? 4.580 -10.074 6.350 1.00 80.31 315 TYR A O 1
ATOM 2545 N N . LYS A 1 316 ? 5.083 -8.546 4.800 1.00 86.12 316 LYS A N 1
ATOM 2546 C CA . LYS A 1 316 ? 6.119 -9.352 4.146 1.00 86.12 316 LYS A CA 1
ATOM 2547 C C . LYS A 1 316 ? 7.269 -8.454 3.738 1.00 86.12 316 LYS A C 1
ATOM 2549 O O . LYS A 1 316 ? 7.102 -7.252 3.545 1.00 86.12 316 LYS A O 1
ATOM 2554 N N . GLU A 1 317 ? 8.429 -9.063 3.579 1.00 89.31 317 GLU A N 1
ATOM 2555 C CA . GLU A 1 317 ? 9.662 -8.396 3.181 1.00 89.31 317 GLU A CA 1
ATOM 2556 C C . GLU A 1 317 ? 9.724 -8.193 1.662 1.00 89.31 317 GLU A C 1
ATOM 2558 O O . GLU A 1 317 ? 10.519 -8.809 0.950 1.00 89.31 317 GLU A O 1
ATOM 2563 N N . ILE A 1 318 ? 8.797 -7.364 1.178 1.00 91.06 318 ILE A N 1
ATOM 2564 C CA . ILE A 1 318 ? 8.583 -7.068 -0.236 1.00 91.06 318 ILE A CA 1
ATOM 2565 C C . ILE A 1 318 ? 8.502 -5.553 -0.418 1.00 91.06 318 ILE A C 1
ATOM 2567 O O . ILE A 1 318 ? 7.771 -4.868 0.303 1.00 91.06 318 ILE A O 1
ATOM 2571 N N . ALA A 1 319 ? 9.261 -5.035 -1.381 1.00 92.50 319 ALA A N 1
ATOM 2572 C CA . ALA A 1 319 ? 9.223 -3.646 -1.817 1.00 92.50 319 ALA A CA 1
ATOM 2573 C C . ALA A 1 319 ? 8.512 -3.572 -3.167 1.00 92.50 319 ALA A C 1
ATOM 2575 O O . ALA A 1 319 ? 8.878 -4.287 -4.097 1.00 92.50 319 ALA A O 1
ATOM 2576 N N . PHE A 1 320 ? 7.520 -2.699 -3.279 1.00 92.00 320 PHE A N 1
ATOM 2577 C CA . PHE A 1 320 ? 6.890 -2.369 -4.548 1.00 92.00 320 PHE A CA 1
ATOM 2578 C C . PHE A 1 320 ? 7.668 -1.237 -5.208 1.00 92.00 320 PHE A C 1
ATOM 2580 O O . PHE A 1 320 ? 7.985 -0.235 -4.562 1.00 92.00 320 PHE A O 1
ATOM 2587 N N . LEU A 1 321 ? 7.988 -1.410 -6.483 1.00 92.38 321 LEU A N 1
ATOM 2588 C CA . LEU A 1 321 ? 8.795 -0.482 -7.266 1.00 92.38 321 LEU A CA 1
ATOM 2589 C C . LEU A 1 321 ? 8.099 -0.216 -8.599 1.00 92.38 321 LEU A C 1
ATOM 2591 O O . LEU A 1 321 ? 7.420 -1.101 -9.120 1.00 92.38 321 LEU A O 1
ATOM 2595 N N . GLU A 1 322 ? 8.310 0.967 -9.162 1.00 89.56 322 GLU A N 1
ATOM 2596 C CA . GLU A 1 322 ? 7.975 1.263 -10.552 1.00 89.56 322 GLU A CA 1
ATOM 2597 C C . GLU A 1 322 ? 9.225 1.538 -11.381 1.00 89.56 322 GLU A C 1
ATOM 2599 O O . GLU A 1 322 ? 10.238 2.004 -10.852 1.00 89.56 322 GLU A O 1
ATOM 2604 N N . LEU A 1 323 ? 9.141 1.197 -12.666 1.00 88.38 323 LEU A N 1
ATOM 2605 C CA . LEU A 1 323 ? 10.151 1.459 -13.676 1.00 88.38 323 LEU A CA 1
ATOM 2606 C C . LEU A 1 323 ? 9.592 2.423 -14.732 1.00 88.38 323 LEU A C 1
ATOM 2608 O O . LEU A 1 323 ? 8.661 2.082 -15.470 1.00 88.38 323 LEU A O 1
ATOM 2612 N N . ASP A 1 324 ? 10.208 3.603 -14.819 1.00 81.62 324 ASP A N 1
ATOM 2613 C CA . ASP A 1 324 ? 9.937 4.662 -15.804 1.00 81.62 324 ASP A CA 1
ATOM 2614 C C . ASP A 1 324 ? 8.452 5.041 -15.960 1.00 81.62 324 ASP A C 1
ATOM 2616 O O . ASP A 1 324 ? 7.980 5.308 -17.060 1.00 81.62 324 ASP A O 1
ATOM 2620 N N . LEU A 1 325 ? 7.689 5.012 -14.864 1.00 80.88 325 LEU A N 1
ATOM 2621 C CA . LEU A 1 325 ? 6.237 5.219 -14.775 1.00 80.88 325 LEU A CA 1
ATOM 2622 C C . LEU A 1 325 ? 5.385 4.174 -15.503 1.00 80.88 325 LEU A C 1
ATOM 2624 O O . LEU A 1 325 ? 4.160 4.288 -15.512 1.00 80.88 325 LEU A O 1
ATOM 2628 N N . THR A 1 326 ? 6.006 3.166 -16.112 1.00 80.62 326 THR A N 1
ATOM 2629 C CA . THR A 1 326 ? 5.320 2.225 -17.004 1.00 80.62 326 THR A CA 1
ATOM 2630 C C . THR A 1 326 ? 5.037 0.889 -16.358 1.00 80.62 326 THR A C 1
ATOM 2632 O O . THR A 1 326 ? 3.981 0.315 -16.592 1.00 80.62 326 THR A O 1
ATOM 2635 N N . ARG A 1 327 ? 5.940 0.371 -15.525 1.00 85.75 327 ARG A N 1
ATOM 2636 C CA . ARG A 1 327 ? 5.823 -1.005 -15.032 1.00 85.75 327 ARG A CA 1
ATOM 2637 C C . ARG A 1 327 ? 5.966 -1.081 -13.526 1.00 85.75 327 ARG A C 1
ATOM 2639 O O . ARG A 1 327 ? 6.955 -0.592 -12.994 1.00 85.75 327 ARG A O 1
ATOM 2646 N N . ALA A 1 328 ? 5.032 -1.746 -12.850 1.00 88.50 328 ALA A N 1
ATOM 2647 C CA . ALA A 1 328 ? 5.177 -2.087 -11.439 1.00 88.50 328 ALA A CA 1
ATOM 2648 C C . ALA A 1 328 ? 5.788 -3.478 -11.257 1.00 88.50 328 ALA A C 1
ATOM 2650 O O . ALA A 1 328 ? 5.460 -4.427 -11.973 1.00 88.50 328 ALA A O 1
ATOM 2651 N N . VAL A 1 329 ? 6.643 -3.610 -10.246 1.00 90.19 329 VAL A N 1
ATOM 2652 C CA . VAL A 1 329 ? 7.256 -4.878 -9.842 1.00 90.19 329 VAL A CA 1
ATOM 2653 C C . VAL A 1 329 ? 7.236 -5.031 -8.323 1.00 90.19 329 VAL A C 1
ATOM 2655 O O . VAL A 1 329 ? 7.364 -4.056 -7.578 1.00 90.19 329 VAL A O 1
ATOM 2658 N N . ALA A 1 330 ? 7.120 -6.270 -7.854 1.00 92.25 330 ALA A N 1
ATOM 2659 C CA . ALA A 1 330 ? 7.335 -6.625 -6.456 1.00 92.25 330 ALA A CA 1
ATOM 2660 C C . ALA A 1 330 ? 8.725 -7.247 -6.289 1.00 92.25 330 ALA A C 1
ATOM 2662 O O . ALA A 1 330 ? 9.042 -8.262 -6.910 1.00 92.25 330 ALA A O 1
ATOM 2663 N N . TYR A 1 331 ? 9.550 -6.652 -5.432 1.00 92.94 331 TYR A N 1
ATOM 2664 C CA . TYR A 1 331 ? 10.889 -7.126 -5.102 1.00 92.94 331 TYR A CA 1
ATOM 2665 C C . TYR A 1 331 ? 10.920 -7.766 -3.714 1.00 92.94 331 TYR A C 1
ATOM 2667 O O . TYR A 1 331 ? 10.776 -7.089 -2.696 1.00 92.94 331 TYR A O 1
ATOM 2675 N N . HIS A 1 332 ? 11.153 -9.075 -3.674 1.00 91.88 332 HIS A N 1
ATOM 2676 C CA . HIS A 1 332 ? 11.302 -9.867 -2.456 1.00 91.88 332 HIS A CA 1
ATOM 2677 C C . HIS A 1 332 ? 12.759 -9.824 -1.997 1.00 91.88 332 HIS A C 1
ATOM 2679 O O . HIS A 1 332 ? 13.573 -10.668 -2.382 1.00 91.88 332 HIS A O 1
ATOM 2685 N N . TRP A 1 333 ? 13.127 -8.836 -1.182 1.00 89.06 333 TRP A N 1
ATOM 2686 C CA . TRP A 1 333 ? 14.544 -8.556 -0.915 1.00 89.06 333 TRP A CA 1
ATOM 2687 C C . TRP A 1 333 ? 15.273 -9.658 -0.138 1.00 89.06 333 TRP A C 1
ATOM 2689 O O . TRP A 1 333 ? 16.483 -9.802 -0.287 1.00 89.06 333 TRP A O 1
ATOM 2699 N N . ASN A 1 334 ? 14.552 -10.486 0.623 1.00 86.88 334 ASN A N 1
ATOM 2700 C CA . ASN A 1 334 ? 15.135 -11.645 1.307 1.00 86.88 334 ASN A CA 1
ATOM 2701 C C . ASN A 1 334 ? 15.611 -12.739 0.348 1.00 86.88 334 ASN A C 1
ATOM 2703 O O . ASN A 1 334 ? 16.553 -13.464 0.656 1.00 86.88 334 ASN A O 1
ATOM 2707 N N . THR A 1 335 ? 14.929 -12.900 -0.786 1.00 87.88 335 THR A N 1
ATOM 2708 C CA . THR A 1 335 ? 15.209 -13.966 -1.757 1.00 87.88 335 THR A CA 1
ATOM 2709 C C . THR A 1 335 ? 15.873 -13.439 -3.024 1.00 87.88 335 THR A C 1
ATOM 2711 O O . THR A 1 335 ? 16.357 -14.233 -3.824 1.00 87.88 335 THR A O 1
ATOM 2714 N N . GLY A 1 336 ? 15.894 -12.118 -3.223 1.00 88.06 336 GLY A N 1
ATOM 2715 C CA . GLY A 1 336 ? 16.359 -11.489 -4.457 1.00 88.06 336 GLY A CA 1
ATOM 2716 C C . GLY A 1 336 ? 15.407 -11.685 -5.642 1.00 88.06 336 GLY A C 1
ATOM 2717 O O . GLY A 1 336 ? 15.790 -11.396 -6.772 1.00 88.06 336 GLY A O 1
ATOM 2718 N N . LYS A 1 337 ? 14.189 -12.184 -5.399 1.00 90.06 337 LYS A N 1
ATOM 2719 C CA . LYS A 1 337 ? 13.204 -12.504 -6.437 1.00 90.06 337 LYS A CA 1
ATOM 2720 C C . LYS A 1 337 ? 12.395 -11.274 -6.847 1.00 90.06 337 LYS A C 1
ATOM 2722 O O . LYS A 1 337 ? 12.091 -10.416 -6.018 1.00 90.06 337 LYS A O 1
ATOM 2727 N N . PHE A 1 338 ? 11.993 -11.239 -8.114 1.00 89.94 338 PHE A N 1
ATOM 2728 C CA . PHE A 1 338 ? 11.124 -10.206 -8.674 1.00 89.94 338 PHE A CA 1
ATOM 2729 C C . PHE A 1 338 ? 9.848 -10.837 -9.216 1.00 89.94 338 PHE A C 1
ATOM 2731 O O . PHE A 1 338 ? 9.912 -11.904 -9.817 1.00 89.94 338 PHE A O 1
ATOM 2738 N N . GLN A 1 339 ? 8.716 -10.168 -9.039 1.00 88.69 339 GLN A N 1
ATOM 2739 C CA . GLN A 1 339 ? 7.459 -10.495 -9.708 1.00 88.69 339 GLN A CA 1
ATOM 2740 C C . GLN A 1 339 ? 7.034 -9.291 -10.546 1.00 88.69 339 GLN A C 1
ATOM 2742 O O . GLN A 1 339 ? 7.077 -8.152 -10.072 1.00 88.69 339 GLN A O 1
ATOM 2747 N N . ASP A 1 340 ? 6.651 -9.549 -11.790 1.00 86.12 340 ASP A N 1
ATOM 2748 C CA . ASP A 1 340 ? 6.103 -8.541 -12.691 1.00 86.12 340 ASP A CA 1
ATOM 2749 C C . ASP A 1 340 ? 4.625 -8.329 -12.368 1.00 86.12 340 ASP A C 1
ATOM 2751 O O . ASP A 1 340 ? 3.827 -9.259 -12.482 1.00 86.12 340 ASP A O 1
ATOM 2755 N N . LEU A 1 341 ? 4.263 -7.128 -11.921 1.00 83.00 341 LEU A N 1
ATOM 2756 C CA . LEU A 1 341 ? 2.886 -6.843 -11.525 1.00 83.00 341 LEU A CA 1
ATOM 2757 C C . LEU A 1 341 ? 2.054 -6.390 -12.720 1.00 83.00 341 LEU A C 1
ATOM 2759 O O . LEU A 1 341 ? 0.880 -6.746 -12.801 1.00 83.00 341 LEU A O 1
ATOM 2763 N N . GLY A 1 342 ? 2.668 -5.683 -13.670 1.00 81.06 342 GLY A N 1
ATOM 2764 C CA . GLY A 1 342 ? 2.000 -5.226 -14.880 1.00 81.06 342 GLY A CA 1
ATOM 2765 C C . GLY A 1 342 ? 2.240 -3.757 -15.201 1.00 81.06 342 GLY A C 1
ATOM 2766 O O . GLY A 1 342 ? 3.035 -3.063 -14.562 1.00 81.06 342 GLY A O 1
ATOM 2767 N N . ASP A 1 343 ? 1.546 -3.316 -16.248 1.00 79.25 343 ASP A N 1
ATOM 2768 C CA . ASP A 1 343 ? 1.529 -1.930 -16.704 1.00 79.25 343 ASP A CA 1
ATOM 2769 C C . ASP A 1 343 ? 0.745 -1.056 -15.718 1.00 79.25 343 ASP A C 1
ATOM 2771 O O . ASP A 1 343 ? -0.377 -1.391 -15.322 1.00 79.25 343 ASP A O 1
ATOM 2775 N N . ILE A 1 344 ? 1.357 0.054 -15.322 1.00 81.00 344 ILE A N 1
ATOM 2776 C CA . ILE A 1 344 ? 0.753 1.059 -14.451 1.00 81.00 344 ILE A CA 1
ATOM 2777 C C . ILE A 1 344 ? 0.620 2.413 -15.144 1.00 81.00 344 ILE A C 1
ATOM 2779 O O . ILE A 1 344 ? 0.188 3.364 -14.510 1.00 81.00 344 ILE A O 1
ATOM 2783 N N . TYR A 1 345 ? 0.967 2.537 -16.424 1.00 79.56 345 TYR A N 1
ATOM 2784 C CA . TYR A 1 345 ? 0.831 3.795 -17.144 1.00 79.56 345 TYR A CA 1
ATOM 2785 C C . TYR A 1 345 ? -0.636 4.042 -17.539 1.00 79.56 345 TYR A C 1
ATOM 2787 O O . TYR A 1 345 ? -1.213 3.232 -18.273 1.00 79.56 345 TYR A O 1
ATOM 2795 N N . PRO A 1 346 ? -1.270 5.153 -17.113 1.00 77.00 346 PRO A N 1
ATOM 2796 C CA . PRO A 1 346 ? -2.646 5.439 -17.517 1.00 77.00 346 PRO A CA 1
ATOM 2797 C C . PRO A 1 346 ? -2.742 5.693 -19.029 1.00 77.00 346 PRO A C 1
ATOM 2799 O O . PRO A 1 346 ? -1.833 6.271 -19.642 1.00 77.00 346 PRO A O 1
ATOM 2802 N N . LYS A 1 347 ? -3.844 5.283 -19.676 1.00 73.94 347 LYS A N 1
ATOM 2803 C CA . LYS A 1 347 ? -3.971 5.468 -21.129 1.00 73.94 347 LYS A CA 1
ATOM 2804 C C . LYS A 1 347 ? -4.062 6.950 -21.452 1.00 73.94 347 LYS A C 1
ATOM 2806 O O . LYS A 1 347 ? -4.741 7.717 -20.778 1.00 73.94 347 LYS A O 1
ATOM 2811 N N . ASN A 1 348 ? -3.385 7.350 -22.527 1.00 69.00 348 ASN A N 1
ATOM 2812 C CA . ASN A 1 348 ? -3.302 8.740 -22.981 1.00 69.00 348 ASN A CA 1
ATOM 2813 C C . ASN A 1 348 ? -2.752 9.709 -21.918 1.00 69.00 348 ASN A C 1
ATOM 2815 O O . ASN A 1 348 ? -2.888 10.923 -22.067 1.00 69.00 348 ASN A O 1
ATOM 2819 N N . TYR A 1 349 ? -2.083 9.212 -20.869 1.00 76.38 349 TYR A N 1
ATOM 2820 C CA . TYR A 1 349 ? -1.514 10.081 -19.843 1.00 76.38 349 TYR A CA 1
ATOM 2821 C C . TYR A 1 349 ? -0.487 11.060 -20.423 1.00 76.38 349 TYR A C 1
ATOM 2823 O O . TYR A 1 349 ? -0.460 12.234 -20.055 1.00 76.38 349 TYR A O 1
ATOM 2831 N N . ALA A 1 350 ? 0.271 10.613 -21.428 1.00 76.50 350 ALA A N 1
ATOM 2832 C CA . ALA A 1 350 ? 1.176 11.455 -22.201 1.00 76.50 350 ALA A CA 1
ATOM 2833 C C . ALA A 1 350 ? 0.467 12.645 -22.877 1.00 76.50 350 ALA A C 1
ATOM 2835 O O . ALA A 1 350 ? 1.063 13.708 -23.008 1.00 76.50 350 ALA A O 1
ATOM 2836 N N . GLU A 1 351 ? -0.795 12.503 -23.292 1.00 76.69 351 GLU A N 1
ATOM 2837 C CA . GLU A 1 351 ? -1.567 13.597 -23.898 1.00 76.69 351 GLU A CA 1
ATOM 2838 C C . GLU A 1 351 ? -2.061 14.591 -22.839 1.00 76.69 351 GLU A C 1
ATOM 2840 O O . GLU A 1 351 ? -2.069 15.798 -23.079 1.00 76.69 351 GLU A O 1
ATOM 2845 N N . ALA A 1 352 ? -2.440 14.089 -21.660 1.00 72.19 352 ALA A N 1
ATOM 2846 C CA . ALA A 1 352 ? -2.937 14.896 -20.548 1.00 72.19 352 ALA A CA 1
ATOM 2847 C C . ALA A 1 352 ? -1.823 15.677 -19.830 1.00 72.19 352 ALA A C 1
ATOM 2849 O O . ALA A 1 352 ? -1.972 16.867 -19.551 1.00 72.19 352 ALA A O 1
ATOM 2850 N N . ALA A 1 353 ? -0.708 15.013 -19.522 1.00 73.94 353 ALA A N 1
ATOM 2851 C CA . ALA A 1 353 ? 0.379 15.567 -18.718 1.00 73.94 353 ALA A CA 1
ATOM 2852 C C . ALA A 1 353 ? 1.609 15.975 -19.546 1.00 73.94 353 ALA A C 1
ATOM 2854 O O . ALA A 1 353 ? 2.436 16.752 -19.070 1.00 73.94 353 ALA A O 1
ATOM 2855 N N . GLY A 1 354 ? 1.757 15.500 -20.786 1.00 77.81 354 GLY A N 1
ATOM 2856 C CA . GLY A 1 354 ? 2.898 15.842 -21.637 1.00 77.81 354 GLY A CA 1
ATOM 2857 C C . GLY A 1 354 ? 4.239 15.631 -20.929 1.00 77.81 354 GLY A C 1
ATOM 2858 O O . GLY A 1 354 ? 4.501 14.587 -20.338 1.00 77.81 354 GLY A O 1
ATOM 2859 N N . HIS A 1 355 ? 5.086 16.660 -20.949 1.00 75.25 355 HIS A N 1
ATOM 2860 C CA . HIS A 1 355 ? 6.414 16.627 -20.328 1.00 75.25 355 HIS A CA 1
ATOM 2861 C C . HIS A 1 355 ? 6.416 16.697 -18.796 1.00 75.25 355 HIS A C 1
ATOM 2863 O O . HIS A 1 355 ? 7.488 16.576 -18.210 1.00 75.25 355 HIS A O 1
ATOM 2869 N N . VAL A 1 356 ? 5.268 16.927 -18.148 1.00 75.56 356 VAL A N 1
ATOM 2870 C CA . VAL A 1 356 ? 5.187 16.947 -16.679 1.00 75.56 356 VAL A CA 1
ATOM 2871 C C . VAL A 1 356 ? 4.710 15.623 -16.091 1.00 75.56 356 VAL A C 1
ATOM 2873 O O . VAL A 1 356 ? 4.632 15.540 -14.875 1.00 75.56 356 VAL A O 1
ATOM 2876 N N . ALA A 1 357 ? 4.415 14.612 -16.920 1.00 78.38 357 ALA A N 1
ATOM 2877 C CA . ALA A 1 357 ? 3.948 13.298 -16.485 1.00 78.38 357 ALA A CA 1
ATOM 2878 C C . ALA A 1 357 ? 4.837 12.715 -15.376 1.00 78.38 357 ALA A C 1
ATOM 2880 O O . ALA A 1 357 ? 6.023 12.463 -15.587 1.00 78.38 357 ALA A O 1
ATOM 2881 N N . GLN A 1 358 ? 4.250 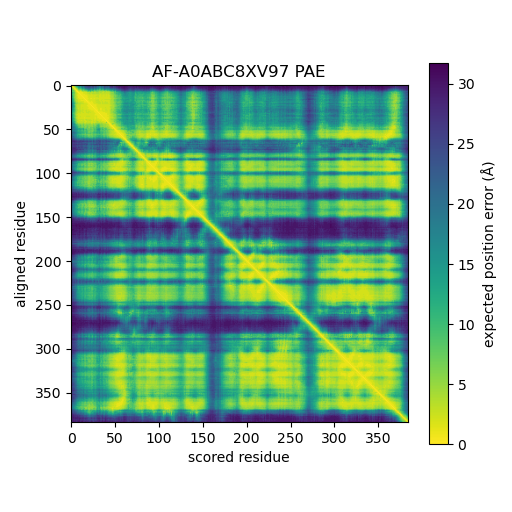12.508 -14.197 1.00 79.06 358 GLN A N 1
ATOM 2882 C CA . GLN A 1 358 ? 4.940 11.957 -13.038 1.00 79.06 358 GLN A CA 1
ATOM 2883 C C . GLN A 1 358 ? 3.952 11.300 -12.074 1.00 79.06 358 GLN A C 1
ATOM 2885 O O . GLN A 1 358 ? 2.832 11.781 -11.868 1.00 79.06 358 GLN A O 1
ATOM 2890 N N . LEU A 1 359 ? 4.408 10.227 -11.436 1.00 82.12 359 LEU A N 1
ATOM 2891 C CA . LEU A 1 359 ? 3.765 9.667 -10.259 1.00 82.12 359 LEU A CA 1
ATOM 2892 C C . LEU A 1 359 ? 4.127 10.533 -9.045 1.00 82.12 359 LEU A C 1
ATOM 2894 O O . LEU A 1 359 ? 5.300 10.797 -8.791 1.00 82.12 359 LEU A O 1
ATOM 2898 N N . VAL A 1 360 ? 3.116 10.995 -8.314 1.00 81.44 360 VAL A N 1
ATOM 2899 C CA . VAL A 1 360 ? 3.275 11.873 -7.147 1.00 81.44 360 VAL A CA 1
ATOM 2900 C C . VAL A 1 360 ? 3.385 11.046 -5.873 1.00 81.44 360 VAL A C 1
ATOM 2902 O O . VAL A 1 360 ? 4.329 11.229 -5.115 1.00 81.44 360 VAL A O 1
ATOM 2905 N N . ASN A 1 361 ? 2.434 10.133 -5.654 1.00 80.94 361 ASN A N 1
ATOM 2906 C CA . ASN A 1 361 ? 2.354 9.292 -4.461 1.00 80.94 361 ASN A CA 1
ATOM 2907 C C . ASN A 1 361 ? 1.802 7.906 -4.809 1.00 80.94 361 ASN A C 1
ATOM 2909 O O . ASN A 1 361 ? 1.051 7.750 -5.775 1.00 80.94 361 ASN A O 1
ATOM 2913 N N . ALA A 1 362 ? 2.136 6.923 -3.975 1.00 86.38 362 ALA A N 1
ATOM 2914 C CA . ALA A 1 362 ? 1.624 5.564 -4.061 1.00 86.38 362 ALA A CA 1
ATOM 2915 C C . ALA A 1 362 ? 1.248 5.032 -2.670 1.00 86.38 362 ALA A C 1
ATOM 2917 O O . ALA A 1 362 ? 1.937 5.301 -1.686 1.00 86.38 362 ALA A O 1
ATOM 2918 N N . PHE A 1 363 ? 0.161 4.262 -2.590 1.00 86.12 363 PHE A N 1
ATOM 2919 C CA . PHE A 1 363 ? -0.377 3.743 -1.331 1.00 86.12 363 PHE A CA 1
ATOM 2920 C C . PHE A 1 363 ? -0.731 2.261 -1.458 1.00 86.12 363 PHE A C 1
ATOM 2922 O O . PHE A 1 363 ? -1.614 1.891 -2.233 1.00 86.12 363 PHE A O 1
ATOM 2929 N N . ILE A 1 364 ? -0.049 1.404 -0.693 1.00 86.94 364 ILE A N 1
ATOM 2930 C CA . ILE A 1 364 ? -0.232 -0.053 -0.739 1.00 86.94 364 ILE A CA 1
ATOM 2931 C C . ILE A 1 364 ? -1.540 -0.432 -0.031 1.00 86.94 364 ILE A C 1
ATOM 2933 O O . ILE A 1 364 ? -1.630 -0.408 1.194 1.00 86.94 364 ILE A O 1
ATOM 2937 N N . TYR A 1 365 ? -2.570 -0.816 -0.780 1.00 86.25 365 TYR A N 1
ATOM 2938 C CA . TYR A 1 365 ? -3.892 -1.078 -0.220 1.00 86.25 365 TYR A CA 1
ATOM 2939 C C . TYR A 1 365 ? -4.073 -2.526 0.229 1.00 86.25 365 TYR A C 1
ATOM 2941 O O . TYR A 1 365 ? -3.905 -3.472 -0.544 1.00 86.25 365 TYR A O 1
ATOM 2949 N N . THR A 1 366 ? -4.497 -2.695 1.480 1.00 86.00 366 THR A N 1
ATOM 2950 C CA . THR A 1 366 ? -4.868 -3.984 2.070 1.00 86.00 366 THR A CA 1
ATOM 2951 C C . THR A 1 366 ? -6.368 -4.008 2.380 1.00 86.00 366 THR A C 1
ATOM 2953 O O . THR A 1 366 ? -6.810 -3.286 3.266 1.00 86.00 366 THR A O 1
ATOM 2956 N N . PRO A 1 367 ? -7.195 -4.800 1.683 1.00 83.44 367 PRO A N 1
ATOM 2957 C CA . PRO A 1 367 ? -8.653 -4.672 1.742 1.00 83.44 367 PRO A CA 1
ATOM 2958 C C . PRO A 1 367 ? -9.201 -5.060 3.115 1.00 83.44 367 PRO A C 1
ATOM 2960 O O . PRO A 1 367 ? -8.832 -6.098 3.659 1.00 83.44 367 PRO A O 1
ATOM 2963 N N . CYS A 1 368 ? -10.111 -4.260 3.672 1.00 84.81 368 CYS A N 1
ATOM 2964 C CA . CYS A 1 368 ? -10.741 -4.550 4.960 1.00 84.81 368 CYS A CA 1
ATOM 2965 C C . CYS A 1 368 ? -12.245 -4.778 4.776 1.00 84.81 368 CYS A C 1
ATOM 2967 O O . CYS A 1 368 ? -12.980 -3.852 4.439 1.00 84.81 368 CYS A O 1
ATOM 2969 N N . TRP A 1 369 ? -12.713 -5.998 5.045 1.00 82.25 369 TRP A N 1
ATOM 2970 C CA . TRP A 1 369 ? -14.122 -6.395 4.882 1.00 82.25 369 TRP A CA 1
ATOM 2971 C C . TRP A 1 369 ? -14.908 -6.375 6.196 1.00 82.25 369 TRP A C 1
ATOM 2973 O O . TRP A 1 369 ? -15.992 -6.946 6.301 1.00 82.25 369 TRP A O 1
ATOM 2983 N N . MET A 1 370 ? -14.369 -5.725 7.226 1.00 79.94 370 MET A N 1
ATOM 2984 C CA . MET A 1 370 ? -15.097 -5.500 8.470 1.00 79.94 370 MET A CA 1
ATOM 2985 C C . MET A 1 370 ? -16.300 -4.588 8.187 1.00 79.94 370 MET A C 1
ATOM 2987 O O . MET A 1 370 ? -16.135 -3.439 7.786 1.00 79.94 370 MET A O 1
ATOM 2991 N N . GLU A 1 371 ? -17.514 -5.110 8.380 1.00 68.06 371 GLU A N 1
ATOM 2992 C CA . GLU A 1 371 ? -18.761 -4.428 7.996 1.00 68.06 371 GLU A CA 1
ATOM 2993 C C . GLU A 1 371 ? -19.082 -3.179 8.827 1.00 68.06 371 GLU A C 1
ATOM 2995 O O . GLU A 1 371 ? -19.902 -2.362 8.406 1.00 68.06 371 GLU A O 1
ATOM 3000 N N . ASP A 1 372 ? -18.450 -2.998 9.984 1.00 68.38 372 ASP A N 1
ATOM 3001 C CA . ASP A 1 372 ? -18.582 -1.769 10.760 1.00 68.38 372 ASP A CA 1
ATOM 3002 C C . ASP A 1 372 ? -17.639 -0.719 10.169 1.00 68.38 372 ASP A C 1
ATOM 3004 O O . ASP A 1 372 ? -16.450 -0.653 10.500 1.00 68.38 372 ASP A O 1
ATOM 3008 N N . PHE A 1 373 ? -18.169 0.090 9.261 1.00 67.94 373 PHE A N 1
ATOM 3009 C CA . PHE A 1 373 ? -17.425 1.208 8.707 1.00 67.94 373 PHE A CA 1
ATOM 3010 C C . PHE A 1 373 ? -17.171 2.256 9.795 1.00 67.94 373 PHE A C 1
ATOM 3012 O O . PHE A 1 373 ? -18.049 2.483 10.633 1.00 67.94 373 PHE A O 1
ATOM 3019 N N . PRO A 1 374 ? -15.983 2.878 9.827 1.00 63.22 374 PRO A N 1
ATOM 3020 C CA . PRO A 1 374 ? -15.656 3.783 10.899 1.00 63.22 374 PRO A CA 1
ATOM 3021 C C . PRO A 1 374 ? -16.506 5.057 10.859 1.00 63.22 374 PRO A C 1
ATOM 3023 O O . PRO A 1 374 ? -16.297 5.949 10.041 1.00 63.22 374 PRO A O 1
ATOM 3026 N N . GLU A 1 375 ? -17.477 5.141 11.765 1.00 55.56 375 GLU A N 1
ATOM 3027 C CA . GLU A 1 375 ? -18.271 6.346 11.986 1.00 55.56 375 GLU A CA 1
ATOM 3028 C C . GLU A 1 375 ? -17.510 7.327 12.885 1.00 55.56 375 GLU A C 1
ATOM 3030 O O . GLU A 1 375 ? -16.864 6.954 13.876 1.00 55.56 375 GLU A O 1
ATOM 3035 N N . ASN A 1 376 ? -17.586 8.608 12.531 1.00 48.31 376 ASN A N 1
ATOM 3036 C CA . ASN A 1 376 ? -16.919 9.685 13.245 1.00 48.31 376 ASN A CA 1
ATOM 3037 C C . ASN A 1 376 ? -17.580 9.902 14.617 1.00 48.31 376 ASN A C 1
ATOM 3039 O O . ASN A 1 376 ? -18.763 10.215 14.692 1.00 48.31 376 ASN A O 1
ATOM 3043 N N . LYS A 1 377 ? -16.828 9.777 15.718 1.00 43.59 377 LYS A N 1
ATOM 3044 C CA . LYS A 1 377 ? -17.323 10.047 17.085 1.00 43.59 377 LYS A CA 1
ATOM 3045 C C . LYS A 1 377 ? -16.944 11.443 17.584 1.00 43.59 377 LYS A C 1
ATOM 3047 O O . LYS A 1 377 ? -16.474 11.593 18.710 1.00 43.59 377 LYS A O 1
ATOM 3052 N N . LEU A 1 378 ? -17.148 12.475 16.766 1.00 42.41 378 LEU A N 1
ATOM 3053 C CA . LEU A 1 378 ? -16.935 13.861 17.205 1.00 42.41 378 LEU A CA 1
ATOM 3054 C C . LEU A 1 378 ? -18.222 14.668 17.447 1.00 42.41 378 LEU A C 1
ATOM 3056 O O . LEU A 1 378 ? -18.124 15.821 17.847 1.00 42.41 378 LEU A O 1
ATOM 3060 N N . GLU A 1 379 ? -19.412 14.076 17.301 1.00 34.59 379 GLU A N 1
ATOM 3061 C CA . GLU A 1 379 ? -20.690 14.782 17.530 1.00 34.59 379 GLU A CA 1
ATOM 3062 C C . GLU A 1 379 ? -21.309 14.580 18.928 1.00 34.59 379 GLU A C 1
ATOM 3064 O O . GLU A 1 379 ? -22.414 15.037 19.181 1.00 34.59 379 GLU A O 1
ATOM 3069 N N . ALA A 1 380 ? -20.615 13.959 19.889 1.00 33.22 380 ALA A N 1
ATOM 3070 C CA . ALA A 1 380 ? -21.206 13.652 21.205 1.00 33.22 380 ALA A CA 1
ATOM 3071 C C . ALA A 1 380 ? -20.731 14.544 22.374 1.00 33.22 380 ALA A C 1
ATOM 3073 O O . ALA A 1 380 ? -20.725 14.089 23.518 1.00 33.22 380 ALA A O 1
ATOM 3074 N N . ARG A 1 381 ? -20.286 15.786 22.128 1.00 34.75 381 ARG A N 1
ATOM 3075 C CA . ARG A 1 381 ? -19.896 16.719 23.214 1.00 34.75 381 ARG A CA 1
ATOM 3076 C C . ARG A 1 381 ? -20.347 18.174 23.039 1.00 34.75 381 ARG A C 1
ATOM 3078 O O . ARG A 1 381 ? -19.689 19.071 23.556 1.00 34.75 381 ARG A O 1
ATOM 3085 N N . ILE A 1 382 ? -21.472 18.415 22.369 1.00 37.00 382 ILE A N 1
ATOM 3086 C CA . ILE A 1 382 ? -22.141 19.724 22.437 1.00 37.00 382 ILE A CA 1
ATOM 3087 C C . ILE A 1 382 ? -23.627 19.522 22.761 1.00 37.00 382 ILE A C 1
ATOM 3089 O O . ILE A 1 382 ? -24.474 19.682 21.897 1.00 37.00 382 ILE A O 1
ATOM 3093 N N . GLU A 1 383 ? -23.903 19.138 24.006 1.00 33.91 383 GLU A N 1
ATOM 3094 C CA . GLU A 1 383 ? -25.159 19.338 24.757 1.00 33.91 383 GLU A CA 1
ATOM 3095 C C . GLU A 1 383 ? -24.683 19.439 26.229 1.00 33.91 383 GLU A C 1
ATOM 3097 O O . GLU A 1 383 ? -23.930 18.565 26.668 1.00 33.91 383 GLU A O 1
ATOM 3102 N N . ASP A 1 384 ? -24.892 20.483 27.035 1.00 34.22 384 ASP A N 1
ATOM 3103 C CA . ASP A 1 384 ? -25.767 21.666 27.026 1.00 34.22 384 ASP A CA 1
ATOM 3104 C C . ASP A 1 384 ? -24.994 22.942 27.427 1.00 34.22 384 ASP A C 1
ATOM 3106 O O . ASP A 1 384 ? -24.040 22.828 28.241 1.00 34.22 384 ASP A O 1
#

pLDDT: mean 70.82, std 17.72, range [30.61, 92.94]

Mean predicted aligned error: 13.51 Å

Sequence (384 aa):
MAAGRELPADLIADVLRRLPPRSLAVSRCVCVAWRGLVDTRRLLRADLLPRSVGGIFLNYCALYSPDSPTAGPTISSDLEFVPGISEVVDHCNGILLVEETTDDYVCNPATRRWARVPPCPVPWRKDSRYRIKCLAYDPTVSPHFEVFLIPSLPHPSSHPQSDEWPPSYIDIHVKAKYTMVPKPSEAECERHGFLSLGRSEKGLYCAFNHDSHGLRIFLLNESGGRLGWELKHIVNLESFARKLHAREDYNHQHKGPWMLQDINYYKYPYGNSKRREAVEDSFEWNSDDDDVLHTEDMVEGFYKGYITFLGFHPYKEIAFLELDLTRAVAYHWNTGKFQDLGDIYPKNYAEAAGHVAQLVNAFIYTPCWMEDFPENKLEARIED

Secondary structure (DSSP, 8-state):
-----PPPHHHHHHHHTTS-HHHHHHHHHH-HHHHHHHHHTT-S-GGGSS-S--EEEEEETT-SS-BEEESSTTS----TTSSSS-EEEEEETTEEEEE-SS-EEEEETTTTEEEEPPPPSS---TTTTSEEEEEE--TTT-S--EEEEEEPPPPTTS-----PSSPS-------------PPPGGG--SS--EEEEEEETTEEEEEEEETTTEEEEEEEE-GGG--EEEEEEEEE-HHHHHHHHT-TTTTS----S-EEE--GGG-SSS----------------TTSS-B---SSPPP------EEEEEE-TTSSEEEEEETTTEEEEEETTTTEEEEEEE-PPTTHHHHHGGG--EEEEEEE-----SS------SSS---

InterPro domains:
  IPR001810 F-box domain [PF00646] (6-44)
  IPR001810 F-box domain [SM00256] (7-47)
  IPR036047 F-box-like domain superfamily [SSF81383] (7-49)

Radius of gyration: 23.26 Å; Cα contacts (8 Å, |Δi|>4): 685; chains: 1; bounding box: 52×58×77 Å

Solvent-accessible surface area (backbone atoms only — not comparable to full-atom values): 23029 Å² total; per-residue (Å²): 134,83,79,77,81,76,78,54,70,67,60,53,48,60,54,48,64,70,42,56,67,54,62,35,34,39,46,36,69,72,41,73,69,47,26,50,47,34,62,76,67,54,60,59,62,66,83,38,40,46,73,55,71,47,30,36,45,32,35,40,51,83,48,72,48,41,34,16,31,20,21,29,75,83,44,59,51,71,60,79,83,45,91,74,59,38,43,75,67,35,60,32,70,26,34,37,34,30,41,33,101,88,50,43,34,38,34,24,60,55,68,69,46,70,39,76,49,79,77,74,93,64,81,87,50,96,74,58,88,42,55,47,61,44,54,46,47,47,75,52,76,40,58,49,67,47,80,45,81,42,79,48,77,79,63,87,86,57,80,86,76,89,67,72,84,79,71,95,80,71,93,61,94,65,92,65,84,84,76,91,70,77,75,55,79,87,68,75,62,100,60,78,62,54,81,45,78,40,53,29,70,94,40,48,34,38,40,38,37,29,82,49,32,32,42,36,36,28,37,58,39,66,68,93,86,46,79,44,69,40,84,74,47,77,48,74,41,54,65,58,52,12,21,53,68,49,39,93,59,58,85,50,88,59,91,32,37,23,46,48,44,68,64,68,72,74,75,57,94,83,70,98,71,77,87,74,78,75,83,76,66,83,35,71,58,57,92,88,54,84,73,53,59,73,66,85,84,47,60,74,44,92,67,84,68,44,51,48,82,42,43,46,37,60,71,47,72,31,40,34,33,33,41,67,68,38,37,34,32,40,35,29,70,88,76,73,44,37,30,71,30,26,56,57,54,57,74,66,40,62,76,70,30,48,96,66,60,43,79,75,51,50,41,72,36,20,45,27,60,58,83,73,68,54,59,81,85,78,81,85,79,85,81,134

Nearest PDB structures (foldseek):
  6ue5-assembly1_B  TM=6.189E-01  e=7.993E-01  Homo sapiens
  8u17-assembly1_B  TM=5.528E-01  e=9.940E-01  Homo sapiens
  2b5l-assembly2_B  TM=3.853E-01  e=3.728E-01  Homo sapiens
  8tl6-assembly1_A  TM=3.889E-01  e=8.441E-01  Homo sapiens
  8dey-assembly1_B  TM=2.440E-01  e=1.646E-01  Homo sapiens

Foldseek 3Di:
DDDPPDDDLVVLLVVLLPDALQVNLQQLVPDPSSVCSCVVVVSRDPVQWLQDFQWKWFDKPLFQATWIFGLFDQFDSDLVLPPARWDFQADDGQWTWIDHPQWIKIARRNQSDIDTDPPDPDDDDPQLPFWRWYWDDDSSHDLAIDIDTHGHDDDPPDDDPDDDPPDPDDPDVPPDDDDDEDDAPVLPDPDDWDWDWDAAAQGIKIWIFPPQFKIWIWHFDCPPNDTYTDTDDIDG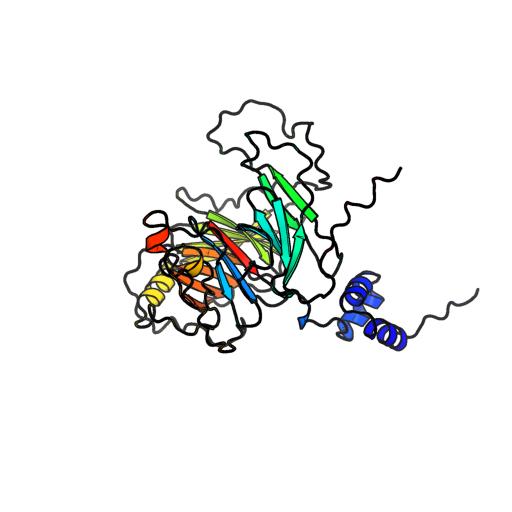CLQVLQLLVQPPCNPPQPPASTDTPQPRPPPPPPDDDDDDPDPRDGRRDDPVDPQWDPSVPGDGHDDDWGKDWAHQDHYAQWTWIDTNQFWIWIARRVVRIIHTRGTRRHPCLCVSQPPNIDTDHMYRGRHRNSPSNRDHPPPPPPDD